Protein AF-0000000083108197 (afdb_homodimer)

pLDDT: mean 94.68, std 5.82, range [49.81, 98.94]

Structure (mmCIF, N/CA/C/O backbone):
data_AF-0000000083108197-model_v1
#
loop_
_entity.id
_entity.type
_entity.pdbx_description
1 polymer 'Putative FMNH2-utilizing oxygenase'
#
loop_
_atom_site.group_PDB
_atom_site.id
_atom_site.type_symbol
_atom_site.label_atom_id
_atom_site.label_alt_id
_atom_site.label_comp_id
_atom_site.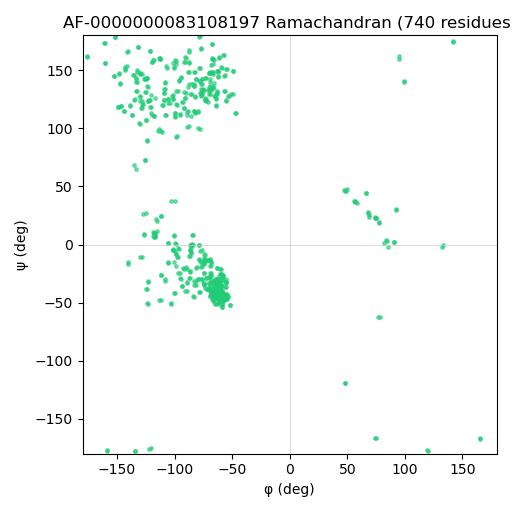label_asym_id
_atom_site.label_entity_id
_atom_site.label_seq_id
_atom_site.pdbx_PDB_ins_code
_atom_site.Cartn_x
_atom_site.Cartn_y
_atom_site.Cartn_z
_atom_site.occupancy
_atom_site.B_iso_or_equiv
_atom_site.auth_seq_id
_atom_site.auth_comp_id
_atom_site.auth_asym_id
_atom_site.auth_atom_id
_atom_site.pdbx_PDB_model_num
ATOM 1 N N . MET A 1 1 ? 19.047 -35.312 -1.052 1 54.38 1 MET A N 1
ATOM 2 C CA . MET A 1 1 ? 17.766 -35.062 -1.704 1 54.38 1 MET A CA 1
ATOM 3 C C . MET A 1 1 ? 17.328 -33.625 -1.48 1 54.38 1 MET A C 1
ATOM 5 O O . MET A 1 1 ? 17.484 -33.094 -0.387 1 54.38 1 MET A O 1
ATOM 9 N N . THR A 1 2 ? 17.016 -32.875 -2.637 1 72.38 2 THR A N 1
ATOM 10 C CA . THR A 1 2 ? 16.828 -31.438 -2.549 1 72.38 2 THR A CA 1
ATOM 11 C C . THR A 1 2 ? 15.492 -31.109 -1.885 1 72.38 2 THR A C 1
ATOM 13 O O . THR A 1 2 ? 14.492 -31.781 -2.115 1 72.38 2 THR A O 1
ATOM 16 N N . GLU A 1 3 ? 15.523 -30.359 -0.864 1 90.19 3 GLU A N 1
ATOM 17 C CA . GLU A 1 3 ? 14.336 -29.891 -0.15 1 90.19 3 GLU A CA 1
ATOM 18 C C . GLU A 1 3 ? 13.375 -29.172 -1.091 1 90.19 3 GLU A C 1
ATOM 20 O O . GLU A 1 3 ? 13.797 -28.391 -1.938 1 90.19 3 GLU A O 1
ATOM 25 N N . LEU A 1 4 ? 12.148 -29.672 -1.119 1 96.75 4 LEU A N 1
ATOM 26 C CA . LEU A 1 4 ? 11.086 -29.062 -1.926 1 96.75 4 LEU A CA 1
ATOM 27 C C . LEU A 1 4 ? 10.617 -27.75 -1.312 1 96.75 4 LEU A C 1
ATOM 29 O O . LEU A 1 4 ? 10.359 -27.688 -0.107 1 96.75 4 LEU A O 1
ATOM 33 N N . HIS A 1 5 ? 10.656 -26.719 -2.088 1 98.25 5 HIS A N 1
ATOM 34 C CA . HIS A 1 5 ? 10.016 -25.469 -1.698 1 98.25 5 HIS A CA 1
ATOM 35 C C . HIS A 1 5 ? 8.531 -25.469 -2.057 1 98.25 5 HIS A C 1
ATOM 37 O O . HIS A 1 5 ? 8.141 -25.984 -3.109 1 98.25 5 HIS A O 1
ATOM 43 N N . LEU A 1 6 ? 7.734 -24.984 -1.175 1 98.75 6 LEU A N 1
ATOM 44 C CA . LEU A 1 6 ? 6.289 -24.938 -1.385 1 98.75 6 LEU A CA 1
ATOM 45 C C . LEU A 1 6 ? 5.734 -23.547 -1.139 1 98.75 6 LEU A C 1
ATOM 47 O O . LEU A 1 6 ? 6.008 -22.938 -0.1 1 98.75 6 LEU A O 1
ATOM 51 N N .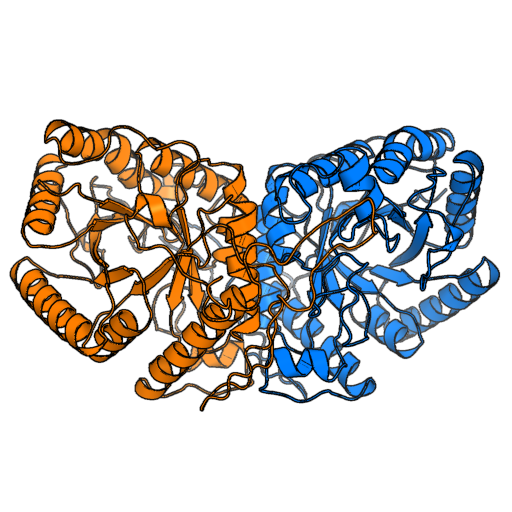 ALA A 1 7 ? 5.082 -23 -2.088 1 98.88 7 ALA A N 1
ATOM 52 C CA . ALA A 1 7 ? 4.363 -21.719 -1.993 1 98.88 7 ALA A CA 1
ATOM 53 C C . ALA A 1 7 ? 2.885 -21.906 -2.32 1 98.88 7 ALA A C 1
ATOM 55 O O . ALA A 1 7 ? 2.473 -22.969 -2.793 1 98.88 7 ALA A O 1
ATOM 56 N N . VAL A 1 8 ? 2.094 -20.906 -2.008 1 98.94 8 VAL A N 1
ATOM 57 C CA . VAL A 1 8 ? 0.677 -20.938 -2.354 1 98.94 8 VAL A CA 1
ATOM 58 C C . VAL A 1 8 ? 0.285 -19.641 -3.053 1 98.94 8 VAL A C 1
ATOM 60 O O . VAL A 1 8 ? 0.72 -18.547 -2.652 1 98.94 8 VAL A O 1
ATOM 63 N N . GLY A 1 9 ? -0.317 -19.781 -4.199 1 98.69 9 GLY A N 1
ATOM 64 C CA . GLY A 1 9 ? -0.897 -18.641 -4.887 1 98.69 9 GLY A CA 1
ATOM 65 C C . GLY A 1 9 ? -2.359 -18.406 -4.551 1 98.69 9 GLY A C 1
ATOM 66 O O . GLY A 1 9 ? -3.205 -19.266 -4.836 1 98.69 9 GLY A O 1
ATOM 67 N N . LEU A 1 10 ? -2.646 -17.266 -3.969 1 98.06 10 LEU A N 1
ATOM 68 C CA . LEU A 1 10 ? -3.998 -17 -3.492 1 98.06 10 LEU A CA 1
ATOM 69 C C . LEU A 1 10 ? -4.684 -15.945 -4.359 1 98.06 10 LEU A C 1
ATOM 71 O O . LEU A 1 10 ? -4.074 -14.938 -4.723 1 98.06 10 LEU A O 1
ATOM 75 N N . ASP A 1 11 ? -5.934 -16.203 -4.758 1 96.25 11 ASP A N 1
ATOM 76 C CA . ASP A 1 11 ? -6.77 -15.297 -5.539 1 96.25 11 ASP A CA 1
ATOM 77 C C . ASP A 1 11 ? -8.211 -15.297 -5.027 1 96.25 11 ASP A C 1
ATOM 79 O O . ASP A 1 11 ? -8.891 -16.328 -5.082 1 96.25 11 ASP A O 1
ATOM 83 N N . GLY A 1 12 ? -8.68 -14.125 -4.586 1 95.69 12 GLY A N 1
ATOM 84 C CA . GLY A 1 12 ? -10.047 -14.047 -4.078 1 95.69 12 GLY A CA 1
ATOM 85 C C . GLY A 1 12 ? -10.375 -15.141 -3.082 1 95.69 12 GLY A C 1
ATOM 86 O O . GLY A 1 12 ? -9.703 -15.273 -2.057 1 95.69 12 GLY A O 1
ATOM 87 N N . TYR A 1 13 ? -11.391 -15.977 -3.441 1 96.94 13 TYR A N 1
ATOM 88 C CA . TYR A 1 13 ? -11.781 -17.094 -2.584 1 96.94 13 TYR A CA 1
ATOM 89 C C . TYR A 1 13 ? -11.172 -18.391 -3.072 1 96.94 13 TYR A C 1
ATOM 91 O O . TYR A 1 13 ? -11.375 -19.453 -2.461 1 96.94 13 TYR A O 1
ATOM 99 N N . GLY A 1 14 ? -10.391 -18.344 -4.145 1 96.88 14 GLY A N 1
ATOM 100 C CA . GLY A 1 14 ? -9.75 -19.5 -4.738 1 96.88 14 GLY A CA 1
ATOM 101 C C . GLY A 1 14 ? -9.719 -19.469 -6.254 1 96.88 14 GLY A C 1
ATOM 102 O O . GLY A 1 14 ? -10.312 -18.578 -6.867 1 96.88 14 GLY A O 1
ATOM 103 N N . TRP A 1 15 ? -9.086 -20.406 -6.883 1 96.75 15 TRP A N 1
ATOM 104 C CA . TRP A 1 15 ? -8.852 -20.406 -8.32 1 96.75 15 TRP A CA 1
ATOM 105 C C . TRP A 1 15 ? -10.023 -21.047 -9.062 1 96.75 15 TRP A C 1
ATOM 107 O O . TRP A 1 15 ? -10.094 -20.984 -10.297 1 96.75 15 TRP A O 1
ATOM 117 N N . HIS A 1 16 ? -10.938 -21.656 -8.359 1 95.94 16 HIS A N 1
ATOM 118 C CA . HIS A 1 16 ? -12.195 -22.078 -8.977 1 95.94 16 HIS A CA 1
ATOM 119 C C . HIS A 1 16 ? -13.07 -20.875 -9.297 1 95.94 16 HIS A C 1
ATOM 121 O O . HIS A 1 16 ? -13.242 -19.984 -8.461 1 95.94 16 HIS A O 1
ATOM 127 N N . PRO A 1 17 ? -13.633 -20.812 -10.5 1 92.69 17 PRO A N 1
ATOM 128 C CA . PRO A 1 17 ? -14.422 -19.641 -10.898 1 92.69 17 PRO A CA 1
ATOM 129 C C . PRO A 1 17 ? -15.617 -19.406 -9.984 1 92.69 17 PRO A C 1
ATOM 131 O O . PRO A 1 17 ? -16.125 -18.281 -9.898 1 92.69 17 PRO A O 1
ATOM 134 N N . HIS A 1 18 ? -16.094 -20.453 -9.242 1 93.5 18 HIS A N 1
ATOM 135 C CA . HIS A 1 18 ? -17.266 -20.328 -8.375 1 93.5 18 HIS A CA 1
ATOM 136 C C . HIS A 1 18 ? -16.891 -20.547 -6.91 1 93.5 18 HIS A C 1
ATOM 138 O O . HIS A 1 18 ? -17.734 -20.891 -6.086 1 93.5 18 HIS A O 1
ATOM 144 N N . SER A 1 19 ? -15.609 -20.359 -6.617 1 96 19 SER A N 1
ATOM 145 C CA . SER A 1 19 ? -15.148 -20.578 -5.25 1 96 19 SER A CA 1
ATOM 146 C C . SER A 1 19 ? -15.891 -19.688 -4.266 1 96 19 SER A C 1
ATOM 148 O O . SER A 1 19 ? -16.094 -20.062 -3.107 1 96 19 SER A O 1
ATOM 150 N N . TRP A 1 20 ? -16.391 -18.5 -4.695 1 96.19 20 TRP A N 1
ATOM 151 C CA . TRP A 1 20 ? -17.141 -17.594 -3.834 1 96.19 20 TRP A CA 1
ATOM 152 C C . TRP A 1 20 ? -18.438 -18.25 -3.371 1 96.19 20 TRP A C 1
ATOM 154 O O . TRP A 1 20 ? -18.875 -18.031 -2.238 1 96.19 20 TRP A O 1
ATOM 164 N N . ARG A 1 21 ? -19.016 -19.094 -4.223 1 95.75 21 ARG A N 1
ATOM 165 C CA . ARG A 1 21 ? -20.281 -19.734 -3.863 1 95.75 21 ARG A CA 1
ATOM 166 C C . ARG A 1 21 ? -20.094 -20.672 -2.67 1 95.75 21 ARG A C 1
ATOM 168 O O . ARG A 1 21 ? -20.922 -20.672 -1.745 1 95.75 21 ARG A O 1
ATOM 175 N N . TYR A 1 22 ? -19.062 -21.391 -2.732 1 95.5 22 TYR A N 1
ATOM 176 C CA . TYR A 1 22 ? -18.75 -22.234 -1.586 1 95.5 22 TYR A CA 1
ATOM 177 C C . TYR A 1 22 ? -18.516 -21.391 -0.337 1 95.5 22 TYR A C 1
ATOM 179 O O . TYR A 1 22 ? -19.062 -21.703 0.731 1 95.5 22 TYR A O 1
ATOM 187 N N . ALA A 1 23 ? -17.656 -20.359 -0.488 1 95.94 23 ALA A N 1
ATOM 188 C CA . ALA A 1 23 ? -17.266 -19.531 0.662 1 95.94 23 ALA A CA 1
ATOM 189 C C . ALA A 1 23 ? -18.5 -18.953 1.357 1 95.94 23 ALA A C 1
ATOM 191 O O . ALA A 1 23 ? -18.594 -19 2.586 1 95.94 23 ALA A O 1
ATOM 192 N N . PHE A 1 24 ? -19.469 -18.469 0.649 1 95.38 24 PHE A N 1
ATOM 193 C CA . PHE A 1 24 ? -20.641 -17.812 1.229 1 95.38 24 PHE A CA 1
ATOM 194 C C . PHE A 1 24 ? -21.656 -18.844 1.688 1 95.38 24 PHE A C 1
ATOM 196 O O . PHE A 1 24 ? -22.359 -18.625 2.684 1 95.38 24 PHE A O 1
ATOM 203 N N . ALA A 1 25 ? -21.703 -19.984 0.982 1 95.5 25 ALA A N 1
ATOM 204 C CA . ALA A 1 25 ? -22.625 -21.047 1.374 1 95.5 25 ALA A CA 1
ATOM 205 C C . ALA A 1 25 ? -22.219 -21.688 2.699 1 95.5 25 ALA A C 1
ATOM 207 O O . ALA A 1 25 ? -23.062 -22.125 3.477 1 95.5 25 ALA A O 1
ATOM 208 N N . HIS A 1 26 ? -20.938 -21.656 3.023 1 94.62 26 HIS A N 1
ATOM 209 C CA . HIS A 1 26 ? -20.422 -22.375 4.191 1 94.62 26 HIS A CA 1
ATOM 210 C C . HIS A 1 26 ? -19.875 -21.406 5.23 1 94.62 26 HIS A C 1
ATOM 212 O O . HIS A 1 26 ? -19.125 -21.812 6.121 1 94.62 26 HIS A O 1
ATOM 218 N N . ASN A 1 27 ? -20.141 -20.109 5.078 1 91.38 27 ASN A N 1
ATOM 219 C CA . ASN A 1 27 ? -19.688 -19.047 5.984 1 91.38 27 ASN A CA 1
ATOM 220 C C . ASN A 1 27 ? -18.156 -19.047 6.125 1 91.38 27 ASN A C 1
ATOM 222 O O . ASN A 1 27 ? -17.641 -18.938 7.238 1 91.38 27 ASN A O 1
ATOM 226 N N . ALA A 1 28 ? -17.516 -19.328 5.035 1 92.06 28 ALA A N 1
ATOM 227 C CA . ALA A 1 28 ? -16.047 -19.406 4.996 1 92.06 28 ALA A CA 1
ATOM 228 C C . ALA A 1 28 ? -15.461 -18.156 4.348 1 92.06 28 ALA A C 1
ATOM 230 O O . ALA A 1 28 ? -14.492 -18.234 3.59 1 92.06 28 ALA A O 1
ATOM 231 N N . THR A 1 29 ? -16.062 -17.031 4.609 1 90.62 29 THR A N 1
ATOM 232 C CA . THR A 1 29 ? -15.625 -15.812 3.932 1 90.62 29 THR A CA 1
ATOM 233 C C . THR A 1 29 ? -14.625 -15.039 4.789 1 90.62 29 THR A C 1
ATOM 235 O O . THR A 1 29 ? -13.883 -14.203 4.281 1 90.62 29 THR A O 1
ATOM 238 N N . GLY A 1 30 ? -14.68 -15.266 6.199 1 86.75 30 GLY A N 1
ATOM 239 C CA . GLY A 1 30 ? -13.82 -14.531 7.102 1 86.75 30 GLY A CA 1
ATOM 240 C C . GLY A 1 30 ? -13.977 -13.023 6.988 1 86.75 30 GLY A C 1
ATOM 241 O O . GLY A 1 30 ? -12.992 -12.289 7.004 1 86.75 30 GLY A O 1
ATOM 242 N N . GLY A 1 31 ? -15.164 -12.477 6.762 1 88.25 31 GLY A N 1
ATOM 243 C CA . GLY A 1 31 ? -15.398 -11.047 6.609 1 88.25 31 GLY A CA 1
ATOM 244 C C . GLY A 1 31 ? -15.297 -10.578 5.168 1 88.25 31 GLY A C 1
ATOM 245 O O . GLY A 1 31 ? -15.477 -9.398 4.883 1 88.25 31 GLY A O 1
ATOM 246 N N . GLY A 1 32 ? -15.055 -11.547 4.238 1 93 32 GLY A N 1
ATOM 247 C CA . GLY A 1 32 ? -14.969 -11.219 2.824 1 93 32 GLY A CA 1
ATOM 248 C C . GLY A 1 32 ? -13.547 -10.977 2.35 1 93 32 GLY A C 1
ATOM 249 O O . GLY A 1 32 ? -12.68 -10.594 3.139 1 93 32 GLY A O 1
ATOM 250 N N . GLN A 1 33 ? -13.352 -11.094 1.041 1 93.81 33 GLN A N 1
ATOM 251 C CA . GLN A 1 33 ? -12.008 -11.062 0.464 1 93.81 33 GLN A CA 1
ATOM 252 C C . GLN A 1 33 ? -11.438 -9.641 0.47 1 93.81 33 GLN A C 1
ATOM 254 O O . GLN A 1 33 ? -10.266 -9.438 0.158 1 93.81 33 GLN A O 1
ATOM 259 N N . LEU A 1 34 ? -12.281 -8.664 0.805 1 94.94 34 LEU A N 1
ATOM 260 C CA . LEU A 1 34 ? -11.781 -7.297 0.892 1 94.94 34 LEU A CA 1
ATOM 261 C C . LEU A 1 34 ? -11.438 -6.934 2.332 1 94.94 34 LEU A C 1
ATOM 263 O O . LEU A 1 34 ? -10.891 -5.859 2.594 1 94.94 34 LEU A O 1
ATOM 267 N N . SER A 1 35 ? -11.742 -7.957 3.152 1 90.88 35 SER A N 1
ATOM 268 C CA . SER A 1 35 ? -11.438 -7.707 4.555 1 90.88 35 SER A CA 1
ATOM 269 C C . SER A 1 35 ? -10 -8.109 4.891 1 90.88 35 SER A C 1
ATOM 271 O O . SER A 1 35 ? -9.5 -9.109 4.383 1 90.88 35 SER A O 1
ATOM 273 N N . GLY A 1 36 ? -9.234 -7.363 5.602 1 91 36 GLY A N 1
ATOM 274 C CA . GLY A 1 36 ? -7.887 -7.695 6.043 1 91 36 GLY A CA 1
ATOM 275 C C . GLY A 1 36 ? -7.832 -8.961 6.875 1 91 36 GLY A C 1
ATOM 276 O O . GLY A 1 36 ? -6.867 -9.727 6.785 1 91 36 GLY A O 1
ATOM 277 N N . GLN A 1 37 ? -8.93 -9.273 7.523 1 94.75 37 GLN A N 1
ATOM 278 C CA . GLN A 1 37 ? -8.961 -10.445 8.398 1 94.75 37 GLN A CA 1
ATOM 279 C C . GLN A 1 37 ? -8.984 -11.734 7.586 1 94.75 37 GLN A C 1
ATOM 281 O O . GLN A 1 37 ? -8.352 -12.727 7.973 1 94.75 37 GLN A O 1
ATOM 286 N N . TYR A 1 38 ? -9.695 -11.734 6.469 1 96.88 38 TYR A N 1
ATOM 287 C CA . TYR A 1 38 ? -9.75 -12.883 5.578 1 96.88 38 TYR A CA 1
ATOM 288 C C . TYR A 1 38 ? -8.344 -13.289 5.137 1 96.88 38 TYR A C 1
ATOM 290 O O . TYR A 1 38 ? -7.961 -14.453 5.266 1 96.88 38 TYR A O 1
ATOM 298 N N . TRP A 1 39 ? -7.586 -12.383 4.758 1 97.62 39 TRP A N 1
ATOM 299 C CA . TRP A 1 39 ? -6.242 -12.641 4.25 1 97.62 39 TRP A CA 1
ATOM 300 C C . TRP A 1 39 ? -5.289 -13 5.387 1 97.62 39 TRP A C 1
ATOM 302 O O . TRP A 1 39 ? -4.379 -13.812 5.203 1 97.62 39 TRP A O 1
ATOM 312 N N . ALA A 1 40 ? -5.512 -12.391 6.531 1 97.69 40 ALA A N 1
ATOM 313 C CA . ALA A 1 40 ? -4.703 -12.734 7.699 1 97.69 40 ALA A CA 1
ATOM 314 C C . ALA A 1 40 ? -4.867 -14.203 8.062 1 97.69 40 ALA A C 1
ATOM 316 O O . ALA A 1 40 ? -3.887 -14.898 8.352 1 97.69 40 ALA A O 1
ATOM 317 N N . ASP A 1 41 ? -6.09 -14.656 8.023 1 97.88 41 ASP A N 1
ATOM 318 C CA . ASP A 1 41 ? -6.371 -16.047 8.352 1 97.88 41 ASP A CA 1
ATOM 319 C C . ASP A 1 41 ? -5.719 -17 7.344 1 97.88 41 ASP A C 1
ATOM 321 O O . ASP A 1 41 ? -5.156 -18.031 7.727 1 97.88 41 ASP A O 1
ATOM 325 N N . LEU A 1 42 ? -5.793 -16.641 6.09 1 98.5 42 LEU A N 1
ATOM 326 C CA . LEU A 1 42 ? -5.148 -17.453 5.059 1 98.5 42 LEU A CA 1
ATOM 327 C C . LEU A 1 42 ? -3.635 -17.484 5.258 1 98.5 42 LEU A C 1
ATOM 329 O O . LEU A 1 42 ? -3.016 -18.547 5.176 1 98.5 42 LEU A O 1
ATOM 333 N N . ALA A 1 43 ? -3.066 -16.328 5.535 1 98.69 43 ALA A N 1
ATOM 334 C CA . ALA A 1 43 ? -1.623 -16.219 5.727 1 98.69 43 ALA A CA 1
ATOM 335 C C . ALA A 1 43 ? -1.168 -17.031 6.93 1 98.69 43 ALA A C 1
ATOM 337 O O . ALA A 1 43 ? -0.149 -17.734 6.867 1 98.69 43 ALA A O 1
ATOM 338 N N . ARG A 1 44 ? -1.924 -16.969 8.016 1 98.62 44 ARG A N 1
ATOM 339 C CA . ARG A 1 44 ? -1.593 -17.734 9.219 1 98.62 44 ARG A CA 1
ATOM 340 C C . ARG A 1 44 ? -1.662 -19.234 8.953 1 98.62 44 ARG A C 1
ATOM 342 O O . ARG A 1 44 ? -0.823 -20 9.438 1 98.62 44 ARG A O 1
ATOM 349 N N . THR A 1 45 ? -2.691 -19.609 8.195 1 98.75 45 THR A N 1
ATOM 350 C CA . THR A 1 45 ? -2.812 -21.016 7.836 1 98.75 45 THR A CA 1
ATOM 351 C C . THR A 1 45 ? -1.607 -21.469 7.016 1 98.75 45 THR A C 1
ATOM 353 O O . THR A 1 45 ? -0.994 -22.5 7.32 1 98.75 45 THR A O 1
ATOM 356 N N . ALA A 1 46 ? -1.238 -20.688 6.023 1 98.88 46 ALA A N 1
ATOM 357 C CA . ALA A 1 46 ? -0.091 -21.016 5.18 1 98.88 46 ALA A CA 1
ATOM 358 C C . ALA A 1 46 ? 1.195 -21.078 6 1 98.88 46 ALA A C 1
ATOM 360 O O . ALA A 1 46 ? 2.043 -21.938 5.785 1 98.88 46 ALA A O 1
ATOM 361 N N . GLU A 1 47 ? 1.356 -20.141 6.938 1 98.81 47 GLU A N 1
ATOM 362 C CA . GLU A 1 47 ? 2.539 -20.094 7.793 1 98.81 47 GLU A CA 1
ATOM 363 C C . GLU A 1 47 ? 2.615 -21.328 8.695 1 98.81 47 GLU A C 1
ATOM 365 O O . GLU A 1 47 ? 3.695 -21.891 8.906 1 98.81 47 GLU A O 1
ATOM 370 N N . ARG A 1 48 ? 1.473 -21.719 9.219 1 98.5 48 ARG A N 1
ATOM 371 C CA . ARG A 1 48 ? 1.422 -22.906 10.055 1 98.5 48 ARG A CA 1
ATOM 372 C C . ARG A 1 48 ? 1.924 -24.141 9.297 1 98.5 48 ARG A C 1
ATOM 374 O O . ARG A 1 48 ? 2.549 -25.016 9.875 1 98.5 48 ARG A O 1
ATOM 381 N N . GLY A 1 49 ? 1.706 -24.125 7.969 1 98.75 49 GLY A N 1
ATOM 382 C CA . GLY A 1 49 ? 2.156 -25.234 7.125 1 98.75 49 GLY A CA 1
ATOM 383 C C . GLY A 1 49 ? 3.605 -25.094 6.691 1 98.75 49 GLY A C 1
ATOM 384 O O . GLY A 1 49 ? 4.102 -25.906 5.91 1 98.75 49 GLY A O 1
ATOM 385 N N . LEU A 1 50 ? 4.273 -24 7.141 1 98.62 50 LEU A N 1
ATOM 386 C CA . LEU A 1 50 ? 5.688 -23.75 6.887 1 98.62 50 LEU A CA 1
ATOM 387 C C . LEU A 1 50 ? 5.93 -23.453 5.41 1 98.62 50 LEU A C 1
ATOM 389 O O . LEU A 1 50 ? 7.008 -23.734 4.883 1 98.62 50 LEU A O 1
ATOM 393 N N . LEU A 1 51 ? 4.898 -22.953 4.719 1 98.88 51 LEU A N 1
ATOM 394 C CA . LEU A 1 51 ? 5.055 -22.578 3.32 1 98.88 51 LEU A CA 1
ATOM 395 C C . LEU A 1 51 ? 6.059 -21.438 3.178 1 98.88 51 LEU A C 1
ATOM 397 O O . LEU A 1 51 ? 6.215 -20.625 4.094 1 98.88 51 LEU A O 1
ATOM 401 N N . ASP A 1 52 ? 6.781 -21.391 2.051 1 98.69 52 ASP A N 1
ATOM 402 C CA . ASP A 1 52 ? 7.816 -20.391 1.818 1 98.69 52 ASP A CA 1
ATOM 403 C C . ASP A 1 52 ? 7.219 -18.984 1.745 1 98.69 52 ASP A C 1
ATOM 405 O O . ASP A 1 52 ? 7.73 -18.062 2.367 1 98.69 52 ASP A O 1
ATOM 409 N N . PHE A 1 53 ? 6.223 -18.844 0.932 1 98.88 53 PHE A N 1
ATOM 410 C CA . PHE A 1 53 ? 5.566 -17.547 0.716 1 98.88 53 PHE A CA 1
ATOM 411 C C . PH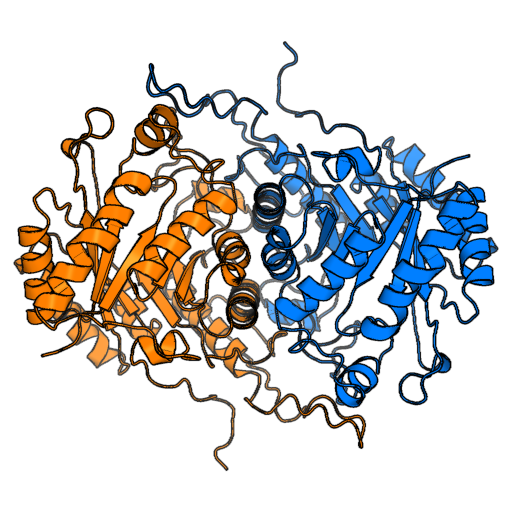E A 1 53 ? 4.18 -17.75 0.12 1 98.88 53 PHE A C 1
ATOM 413 O O . PHE A 1 53 ? 3.848 -18.828 -0.355 1 98.88 53 PHE A O 1
ATOM 420 N N . LEU A 1 54 ? 3.357 -16.812 0.311 1 98.94 54 LEU A N 1
ATOM 421 C CA . LEU A 1 54 ? 2.1 -16.719 -0.426 1 98.94 54 LEU A CA 1
ATOM 422 C C . LEU A 1 54 ? 2.141 -15.57 -1.427 1 98.94 54 LEU A C 1
ATOM 424 O O . LEU A 1 54 ? 2.766 -14.539 -1.169 1 98.94 54 LEU A O 1
ATOM 428 N N . THR A 1 55 ? 1.612 -15.781 -2.592 1 98.88 55 THR A N 1
ATOM 429 C CA . THR A 1 55 ? 1.373 -14.68 -3.521 1 98.88 55 THR A CA 1
ATOM 430 C C . THR A 1 55 ? -0.068 -14.195 -3.42 1 98.88 55 THR A C 1
ATOM 432 O O . THR A 1 55 ? -0.982 -14.984 -3.172 1 98.88 55 THR A O 1
ATOM 435 N N . ILE A 1 56 ? -0.237 -12.953 -3.498 1 98.31 56 ILE A N 1
ATOM 436 C CA . ILE A 1 56 ? -1.553 -12.328 -3.564 1 98.31 56 ILE A CA 1
ATOM 437 C C . ILE A 1 56 ? -1.804 -11.805 -4.977 1 98.31 56 ILE A C 1
ATOM 439 O O . ILE A 1 56 ? -1.166 -10.844 -5.41 1 98.31 56 ILE A O 1
ATOM 443 N N . ASP A 1 57 ? -2.697 -12.422 -5.633 1 95.69 57 ASP A N 1
ATOM 444 C CA . ASP A 1 57 ? -2.953 -12.07 -7.027 1 95.69 57 ASP A CA 1
ATOM 445 C C . ASP A 1 57 ? -3.619 -10.703 -7.141 1 95.69 57 ASP A C 1
ATOM 447 O O . ASP A 1 57 ? -4.32 -10.273 -6.223 1 95.69 57 ASP A O 1
ATOM 451 N N . ASP A 1 58 ? -3.316 -10.031 -8.203 1 93.38 58 ASP A N 1
ATOM 452 C CA . ASP A 1 58 ? -3.873 -8.727 -8.539 1 93.38 58 ASP A CA 1
ATOM 453 C C . ASP A 1 58 ? -3.881 -8.508 -10.055 1 93.38 58 ASP A C 1
ATOM 455 O O . ASP A 1 58 ? -3.057 -9.07 -10.773 1 93.38 58 ASP A O 1
ATOM 459 N N . THR A 1 59 ? -4.895 -7.824 -10.5 1 90.5 59 THR A N 1
ATOM 460 C CA . THR A 1 59 ? -4.996 -7.398 -11.891 1 90.5 59 THR A CA 1
ATOM 461 C C . THR A 1 59 ? -5.582 -5.992 -11.984 1 90.5 59 THR A C 1
ATOM 463 O O . THR A 1 59 ? -6.082 -5.457 -10.992 1 90.5 59 THR A O 1
ATOM 466 N N . LEU A 1 60 ? -5.457 -5.367 -13.141 1 91.75 60 LEU A N 1
ATOM 467 C CA . LEU A 1 60 ? -6.035 -4.047 -13.352 1 91.75 60 LEU A CA 1
ATOM 468 C C . LEU A 1 60 ? -7.504 -4.152 -13.75 1 91.75 60 LEU A C 1
ATOM 470 O O . LEU A 1 60 ? -8.172 -3.135 -13.953 1 91.75 60 LEU A O 1
ATOM 474 N N . ASP A 1 61 ? -8.023 -5.41 -13.656 1 90.31 61 ASP A N 1
ATOM 475 C CA . ASP A 1 61 ? -9.414 -5.625 -14.039 1 90.31 61 ASP A CA 1
ATOM 476 C C . ASP A 1 61 ? -10.273 -5.984 -12.828 1 90.31 61 ASP A C 1
ATOM 478 O O . ASP A 1 61 ? -9.758 -6.477 -11.828 1 90.31 61 ASP A O 1
ATOM 482 N N . VAL A 1 62 ? -11.578 -5.793 -13.039 1 91.94 62 VAL A N 1
ATOM 483 C CA . VAL A 1 62 ? -12.57 -6.059 -12 1 91.94 62 VAL A CA 1
ATOM 484 C C . VAL A 1 62 ? -12.625 -7.559 -11.711 1 91.94 62 VAL A C 1
ATOM 486 O O . VAL A 1 62 ? -12.938 -7.969 -10.594 1 91.94 62 VAL A O 1
ATOM 489 N N . GLN A 1 63 ? -12.367 -8.359 -12.789 1 89.94 63 GLN A N 1
ATOM 490 C CA . GLN A 1 63 ? -12.414 -9.82 -12.703 1 89.94 63 GLN A CA 1
ATOM 491 C C . GLN A 1 63 ? -11.148 -10.438 -13.289 1 89.94 63 GLN A C 1
ATOM 493 O O . GLN A 1 63 ? -10.492 -9.844 -14.148 1 89.94 63 GLN A O 1
ATOM 498 N N . PRO A 1 64 ? -10.844 -11.562 -12.641 1 80.44 64 PRO A N 1
ATOM 499 C CA . PRO A 1 64 ? -9.734 -12.266 -13.289 1 80.44 64 PRO A CA 1
ATOM 500 C C . PRO A 1 64 ? -10.016 -12.586 -14.75 1 80.44 64 PRO A C 1
ATOM 502 O O . PRO A 1 64 ? -11.164 -12.867 -15.117 1 80.44 64 PRO A O 1
ATOM 505 N N . GLY A 1 65 ? -8.945 -12.516 -15.562 1 77.44 65 GLY A N 1
ATOM 506 C CA . GLY A 1 65 ? -9.078 -12.82 -16.984 1 77.44 65 GLY A CA 1
ATOM 507 C C . GLY A 1 65 ? -8.688 -11.656 -17.875 1 77.44 65 GLY A C 1
ATOM 508 O O . GLY A 1 65 ? -8.25 -10.609 -17.391 1 77.44 65 GLY A O 1
ATOM 509 N N . ARG A 1 66 ? -8.805 -11.789 -19.156 1 78.19 66 ARG A N 1
ATOM 510 C CA . ARG A 1 66 ? -8.336 -10.773 -20.094 1 78.19 66 ARG A CA 1
ATOM 511 C C . ARG A 1 66 ? -9.492 -10.203 -20.906 1 78.19 66 ARG A C 1
ATOM 513 O O . ARG A 1 66 ? -9.281 -9.375 -21.797 1 78.19 66 ARG A O 1
ATOM 520 N N . GLN A 1 67 ? -10.695 -10.625 -20.516 1 84.62 67 GLN A N 1
ATOM 521 C CA . GLN A 1 67 ? -11.867 -10.148 -21.25 1 84.62 67 GLN A CA 1
ATOM 522 C C . GLN A 1 67 ? -12.477 -8.922 -20.562 1 84.62 67 GLN A C 1
ATOM 524 O O . GLN A 1 67 ? -12.516 -8.844 -19.328 1 84.62 67 GLN A O 1
ATOM 529 N N . PRO A 1 68 ? -12.945 -8.047 -21.328 1 86.69 68 PRO A N 1
ATOM 530 C CA . PRO A 1 68 ? -13.523 -6.828 -20.766 1 86.69 68 PRO A CA 1
ATOM 531 C C . PRO A 1 68 ? -14.898 -7.066 -20.141 1 86.69 68 PRO A C 1
ATOM 533 O O . PRO A 1 68 ? -15.32 -6.297 -19.281 1 86.69 68 PRO A O 1
ATOM 536 N N . GLU A 1 69 ? -15.547 -8.109 -20.625 1 89.94 69 GLU A N 1
ATOM 537 C CA . GLU A 1 69 ? -16.891 -8.375 -20.141 1 89.94 69 GLU A CA 1
ATOM 538 C C . GLU A 1 69 ? -16.875 -8.828 -18.688 1 89.94 69 GLU A C 1
ATOM 540 O O . GLU A 1 69 ? -16.047 -9.656 -18.297 1 89.94 69 GLU A O 1
ATOM 545 N N . ILE A 1 70 ? -17.734 -8.25 -17.922 1 92.38 70 ILE A N 1
ATOM 546 C CA . ILE A 1 70 ? -17.875 -8.617 -16.531 1 92.38 70 ILE A CA 1
ATOM 547 C C . ILE A 1 70 ? -19 -9.641 -16.375 1 92.38 70 ILE A C 1
ATOM 549 O O . ILE A 1 70 ? -20.172 -9.344 -16.641 1 92.38 70 ILE A O 1
ATOM 553 N N . SER A 1 71 ? -18.641 -10.812 -16.031 1 93.5 71 SER A N 1
ATOM 554 C CA . SER A 1 71 ? -19.625 -11.859 -15.773 1 93.5 71 SER A CA 1
ATOM 555 C C . SER A 1 71 ? -20.328 -11.656 -14.438 1 93.5 71 SER A C 1
ATOM 557 O O . SER A 1 71 ? -19.672 -11.469 -13.406 1 93.5 71 SER A O 1
ATOM 559 N N . PRO A 1 72 ? -21.641 -11.766 -14.422 1 95.31 72 PRO A N 1
ATOM 560 C CA . PRO A 1 72 ? -22.344 -11.625 -13.156 1 95.31 72 PRO A CA 1
ATOM 561 C C . PRO A 1 72 ? -22.094 -12.789 -12.203 1 95.31 72 PRO A C 1
ATOM 563 O O . PRO A 1 72 ? -22.453 -12.711 -11.023 1 95.31 72 PRO A O 1
ATOM 566 N N . ARG A 1 73 ? -21.5 -13.883 -12.734 1 94.19 73 ARG A N 1
ATOM 567 C CA . ARG A 1 73 ? -21.453 -15.117 -11.961 1 94.19 73 ARG A CA 1
ATOM 568 C C . ARG A 1 73 ? -20.078 -15.305 -11.328 1 94.19 73 ARG A C 1
ATOM 570 O O . ARG A 1 73 ? -19.875 -16.219 -10.523 1 94.19 73 ARG A O 1
ATOM 577 N N . ARG A 1 74 ? -19.172 -14.477 -11.602 1 93.31 74 ARG A N 1
ATOM 578 C CA . ARG A 1 74 ? -17.828 -14.586 -11.078 1 93.31 74 ARG A CA 1
ATOM 579 C C . ARG A 1 74 ? -17.562 -13.523 -10.016 1 93.31 74 ARG A C 1
ATOM 581 O O . ARG A 1 74 ? -18.188 -12.469 -10.016 1 93.31 74 ARG A O 1
ATOM 588 N N . LEU A 1 75 ? -16.641 -13.867 -9.125 1 94.5 75 LEU A N 1
ATOM 589 C CA . LEU A 1 75 ? -16.172 -12.859 -8.172 1 94.5 75 LEU A CA 1
ATOM 590 C C . LEU A 1 75 ? -15.758 -11.586 -8.891 1 94.5 75 LEU A C 1
ATOM 592 O O . LEU A 1 75 ? -15.094 -11.641 -9.93 1 94.5 75 LEU A O 1
ATOM 596 N N . ALA A 1 76 ? -16.266 -10.461 -8.422 1 94.56 76 ALA A N 1
ATOM 597 C CA . ALA A 1 76 ? -15.867 -9.148 -8.93 1 94.56 76 ALA A CA 1
ATOM 598 C C . ALA A 1 76 ? -15.352 -8.258 -7.797 1 94.56 76 ALA A C 1
ATOM 600 O O . ALA A 1 76 ? -15.891 -8.281 -6.688 1 94.56 76 ALA A O 1
ATOM 601 N N . GLY A 1 77 ? -14.336 -7.48 -8.156 1 94.75 77 GLY A N 1
ATOM 602 C CA . GLY A 1 77 ? -13.742 -6.582 -7.18 1 94.75 77 GLY A CA 1
ATOM 603 C C . GLY A 1 77 ? -12.469 -7.129 -6.562 1 94.75 77 GLY A C 1
ATOM 604 O O . GLY A 1 77 ? -12.375 -8.32 -6.27 1 94.75 77 GLY A O 1
ATOM 605 N N . ARG A 1 78 ? -11.5 -6.262 -6.363 1 94.5 78 ARG A N 1
ATOM 606 C CA . ARG A 1 78 ? -10.203 -6.645 -5.809 1 94.5 78 ARG A CA 1
ATOM 607 C C . ARG A 1 78 ? -9.602 -5.508 -4.988 1 94.5 78 ARG A C 1
ATOM 609 O O . ARG A 1 78 ? -9.875 -4.336 -5.246 1 94.5 78 ARG A O 1
ATOM 616 N N . ALA A 1 79 ? -8.906 -5.93 -4.008 1 96.62 79 ALA A N 1
ATOM 617 C CA . ALA A 1 79 ? -8.078 -4.984 -3.271 1 96.62 79 ALA A CA 1
ATOM 618 C C . ALA A 1 79 ? -6.676 -4.902 -3.871 1 96.62 79 ALA A C 1
ATOM 620 O O . ALA A 1 79 ? -6.285 -5.754 -4.676 1 96.62 79 ALA A O 1
ATOM 621 N N . ASP A 1 80 ? -5.992 -3.826 -3.543 1 97.62 80 ASP A N 1
ATOM 622 C CA . ASP A 1 80 ? -4.582 -3.701 -3.891 1 97.62 80 ASP A CA 1
ATOM 623 C C . ASP A 1 80 ? -3.742 -4.754 -3.17 1 97.62 80 ASP A C 1
ATOM 625 O O . ASP A 1 80 ? -3.666 -4.758 -1.938 1 97.62 80 ASP A O 1
ATOM 629 N N . ALA A 1 81 ? -3.104 -5.555 -3.9 1 98.19 81 ALA A N 1
ATOM 630 C CA . ALA A 1 81 ? -2.408 -6.707 -3.334 1 98.19 81 ALA A CA 1
ATOM 631 C C . ALA A 1 81 ? -1.265 -6.266 -2.426 1 98.19 81 ALA A C 1
ATOM 633 O O . ALA A 1 81 ? -0.986 -6.91 -1.412 1 98.19 81 ALA A O 1
ATOM 634 N N . VAL A 1 82 ? -0.584 -5.188 -2.775 1 98.69 82 VAL A N 1
ATOM 635 C CA . VAL A 1 82 ? 0.546 -4.723 -1.979 1 98.69 82 VAL A CA 1
ATOM 636 C C . VAL A 1 82 ? 0.05 -4.199 -0.632 1 98.69 82 VAL A C 1
ATOM 638 O O . VAL A 1 82 ? 0.673 -4.445 0.404 1 98.69 82 VAL A O 1
ATOM 641 N N . LEU A 1 83 ? -1.072 -3.539 -0.656 1 98.69 83 LEU A N 1
ATOM 642 C CA . LEU A 1 83 ? -1.644 -3.029 0.586 1 98.69 83 LEU A CA 1
ATOM 643 C C . LEU A 1 83 ? -2.154 -4.172 1.458 1 98.69 83 LEU A C 1
ATOM 645 O O . LEU A 1 83 ? -2.014 -4.137 2.682 1 98.69 83 LEU A O 1
ATOM 649 N N . VAL A 1 84 ? -2.742 -5.191 0.833 1 98.56 84 VAL A N 1
ATOM 650 C CA . VAL A 1 84 ? -3.182 -6.367 1.58 1 98.56 84 VAL A CA 1
ATOM 651 C C . VAL A 1 84 ? -1.979 -7.039 2.236 1 98.56 84 VAL A C 1
ATOM 653 O O . VAL A 1 84 ? -2.037 -7.426 3.406 1 98.56 84 VAL A O 1
ATOM 656 N N . ALA A 1 85 ? -0.903 -7.125 1.467 1 98.81 85 ALA A N 1
ATOM 657 C CA . ALA A 1 85 ? 0.316 -7.723 2.006 1 98.81 85 ALA A CA 1
ATOM 658 C C . ALA A 1 85 ? 0.829 -6.934 3.207 1 98.81 85 ALA A C 1
ATOM 660 O O . ALA A 1 85 ? 1.217 -7.52 4.223 1 98.81 85 ALA A O 1
ATOM 661 N N . ALA A 1 86 ? 0.816 -5.598 3.078 1 98.62 86 ALA A N 1
ATOM 662 C CA . ALA A 1 86 ? 1.247 -4.758 4.191 1 98.62 86 ALA A CA 1
ATOM 663 C C . ALA A 1 86 ? 0.35 -4.957 5.41 1 98.62 86 ALA A C 1
ATOM 665 O O . ALA A 1 86 ? 0.836 -5.043 6.539 1 98.62 86 ALA A O 1
ATOM 666 N N . ARG A 1 87 ? -0.941 -5.043 5.176 1 98.44 87 ARG A N 1
ATOM 667 C CA . ARG A 1 87 ? -1.931 -5.18 6.238 1 98.44 87 ARG A CA 1
ATOM 668 C C . ARG A 1 87 ? -1.726 -6.48 7.012 1 98.44 87 ARG A C 1
ATOM 670 O O . ARG A 1 87 ? -1.929 -6.523 8.227 1 98.44 87 ARG A O 1
ATOM 677 N N . ILE A 1 88 ? -1.271 -7.555 6.371 1 98.25 88 ILE A N 1
ATOM 678 C CA . ILE A 1 88 ? -1.229 -8.844 7.055 1 98.25 88 ILE A CA 1
ATOM 679 C C . ILE A 1 88 ? 0.186 -9.109 7.562 1 98.25 88 ILE A C 1
ATOM 681 O O . ILE A 1 88 ? 0.407 -10.039 8.336 1 98.25 88 ILE A O 1
ATOM 685 N N . ALA A 1 89 ? 1.137 -8.25 7.172 1 98.38 89 ALA A N 1
ATOM 686 C CA . ALA A 1 89 ? 2.545 -8.422 7.527 1 98.38 89 ALA A CA 1
ATOM 687 C C . ALA A 1 89 ? 2.715 -8.57 9.031 1 98.38 89 ALA A C 1
ATOM 689 O O . ALA A 1 89 ? 3.395 -9.484 9.5 1 98.38 89 ALA A O 1
ATOM 690 N N . PRO A 1 90 ? 1.996 -7.691 9.859 1 97.44 90 PRO A N 1
ATOM 691 C CA . PRO A 1 90 ? 2.23 -7.789 11.305 1 97.44 90 PRO A CA 1
ATOM 692 C C . PRO A 1 90 ? 1.484 -8.953 11.945 1 97.44 90 PRO A C 1
ATOM 694 O O . PRO A 1 90 ? 1.634 -9.203 13.148 1 97.44 90 PRO A O 1
ATOM 697 N N . LEU A 1 91 ? 0.746 -9.711 11.195 1 97.62 91 LEU A N 1
ATOM 698 C CA . LEU A 1 91 ? -0.094 -10.766 11.742 1 97.62 91 LEU A CA 1
ATOM 699 C C . LEU A 1 91 ? 0.507 -12.141 11.461 1 97.62 91 LEU A C 1
ATOM 701 O O . LEU A 1 91 ? -0.097 -13.164 11.789 1 97.62 91 LEU A O 1
ATOM 705 N N . THR A 1 92 ? 1.682 -12.172 10.797 1 97.5 92 THR A N 1
ATOM 706 C CA . THR A 1 92 ? 2.521 -13.352 10.602 1 97.5 92 THR A CA 1
ATOM 707 C C . THR A 1 92 ? 3.977 -13.039 10.953 1 97.5 92 THR A C 1
ATOM 709 O O . THR A 1 92 ? 4.336 -11.883 11.148 1 97.5 92 THR A O 1
ATOM 712 N N . GLU A 1 93 ? 4.781 -14.07 11.008 1 97.06 93 GLU A N 1
ATOM 713 C CA . GLU A 1 93 ? 6.141 -13.859 11.5 1 97.06 93 GLU A CA 1
ATOM 714 C C . GLU A 1 93 ? 7.172 -14.305 10.469 1 97.06 93 GLU A C 1
ATOM 716 O O . GLU A 1 93 ? 8.258 -13.734 10.383 1 97.06 93 GLU A O 1
ATOM 721 N N . HIS A 1 94 ? 6.828 -15.359 9.672 1 98.19 94 HIS A N 1
ATOM 722 C CA . HIS A 1 94 ? 7.879 -16 8.891 1 98.19 94 HIS A CA 1
ATOM 723 C C . HIS A 1 94 ? 7.535 -16.016 7.406 1 98.19 94 HIS A C 1
ATOM 725 O O . HIS A 1 94 ? 8.398 -15.773 6.562 1 98.19 94 HIS A O 1
ATOM 731 N N . ILE A 1 95 ? 6.305 -16.219 7.066 1 98.75 95 ILE A N 1
ATOM 732 C CA . ILE A 1 95 ? 5.906 -16.531 5.695 1 98.75 95 ILE A CA 1
ATOM 733 C C . ILE A 1 95 ? 6.176 -15.312 4.805 1 98.75 95 ILE A C 1
ATOM 735 O O . ILE A 1 95 ? 5.965 -14.172 5.219 1 98.75 95 ILE A O 1
ATOM 739 N N . GLY A 1 96 ? 6.75 -15.562 3.662 1 98.88 96 GLY A N 1
ATOM 740 C CA . GLY A 1 96 ? 6.957 -14.492 2.691 1 98.88 96 GLY A CA 1
ATOM 741 C C . GLY A 1 96 ? 5.66 -13.961 2.111 1 98.88 96 GLY A C 1
ATOM 742 O O . GLY A 1 96 ? 4.699 -14.703 1.937 1 98.88 96 GLY A O 1
ATOM 743 N N . LEU A 1 97 ? 5.633 -12.703 1.801 1 98.94 97 LEU A N 1
ATOM 744 C CA . LEU A 1 97 ? 4.492 -12.008 1.215 1 98.94 97 LEU A CA 1
ATOM 745 C C . LEU A 1 97 ? 4.844 -11.453 -0.163 1 98.94 97 LEU A C 1
ATOM 747 O O . LEU A 1 97 ? 5.645 -10.523 -0.28 1 98.94 97 LEU A O 1
ATOM 751 N N . VAL A 1 98 ? 4.238 -12.047 -1.202 1 98.94 98 VAL A N 1
ATOM 752 C CA . VAL A 1 98 ? 4.605 -11.695 -2.57 1 98.94 98 VAL A CA 1
ATOM 753 C C . VAL A 1 98 ? 3.367 -11.234 -3.338 1 98.94 98 VAL A C 1
ATOM 755 O O . VAL A 1 98 ? 2.705 -12.039 -3.998 1 98.94 98 VAL A O 1
ATOM 758 N N . PRO A 1 99 ? 3.094 -9.938 -3.293 1 98.81 99 PRO A N 1
ATOM 759 C CA . PRO A 1 99 ? 1.961 -9.406 -4.055 1 98.81 99 PRO A CA 1
ATOM 760 C C . PRO A 1 99 ? 2.275 -9.242 -5.543 1 98.81 99 PRO A C 1
ATOM 762 O O . PRO A 1 99 ? 3.436 -9.055 -5.914 1 98.81 99 PRO A O 1
ATOM 765 N N . VAL A 1 100 ? 1.238 -9.344 -6.312 1 98.06 100 VAL A N 1
ATOM 766 C CA . VAL A 1 100 ? 1.339 -8.922 -7.707 1 98.06 100 VAL A CA 1
ATOM 767 C C . VAL A 1 100 ? 1.28 -7.395 -7.785 1 98.06 100 VAL A C 1
ATOM 769 O O . VAL A 1 100 ? 0.408 -6.77 -7.176 1 98.06 100 VAL A O 1
ATOM 772 N N . ALA A 1 101 ? 2.189 -6.793 -8.43 1 97.5 101 ALA A N 1
ATOM 773 C CA . ALA A 1 101 ? 2.148 -5.391 -8.828 1 97.5 101 ALA A CA 1
ATOM 774 C C . ALA A 1 101 ? 2.451 -5.242 -10.32 1 97.5 101 ALA A C 1
ATOM 776 O O . ALA A 1 101 ? 3.545 -5.586 -10.773 1 97.5 101 ALA A O 1
ATOM 777 N N . THR A 1 102 ? 1.475 -4.73 -11.047 1 95.56 102 THR A N 1
ATOM 778 C CA . THR A 1 102 ? 1.587 -4.598 -12.492 1 95.56 102 THR A CA 1
ATOM 779 C C . THR A 1 102 ? 2.484 -3.42 -12.859 1 95.56 102 THR A C 1
ATOM 781 O O . THR A 1 102 ? 2.396 -2.352 -12.258 1 95.56 102 THR A O 1
ATOM 784 N N . ILE A 1 103 ? 3.301 -3.52 -13.914 1 92.81 103 ILE A N 1
ATOM 785 C CA . ILE A 1 103 ? 4.312 -2.508 -14.195 1 92.81 103 ILE A CA 1
ATOM 786 C C . ILE A 1 103 ? 3.906 -1.691 -15.414 1 92.81 103 ILE A C 1
ATOM 788 O O . ILE A 1 103 ? 4.395 -0.578 -15.617 1 92.81 103 ILE A O 1
ATOM 792 N N . THR A 1 104 ? 3.148 -2.115 -16.562 1 90.06 104 THR A N 1
ATOM 793 C CA . THR A 1 104 ? 2.834 -1.42 -17.812 1 90.06 104 THR A CA 1
ATOM 794 C C . THR A 1 104 ? 2.162 -0.079 -17.516 1 90.06 104 THR A C 1
ATOM 796 O O . THR A 1 104 ? 2.479 0.927 -18.156 1 90.06 104 THR A O 1
ATOM 799 N N . HIS A 1 105 ? 1.49 0.279 -16.656 1 88.69 105 HIS A N 1
ATOM 800 C CA . HIS A 1 105 ? 0.787 1.512 -16.328 1 88.69 105 HIS A CA 1
ATOM 801 C C . HIS A 1 105 ? 1.144 1.984 -14.914 1 88.69 105 HIS A C 1
ATOM 803 O O . HIS A 1 105 ? 0.375 2.717 -14.289 1 88.69 105 HIS A O 1
ATOM 809 N N . THR A 1 106 ? 2.277 1.634 -14.453 1 92.31 106 THR A N 1
ATOM 810 C CA . THR A 1 106 ? 2.764 1.99 -13.125 1 92.31 106 THR A CA 1
ATOM 811 C C . THR A 1 106 ? 4.215 2.461 -13.188 1 92.31 106 THR A C 1
ATOM 813 O O . THR A 1 106 ? 5.07 1.777 -13.75 1 92.31 106 THR A O 1
ATOM 816 N N . GLU A 1 107 ? 4.527 3.648 -12.711 1 93.69 107 GLU A N 1
ATOM 817 C CA . GLU A 1 107 ? 5.91 4.117 -12.68 1 93.69 107 GLU A CA 1
ATOM 818 C C . GLU A 1 107 ? 6.77 3.23 -11.773 1 93.69 107 GLU A C 1
ATOM 820 O O . GLU A 1 107 ? 6.395 2.947 -10.641 1 93.69 107 GLU A O 1
ATOM 825 N N . PRO A 1 108 ? 7.93 2.84 -12.297 1 96.31 108 PRO A N 1
ATOM 826 C CA . PRO A 1 108 ? 8.773 1.945 -11.5 1 96.31 108 PRO A CA 1
ATOM 827 C C . PRO A 1 108 ? 9.188 2.557 -10.164 1 96.31 108 PRO A C 1
ATOM 829 O O . PRO A 1 108 ? 9.398 1.833 -9.188 1 96.31 108 PRO A O 1
ATOM 832 N N . PHE A 1 109 ? 9.211 3.9 -10.102 1 96.31 109 PHE A N 1
ATOM 833 C CA . PHE A 1 109 ? 9.516 4.59 -8.852 1 96.31 109 PHE A CA 1
ATOM 834 C C . PHE A 1 109 ? 8.531 4.191 -7.762 1 96.31 109 PHE A C 1
ATOM 836 O O . PHE A 1 109 ? 8.938 3.891 -6.637 1 96.31 109 PHE A O 1
ATOM 843 N N . HIS A 1 110 ? 7.258 4.125 -8.07 1 96.5 110 HIS A N 1
ATOM 844 C CA . HIS A 1 110 ? 6.215 3.775 -7.109 1 96.5 110 HIS A CA 1
ATOM 845 C C . HIS A 1 110 ? 6.332 2.318 -6.672 1 96.5 110 HIS A C 1
ATOM 847 O O . HIS A 1 110 ? 6.195 2.008 -5.488 1 96.5 110 HIS A O 1
ATOM 853 N N . VAL A 1 111 ? 6.645 1.473 -7.621 1 97.75 111 VAL A N 1
ATOM 854 C CA . VAL A 1 111 ? 6.785 0.055 -7.309 1 97.75 111 VAL A CA 1
ATOM 855 C C . VAL A 1 111 ? 7.984 -0.154 -6.387 1 97.75 111 VAL A C 1
ATOM 857 O O . VAL A 1 111 ? 7.898 -0.885 -5.395 1 97.75 111 VAL A O 1
ATOM 860 N N . SER A 1 112 ? 9.086 0.523 -6.699 1 98.31 112 SER A N 1
ATOM 861 C CA . SER A 1 112 ? 10.305 0.408 -5.895 1 98.31 112 SER A CA 1
ATOM 862 C C . SER A 1 112 ? 10.039 0.799 -4.445 1 98.31 112 SER A C 1
ATOM 864 O O . SER A 1 112 ? 10.383 0.051 -3.525 1 98.31 112 SER A O 1
ATOM 866 N N . LYS A 1 113 ? 9.406 1.911 -4.281 1 97.75 113 LYS A N 1
ATOM 867 C CA . LYS A 1 113 ? 9.125 2.434 -2.947 1 97.75 113 LYS A CA 1
ATOM 868 C C . LYS A 1 113 ? 8.148 1.526 -2.199 1 97.75 113 LYS A C 1
ATOM 870 O O . LYS A 1 113 ? 8.352 1.236 -1.017 1 97.75 113 LYS A O 1
ATOM 875 N N . SER A 1 114 ? 7.133 1.069 -2.859 1 98.31 114 SER A N 1
ATOM 876 C CA . SER A 1 114 ? 6.094 0.269 -2.221 1 98.31 114 SER A CA 1
ATOM 877 C C . SER A 1 114 ? 6.637 -1.083 -1.77 1 98.31 114 SER A C 1
ATOM 879 O O . SER A 1 114 ? 6.41 -1.499 -0.631 1 98.31 114 SER A O 1
ATOM 881 N N . ILE A 1 115 ? 7.387 -1.713 -2.621 1 98.81 115 ILE A N 1
ATOM 882 C CA . ILE A 1 115 ? 7.914 -3.035 -2.299 1 98.81 115 ILE A CA 1
ATOM 883 C C . ILE A 1 115 ? 9.008 -2.91 -1.242 1 98.81 115 ILE A C 1
ATOM 885 O O . ILE A 1 115 ? 9.117 -3.756 -0.351 1 98.81 115 ILE A O 1
ATOM 889 N N . ALA A 1 116 ? 9.828 -1.877 -1.342 1 98.69 116 ALA A N 1
ATOM 890 C CA . ALA A 1 116 ? 10.812 -1.621 -0.298 1 98.69 116 ALA A CA 1
ATOM 891 C C . ALA A 1 116 ? 10.141 -1.415 1.056 1 98.69 116 ALA A C 1
ATOM 893 O O . ALA A 1 116 ? 10.586 -1.969 2.066 1 98.69 116 ALA A O 1
ATOM 894 N N . THR A 1 117 ? 9.062 -0.623 1.073 1 98.62 117 THR A N 1
ATOM 895 C CA . THR A 1 117 ? 8.312 -0.4 2.303 1 98.62 117 THR A CA 1
ATOM 896 C C . THR A 1 117 ? 7.766 -1.717 2.848 1 98.62 117 THR A C 1
ATOM 898 O O . THR A 1 117 ? 7.887 -1.997 4.043 1 98.62 117 THR A O 1
ATOM 901 N N . LEU A 1 118 ? 7.207 -2.527 1.959 1 98.81 118 LEU A N 1
ATOM 902 C CA . LEU A 1 118 ? 6.695 -3.828 2.373 1 98.81 118 LEU A CA 1
ATOM 903 C C . LEU A 1 118 ? 7.797 -4.676 2.996 1 98.81 118 LEU A C 1
ATOM 905 O O . LEU A 1 118 ? 7.562 -5.387 3.977 1 98.81 118 LEU A O 1
ATOM 909 N N . ASP A 1 119 ? 8.977 -4.621 2.422 1 98.75 119 ASP A N 1
ATOM 910 C CA . ASP A 1 119 ? 10.094 -5.391 2.957 1 98.75 119 ASP A CA 1
ATOM 911 C C . ASP A 1 119 ? 10.469 -4.914 4.359 1 98.75 119 ASP A C 1
ATOM 913 O O . ASP A 1 119 ? 10.719 -5.73 5.25 1 98.75 119 ASP A O 1
ATOM 917 N N . TYR A 1 120 ? 10.445 -3.633 4.578 1 98.19 120 TYR A N 1
ATOM 918 C CA . TYR A 1 120 ? 10.75 -3.084 5.895 1 98.19 120 TYR A CA 1
ATOM 919 C C . TYR A 1 120 ? 9.68 -3.486 6.906 1 98.19 120 TYR A C 1
ATOM 921 O O . TYR A 1 120 ? 10 -4.008 7.98 1 98.19 120 TYR A O 1
ATOM 929 N N . VAL A 1 121 ? 8.398 -3.32 6.527 1 97.56 121 VAL A N 1
ATOM 930 C CA . VAL A 1 121 ? 7.34 -3.484 7.516 1 97.56 121 VAL A CA 1
ATOM 931 C C . VAL A 1 121 ? 7.102 -4.969 7.773 1 97.56 121 VAL A C 1
ATOM 933 O O . VAL A 1 121 ? 6.434 -5.34 8.742 1 97.56 121 VAL A O 1
ATOM 936 N N . SER A 1 122 ? 7.609 -5.816 6.91 1 97.75 122 SER A N 1
ATOM 937 C CA . SER A 1 122 ? 7.516 -7.258 7.113 1 97.75 122 SER A CA 1
ATOM 938 C C . SER A 1 122 ? 8.828 -7.828 7.645 1 97.75 122 SER A C 1
ATOM 940 O O . SER A 1 122 ? 8.922 -9.023 7.922 1 97.75 122 SER A O 1
ATOM 942 N N . HIS A 1 123 ? 9.859 -7.055 7.773 1 96.38 123 HIS A N 1
ATOM 943 C CA . HIS A 1 123 ? 11.164 -7.418 8.312 1 96.38 123 HIS A CA 1
ATOM 944 C C . HIS A 1 123 ? 11.875 -8.422 7.406 1 96.38 123 HIS A C 1
ATOM 946 O O . HIS A 1 123 ? 12.359 -9.453 7.879 1 96.38 123 HIS A O 1
ATOM 952 N N . GLY A 1 124 ? 11.805 -8.125 6.102 1 97.81 124 GLY A N 1
ATOM 953 C CA . GLY A 1 124 ? 12.594 -8.883 5.137 1 97.81 124 GLY A CA 1
ATOM 954 C C . GLY A 1 124 ? 11.844 -10.062 4.555 1 97.81 124 GLY A C 1
ATOM 955 O O . GLY A 1 124 ? 12.445 -11.078 4.195 1 97.81 124 GLY A O 1
ATOM 956 N N . ARG A 1 125 ? 10.547 -10 4.43 1 98.5 125 ARG A N 1
ATOM 957 C CA . ARG A 1 125 ? 9.758 -11.133 3.959 1 98.5 125 ARG A CA 1
ATOM 958 C C . ARG A 1 125 ? 9.039 -10.797 2.654 1 98.5 125 ARG A C 1
ATOM 960 O O . ARG A 1 125 ? 8.227 -11.586 2.168 1 98.5 125 ARG A O 1
ATOM 967 N N . ALA A 1 126 ? 9.375 -9.664 2.049 1 98.75 126 ALA A N 1
ATOM 968 C CA . ALA A 1 126 ? 8.609 -9.18 0.896 1 98.75 126 ALA A CA 1
ATOM 969 C C . ALA A 1 126 ? 9.164 -9.766 -0.404 1 98.75 126 ALA A C 1
ATOM 971 O O . ALA A 1 126 ? 10.367 -9.977 -0.534 1 98.75 126 ALA A O 1
ATOM 972 N N . GLY A 1 127 ? 8.289 -9.969 -1.351 1 98.81 127 GLY A N 1
ATOM 973 C CA . GLY A 1 127 ? 8.609 -10.141 -2.76 1 98.81 127 GLY A CA 1
ATOM 974 C C . GLY A 1 127 ? 7.703 -9.336 -3.678 1 98.81 127 GLY A C 1
ATOM 975 O O . GLY A 1 127 ? 6.91 -8.516 -3.213 1 98.81 127 GLY A O 1
ATOM 976 N N . TRP A 1 128 ? 7.953 -9.531 -4.898 1 98.81 128 TRP A N 1
ATOM 977 C CA . TRP A 1 128 ? 7.203 -8.836 -5.938 1 98.81 128 TRP A CA 1
ATOM 978 C C . TRP A 1 128 ? 6.988 -9.734 -7.152 1 98.81 128 TRP A C 1
ATOM 980 O O . TRP A 1 128 ? 7.953 -10.234 -7.738 1 98.81 128 TRP A O 1
ATOM 990 N N . GLN A 1 129 ? 5.734 -10.055 -7.418 1 98.75 129 GLN A N 1
ATOM 991 C CA . GLN A 1 129 ? 5.445 -10.703 -8.695 1 98.75 129 GLN A CA 1
ATOM 992 C C . GLN A 1 129 ? 5.164 -9.672 -9.781 1 98.75 129 GLN A C 1
ATOM 994 O O . GLN A 1 129 ? 4.129 -9 -9.758 1 98.75 129 GLN A O 1
ATOM 999 N N . VAL A 1 130 ? 6.027 -9.617 -10.758 1 98.06 130 VAL A N 1
ATOM 1000 C CA . VAL A 1 130 ? 5.918 -8.68 -11.867 1 98.06 130 VAL A CA 1
ATOM 1001 C C . VAL A 1 130 ? 4.859 -9.156 -12.859 1 98.06 130 VAL A C 1
ATOM 1003 O O . VAL A 1 130 ? 4.84 -10.336 -13.227 1 98.06 130 VAL A O 1
ATOM 1006 N N . ARG A 1 131 ? 4.027 -8.273 -13.18 1 95.31 131 ARG A N 1
ATOM 1007 C CA . ARG A 1 131 ? 2.994 -8.594 -14.156 1 95.31 131 ARG A CA 1
ATOM 1008 C C . ARG A 1 131 ? 2.879 -7.492 -15.211 1 95.31 131 ARG A C 1
ATOM 1010 O O . ARG A 1 131 ? 2.967 -6.305 -14.883 1 95.31 131 ARG A O 1
ATOM 1017 N N . VAL A 1 132 ? 2.691 -7.859 -16.453 1 93.56 132 VAL A N 1
ATOM 1018 C CA . VAL A 1 132 ? 2.451 -6.914 -17.547 1 93.56 132 VAL A CA 1
ATOM 1019 C C . VAL A 1 132 ? 0.959 -6.867 -17.859 1 93.56 132 VAL A C 1
ATOM 1021 O O . VAL A 1 132 ? 0.214 -7.789 -17.531 1 93.56 132 VAL A O 1
ATOM 1024 N N . SER A 1 133 ? 0.494 -5.82 -18.344 1 90.94 133 SER A N 1
ATOM 1025 C CA . SER A 1 133 ? -0.887 -5.602 -18.766 1 90.94 133 SER A CA 1
ATOM 1026 C C . SER A 1 133 ? -0.954 -5.051 -20.188 1 90.94 133 SER A C 1
ATOM 1028 O O . SER A 1 133 ? -0.483 -3.941 -20.438 1 90.94 133 SER A O 1
ATOM 1030 N N . GLY A 1 134 ? -1.661 -5.82 -21.156 1 88.94 134 GLY A N 1
ATOM 1031 C CA . GLY A 1 134 ? -1.55 -5.418 -22.547 1 88.94 134 GLY A CA 1
ATOM 1032 C C . GLY A 1 134 ? -2.895 -5.207 -23.219 1 88.94 134 GLY A C 1
ATOM 1033 O O . GLY A 1 134 ? -2.963 -4.984 -24.438 1 88.94 134 GLY A O 1
ATOM 1034 N N . THR A 1 135 ? -3.994 -5.227 -22.406 1 90.06 135 THR A N 1
ATOM 1035 C CA . THR A 1 135 ? -5.301 -5.133 -23.047 1 90.06 135 THR A CA 1
ATOM 1036 C C . THR A 1 135 ? -5.75 -3.678 -23.156 1 90.06 135 THR A C 1
ATOM 1038 O O . THR A 1 135 ? -5.34 -2.84 -22.344 1 90.06 135 THR A O 1
ATOM 1041 N N . ALA A 1 136 ? -6.629 -3.441 -24.078 1 90.81 136 ALA A N 1
ATOM 1042 C CA . ALA A 1 136 ? -7.141 -2.094 -24.312 1 90.81 136 ALA A CA 1
ATOM 1043 C C . ALA A 1 136 ? -7.996 -1.622 -23.141 1 90.81 136 ALA A C 1
ATOM 1045 O O . ALA A 1 136 ? -7.953 -0.45 -22.766 1 90.81 136 ALA A O 1
ATOM 1046 N N . HIS A 1 137 ? -8.773 -2.512 -22.656 1 91.19 137 HIS A N 1
ATOM 1047 C CA . HIS A 1 137 ? -9.672 -2.119 -21.578 1 91.19 137 HIS A CA 1
ATOM 1048 C C . HIS A 1 137 ? -8.898 -1.796 -20.297 1 91.19 137 HIS A C 1
ATOM 1050 O O . HIS A 1 137 ? -9.297 -0.916 -19.531 1 91.19 137 HIS A O 1
ATOM 1056 N N . GLU A 1 138 ? -7.785 -2.42 -20.031 1 91.94 138 GLU A N 1
ATOM 1057 C CA . GLU A 1 138 ? -6.934 -2.061 -18.891 1 91.94 138 GLU A CA 1
ATOM 1058 C C . GLU A 1 138 ? -6.273 -0.704 -19.109 1 91.94 138 GLU A C 1
ATOM 1060 O O . GLU A 1 138 ? -6.184 0.104 -18.188 1 91.94 138 GLU A O 1
ATOM 1065 N N . ALA A 1 139 ? -5.859 -0.448 -20.359 1 92.06 139 ALA A N 1
ATOM 1066 C CA . ALA A 1 139 ? -5.234 0.833 -20.688 1 92.06 139 ALA A CA 1
ATOM 1067 C C . ALA A 1 139 ? -6.211 1.986 -20.484 1 92.06 139 ALA A C 1
ATOM 1069 O O . ALA A 1 139 ? -5.816 3.084 -20.078 1 92.06 139 ALA A O 1
ATOM 1070 N N . ALA A 1 140 ? -7.453 1.716 -20.656 1 92.75 140 ALA A N 1
ATOM 1071 C CA . ALA A 1 140 ? -8.492 2.738 -20.578 1 92.75 140 ALA A CA 1
ATOM 1072 C C . ALA A 1 140 ? -8.711 3.186 -19.125 1 92.75 140 ALA A C 1
ATOM 1074 O O . ALA A 1 140 ? -9.336 4.215 -18.875 1 92.75 140 ALA A O 1
ATOM 1075 N N . LEU A 1 141 ? -8.188 2.467 -18.172 1 92.44 141 LEU A N 1
ATOM 1076 C CA . LEU A 1 141 ? -8.297 2.826 -16.75 1 92.44 141 LEU A CA 1
ATOM 1077 C C . LEU A 1 141 ? -7.363 3.988 -16.422 1 92.44 141 LEU A C 1
ATOM 1079 O O . LEU A 1 141 ? -7.508 4.621 -15.375 1 92.44 141 LEU A O 1
ATOM 1083 N N . PHE A 1 142 ? -6.43 4.293 -17.234 1 90.75 142 PHE A N 1
ATOM 1084 C CA . PHE A 1 142 ? -5.434 5.324 -16.984 1 90.75 142 PHE A CA 1
ATOM 1085 C C . PHE A 1 142 ? -5.602 6.484 -17.953 1 90.75 142 PHE A C 1
ATOM 1087 O O . PHE A 1 142 ? -5.652 7.645 -17.547 1 90.75 142 PHE A O 1
ATOM 1094 N N . GLY A 1 143 ? -5.738 6.148 -19.25 1 80.44 143 GLY A N 1
ATOM 1095 C CA . GLY A 1 143 ? -6.141 7.09 -20.281 1 80.44 143 GLY A CA 1
ATOM 1096 C C . GLY A 1 143 ? -4.996 7.945 -20.797 1 80.44 143 GLY A C 1
ATOM 1097 O O . GLY A 1 143 ? -5.207 8.867 -21.578 1 80.44 143 GLY A O 1
ATOM 1098 N N . ARG A 1 144 ? -3.773 7.715 -20.266 1 79.56 144 ARG A N 1
ATOM 1099 C CA . ARG A 1 144 ? -2.664 8.531 -20.75 1 79.56 144 ARG A CA 1
ATOM 1100 C C . ARG A 1 144 ? -1.929 7.844 -21.891 1 79.56 144 ARG A C 1
ATOM 1102 O O . ARG A 1 144 ? -1.526 8.5 -22.859 1 79.56 144 ARG A O 1
ATOM 1109 N N . ARG A 1 145 ? -1.845 6.531 -21.797 1 80.12 145 ARG A N 1
ATOM 1110 C CA . ARG A 1 145 ? -1.148 5.73 -22.797 1 80.12 145 ARG A CA 1
ATOM 1111 C C . ARG A 1 145 ? -2.051 4.625 -23.344 1 80.12 145 ARG A C 1
ATOM 1113 O O . ARG A 1 145 ? -2.816 4.02 -22.594 1 80.12 145 ARG A O 1
ATOM 1120 N N . GLY A 1 146 ? -1.982 4.305 -24.625 1 76.38 146 GLY A N 1
ATOM 1121 C CA . GLY A 1 146 ? -2.711 3.195 -25.219 1 76.38 146 GLY A CA 1
ATOM 1122 C C . GLY A 1 146 ? -2.068 1.848 -24.953 1 76.38 146 GLY A C 1
ATOM 1123 O O . GLY A 1 146 ? -1.042 1.769 -24.281 1 76.38 146 GLY A O 1
ATOM 1124 N N . PRO A 1 147 ? -2.727 0.715 -25.469 1 76.75 147 PRO A N 1
ATOM 1125 C CA . PRO A 1 147 ? -2.15 -0.622 -25.312 1 76.75 147 PRO A CA 1
ATOM 1126 C C . PRO A 1 147 ? -0.88 -0.819 -26.141 1 76.75 147 PRO A C 1
ATOM 1128 O O . PRO A 1 147 ? -0.756 -0.26 -27.234 1 76.75 147 PRO A O 1
ATOM 1131 N N . ALA A 1 148 ? 0.075 -1.486 -25.547 1 72.69 148 ALA A N 1
ATOM 1132 C CA . ALA A 1 148 ? 1.333 -1.771 -26.234 1 72.69 148 ALA A CA 1
ATOM 1133 C C . ALA A 1 148 ? 1.337 -3.186 -26.812 1 72.69 148 ALA A C 1
ATOM 1135 O O . ALA A 1 148 ? 0.622 -4.062 -26.312 1 72.69 148 ALA A O 1
ATOM 1136 N N . ALA A 1 149 ? 2.182 -3.373 -27.875 1 71.06 149 ALA A N 1
ATOM 1137 C CA . ALA A 1 149 ? 2.461 -4.719 -28.375 1 71.06 149 ALA A CA 1
ATOM 1138 C C . ALA A 1 149 ? 3.248 -5.527 -27.344 1 71.06 149 ALA A C 1
ATOM 1140 O O . ALA A 1 149 ? 3.926 -4.961 -26.484 1 71.06 149 ALA A O 1
ATOM 1141 N N . ASP A 1 150 ? 3.084 -6.906 -27.469 1 72.12 150 ASP A N 1
ATOM 1142 C CA . ASP A 1 150 ? 3.686 -7.828 -26.516 1 72.12 150 ASP A CA 1
ATOM 1143 C C . ASP A 1 150 ? 5.176 -7.547 -26.344 1 72.12 150 ASP A C 1
ATOM 1145 O O . ASP A 1 150 ? 5.68 -7.5 -25.219 1 72.12 150 ASP A O 1
ATOM 1149 N N . ARG A 1 151 ? 5.871 -7.488 -27.406 1 73.5 151 ARG A N 1
ATOM 1150 C CA . ARG A 1 151 ? 7.305 -7.23 -27.328 1 73.5 151 ARG A CA 1
ATOM 1151 C C . ARG A 1 151 ? 7.598 -5.941 -26.578 1 73.5 151 ARG A C 1
ATOM 1153 O O . ARG A 1 151 ? 8.516 -5.891 -25.75 1 73.5 151 ARG A O 1
ATOM 1160 N N . ASP A 1 152 ? 6.848 -5.066 -26.734 1 86.31 152 ASP A N 1
ATOM 1161 C CA . ASP A 1 152 ? 7.02 -3.781 -26.062 1 86.31 152 ASP A CA 1
ATOM 1162 C C . ASP A 1 152 ? 6.703 -3.887 -24.578 1 86.31 152 ASP A C 1
ATOM 1164 O O . ASP A 1 152 ? 7.367 -3.26 -23.75 1 86.31 152 ASP A O 1
ATOM 1168 N N . LEU A 1 153 ? 5.793 -4.867 -24.359 1 90.75 153 LEU A N 1
ATOM 1169 C CA . LEU A 1 153 ? 5.387 -5.035 -22.969 1 90.75 153 LEU A CA 1
ATOM 1170 C C . LEU A 1 153 ? 6.535 -5.59 -22.125 1 90.75 153 LEU A C 1
ATOM 1172 O O . LEU A 1 153 ? 6.82 -5.07 -21.047 1 90.75 153 LEU A O 1
ATOM 1176 N N . PHE A 1 154 ? 7.246 -6.578 -22.609 1 93.12 154 PHE A N 1
ATOM 1177 C CA . PHE A 1 154 ? 8.289 -7.227 -21.828 1 93.12 154 PHE A CA 1
ATOM 1178 C C . PHE A 1 154 ? 9.562 -6.395 -21.828 1 93.12 154 PHE A C 1
ATOM 1180 O O . PHE A 1 154 ? 10.305 -6.398 -20.844 1 93.12 154 PHE A O 1
ATOM 1187 N N . ASP A 1 155 ? 9.82 -5.621 -22.906 1 93.5 155 ASP A N 1
ATOM 1188 C CA . ASP A 1 155 ? 10.945 -4.695 -22.906 1 93.5 155 ASP A CA 1
ATOM 1189 C C . ASP A 1 155 ? 10.758 -3.604 -21.859 1 93.5 155 ASP A C 1
ATOM 1191 O O . ASP A 1 155 ? 11.695 -3.264 -21.125 1 93.5 155 ASP A O 1
ATOM 1195 N N . GLU A 1 156 ? 9.594 -3.135 -21.844 1 93.81 156 GLU A N 1
ATOM 1196 C CA . GLU A 1 156 ? 9.281 -2.133 -20.828 1 93.81 156 GLU A CA 1
ATOM 1197 C C . GLU A 1 156 ? 9.398 -2.711 -19.422 1 93.81 156 GLU A C 1
ATOM 1199 O O . GLU A 1 156 ? 9.922 -2.057 -18.516 1 93.81 156 GLU A O 1
ATOM 1204 N N . ALA A 1 157 ? 8.891 -3.908 -19.328 1 95.81 157 ALA A N 1
ATOM 1205 C CA . ALA A 1 157 ? 8.969 -4.586 -18.031 1 95.81 157 ALA A CA 1
ATOM 1206 C C . ALA A 1 157 ? 10.422 -4.781 -17.609 1 95.81 157 ALA A C 1
ATOM 1208 O O . ALA A 1 157 ? 10.758 -4.625 -16.422 1 95.81 157 ALA A O 1
ATOM 1209 N N . ALA A 1 158 ? 11.242 -5.168 -18.516 1 95.38 158 ALA A N 1
ATOM 1210 C CA . ALA A 1 158 ? 12.664 -5.355 -18.234 1 95.38 158 ALA A CA 1
ATOM 1211 C C . ALA A 1 158 ? 13.297 -4.059 -17.75 1 95.38 158 ALA A C 1
ATOM 1213 O O . ALA A 1 158 ? 14.047 -4.055 -16.766 1 95.38 158 ALA A O 1
ATOM 1214 N N . ASP A 1 159 ? 13.008 -2.93 -18.422 1 95.62 159 ASP A N 1
ATOM 1215 C CA . ASP A 1 159 ? 13.477 -1.619 -17.984 1 95.62 159 ASP A CA 1
ATOM 1216 C C . ASP A 1 159 ? 12.984 -1.29 -16.578 1 95.62 159 ASP A C 1
ATOM 1218 O O . ASP A 1 159 ? 13.742 -0.802 -15.75 1 95.62 159 ASP A O 1
ATOM 1222 N N . ALA A 1 160 ? 11.727 -1.553 -16.375 1 96.38 160 ALA A N 1
ATOM 1223 C CA . ALA A 1 160 ? 11.125 -1.237 -15.078 1 96.38 160 ALA A CA 1
ATOM 1224 C C . ALA A 1 160 ? 11.789 -2.023 -13.953 1 96.38 160 ALA A C 1
ATOM 1226 O O . ALA A 1 160 ? 12.117 -1.462 -12.906 1 96.38 160 ALA A O 1
ATOM 1227 N N . VAL A 1 161 ? 12.008 -3.309 -14.164 1 97.5 161 VAL A N 1
ATOM 1228 C CA . VAL A 1 161 ? 12.641 -4.16 -13.164 1 97.5 161 VAL A CA 1
ATOM 1229 C C . VAL A 1 161 ? 14.055 -3.658 -12.875 1 97.5 161 VAL A C 1
ATOM 1231 O O . VAL A 1 161 ? 14.477 -3.582 -11.719 1 97.5 161 VAL A O 1
ATOM 1234 N N . GLU A 1 162 ? 14.742 -3.299 -13.914 1 96.75 162 GLU A N 1
ATOM 1235 C CA . GLU A 1 162 ? 16.094 -2.785 -13.75 1 96.75 162 GLU A CA 1
ATOM 1236 C C . GLU A 1 162 ? 16.094 -1.484 -12.953 1 96.75 162 GLU A C 1
ATOM 1238 O O . GLU A 1 162 ? 16.922 -1.299 -12.062 1 96.75 162 GLU A O 1
ATOM 1243 N N . VAL A 1 163 ? 15.219 -0.582 -13.266 1 97.62 163 VAL A N 1
ATOM 1244 C CA . VAL A 1 163 ? 15.094 0.673 -12.531 1 97.62 163 VAL A CA 1
ATOM 1245 C C . VAL A 1 163 ? 14.836 0.383 -11.055 1 97.62 163 VAL A C 1
ATOM 1247 O O . VAL A 1 163 ? 15.484 0.96 -10.18 1 97.62 163 VAL A O 1
ATOM 1250 N N . VAL A 1 164 ? 13.906 -0.516 -10.742 1 98.25 164 VAL A N 1
ATOM 1251 C CA . VAL A 1 164 ? 13.547 -0.852 -9.375 1 98.25 164 VAL A CA 1
ATOM 1252 C C . VAL A 1 164 ? 14.773 -1.39 -8.633 1 98.25 164 VAL A C 1
ATOM 1254 O O . VAL A 1 164 ? 15.078 -0.943 -7.527 1 98.25 164 VAL A O 1
ATOM 1257 N N . ARG A 1 165 ? 15.516 -2.312 -9.266 1 97.81 165 ARG A N 1
ATOM 1258 C CA . ARG A 1 165 ? 16.703 -2.896 -8.648 1 97.81 165 ARG A CA 1
ATOM 1259 C C . ARG A 1 165 ? 17.766 -1.831 -8.383 1 97.81 165 ARG A C 1
ATOM 1261 O O . ARG A 1 165 ? 18.391 -1.823 -7.328 1 97.81 165 ARG A O 1
ATOM 1268 N N . ARG A 1 166 ? 17.922 -0.95 -9.344 1 97.88 166 ARG A N 1
ATOM 1269 C CA . ARG A 1 166 ? 18.891 0.121 -9.188 1 97.88 166 ARG A CA 1
ATOM 1270 C C . ARG A 1 166 ? 18.484 1.073 -8.07 1 97.88 166 ARG A C 1
ATOM 1272 O O . ARG A 1 166 ? 19.328 1.539 -7.301 1 97.88 166 ARG A O 1
ATOM 1279 N N . LEU A 1 167 ? 17.25 1.385 -7.996 1 98.31 167 LEU A N 1
ATOM 1280 C CA . LEU A 1 167 ? 16.766 2.248 -6.922 1 98.31 167 LEU A CA 1
ATOM 1281 C C . LEU A 1 167 ? 17 1.606 -5.559 1 98.31 167 LEU A C 1
ATOM 1283 O O . LEU A 1 167 ? 17.484 2.266 -4.637 1 98.31 167 LEU A O 1
ATOM 1287 N N . TRP A 1 168 ? 16.719 0.305 -5.422 1 98.38 168 TRP A N 1
ATOM 1288 C CA . TRP A 1 168 ? 16.984 -0.39 -4.168 1 98.38 168 TRP A CA 1
ATOM 1289 C C . TRP A 1 168 ? 18.453 -0.32 -3.797 1 98.38 168 TRP A C 1
ATOM 1291 O O . TRP A 1 168 ? 18.797 -0.199 -2.619 1 98.38 168 TRP A O 1
ATOM 1301 N N . ASP A 1 169 ? 19.297 -0.342 -4.766 1 98 169 ASP A N 1
ATOM 1302 C CA . ASP A 1 169 ? 20.75 -0.357 -4.543 1 98 169 ASP A CA 1
ATOM 1303 C C . ASP A 1 169 ? 21.281 1.061 -4.375 1 98 169 ASP A C 1
ATOM 1305 O O . ASP A 1 169 ? 22.469 1.245 -4.059 1 98 169 ASP A O 1
ATOM 1309 N N . SER A 1 170 ? 20.469 2.064 -4.582 1 98.06 170 SER A N 1
ATOM 1310 C CA . SER A 1 170 ? 20.953 3.441 -4.594 1 98.06 170 SER A CA 1
ATOM 1311 C C . SER A 1 170 ? 21.406 3.879 -3.203 1 98.06 170 SER A C 1
ATOM 1313 O O . SER A 1 170 ? 22.047 4.926 -3.055 1 98.06 170 SER A O 1
ATOM 1315 N N . TRP A 1 171 ? 21.047 3.164 -2.186 1 97.88 171 TRP A N 1
ATOM 1316 C CA . TRP A 1 171 ? 21.562 3.322 -0.833 1 97.88 171 TRP A CA 1
ATOM 1317 C C . TRP A 1 171 ? 22.531 2.193 -0.488 1 97.88 171 TRP A C 1
ATOM 1319 O O . TRP A 1 171 ? 22.203 1.016 -0.64 1 97.88 171 TRP A O 1
ATOM 1329 N N . GLU A 1 172 ? 23.719 2.561 -0.078 1 97.56 172 GLU A N 1
ATOM 1330 C CA . GLU A 1 172 ? 24.562 1.512 0.501 1 97.56 172 GLU A CA 1
ATOM 1331 C C . GLU A 1 172 ? 23.984 1.021 1.828 1 97.56 172 GLU A C 1
ATOM 1333 O O . GLU A 1 172 ? 23.188 1.717 2.461 1 97.56 172 GLU A O 1
ATOM 1338 N N . ASP A 1 173 ? 24.359 -0.16 2.287 1 94.75 173 ASP A N 1
ATOM 1339 C CA . ASP A 1 173 ? 23.812 -0.8 3.479 1 94.75 173 ASP A CA 1
ATOM 1340 C C . ASP A 1 173 ? 24.047 0.056 4.719 1 94.75 173 ASP A C 1
ATOM 1342 O O . ASP A 1 173 ? 23.219 0.069 5.637 1 94.75 173 ASP A O 1
ATOM 1346 N N . ASP A 1 174 ? 25.109 0.765 4.77 1 94.25 174 ASP A N 1
ATOM 1347 C CA . ASP A 1 174 ? 25.469 1.526 5.961 1 94.25 174 ASP A CA 1
ATOM 1348 C C . ASP A 1 174 ? 25.375 3.027 5.707 1 94.25 174 ASP A C 1
ATOM 1350 O O . ASP A 1 174 ? 26.062 3.82 6.352 1 94.25 174 ASP A O 1
ATOM 1354 N N . ALA A 1 175 ? 24.516 3.391 4.684 1 96.31 175 ALA A N 1
ATOM 1355 C CA . ALA A 1 175 ? 24.344 4.801 4.348 1 96.31 175 ALA A CA 1
ATOM 1356 C C . ALA A 1 175 ? 23.75 5.578 5.527 1 96.31 175 ALA A C 1
ATOM 1358 O O . ALA A 1 175 ? 24.109 6.738 5.75 1 96.31 175 ALA A O 1
ATOM 1359 N N . VAL A 1 176 ? 22.859 5.012 6.266 1 94.94 176 VAL A N 1
ATOM 1360 C CA . VAL A 1 176 ? 22.25 5.633 7.438 1 94.94 176 VAL A CA 1
ATOM 1361 C C . VAL A 1 176 ? 23.156 5.445 8.648 1 94.94 176 VAL A C 1
ATOM 1363 O O . VAL A 1 176 ? 23.344 4.32 9.125 1 94.94 176 VAL A O 1
ATOM 1366 N N . ILE A 1 177 ? 23.688 6.516 9.18 1 94.31 177 ILE A N 1
ATOM 1367 C CA . ILE A 1 177 ? 24.719 6.457 10.211 1 94.31 177 ILE A CA 1
ATOM 1368 C C . ILE A 1 177 ? 24.094 6.703 11.578 1 94.31 177 ILE A C 1
ATOM 1370 O O . ILE A 1 177 ? 24.453 6.047 12.562 1 94.31 177 ILE A O 1
ATOM 1374 N N . ARG A 1 178 ? 23.219 7.605 11.68 1 94.25 178 ARG A N 1
ATOM 1375 C CA . ARG A 1 178 ? 22.531 8.008 12.914 1 94.25 178 ARG A CA 1
ATOM 1376 C C . ARG A 1 178 ? 23.547 8.258 14.031 1 94.25 178 ARG A C 1
ATOM 1378 O O . ARG A 1 178 ? 23.422 7.703 15.125 1 94.25 178 ARG A O 1
ATOM 1385 N N . ASP A 1 179 ? 24.578 9.008 13.68 1 95.31 179 ASP A N 1
ATOM 1386 C CA . ASP A 1 179 ? 25.594 9.383 14.664 1 95.31 179 ASP A CA 1
ATOM 1387 C C . ASP A 1 179 ? 25.109 10.539 15.531 1 95.31 179 ASP A C 1
ATOM 1389 O O . ASP A 1 179 ? 25.281 11.703 15.172 1 95.31 179 ASP A O 1
ATOM 1393 N N . VAL A 1 180 ? 24.656 10.242 16.703 1 94.94 180 VAL A N 1
ATOM 1394 C CA . VAL A 1 180 ? 24.031 11.219 17.594 1 94.94 180 VAL A CA 1
ATOM 1395 C C . VAL A 1 180 ? 25.062 12.258 18.031 1 94.94 180 VAL A C 1
ATOM 1397 O O . VAL A 1 180 ? 24.766 13.453 18.094 1 94.94 180 VAL A O 1
ATOM 1400 N N . ALA A 1 181 ? 26.266 11.836 18.25 1 93.88 181 ALA A N 1
ATOM 1401 C CA . ALA A 1 181 ? 27.328 12.703 18.766 1 93.88 181 ALA A CA 1
ATOM 1402 C C . ALA A 1 181 ? 27.672 13.812 17.781 1 93.88 181 ALA A C 1
ATOM 1404 O O . ALA A 1 181 ? 27.797 14.977 18.172 1 93.88 181 ALA A O 1
ATOM 1405 N N . THR A 1 182 ? 27.734 13.516 16.5 1 93.25 182 THR A N 1
ATOM 1406 C CA . THR A 1 182 ? 28.125 14.5 15.492 1 93.25 182 THR A CA 1
ATOM 1407 C C . THR A 1 182 ? 26.891 15.109 14.82 1 93.25 182 THR A C 1
ATOM 1409 O O . THR A 1 182 ? 27.016 16.094 14.086 1 93.25 182 THR A O 1
ATOM 1412 N N . GLY A 1 183 ? 25.734 14.523 15.062 1 93.44 183 GLY A N 1
ATOM 1413 C CA . GLY A 1 183 ? 24.5 15.016 14.477 1 93.44 183 GLY A CA 1
ATOM 1414 C C . GLY A 1 183 ? 24.328 14.617 13.023 1 93.44 183 GLY A C 1
ATOM 1415 O O . GLY A 1 183 ? 23.562 15.234 12.289 1 93.44 183 GLY A O 1
ATOM 1416 N N . ARG A 1 184 ? 25.078 13.586 12.609 1 95.44 184 ARG A N 1
ATOM 1417 C CA . ARG A 1 184 ? 24.984 13.125 11.227 1 95.44 184 ARG A CA 1
ATOM 1418 C C . ARG A 1 184 ? 24.062 11.906 11.125 1 95.44 184 ARG A C 1
ATOM 1420 O O . ARG A 1 184 ? 24.312 10.883 11.766 1 95.44 184 ARG A O 1
ATOM 1427 N N . TYR A 1 185 ? 23.047 12.047 10.359 1 96.06 185 TYR A N 1
ATOM 1428 C CA . TYR A 1 185 ? 22.078 10.961 10.195 1 96.06 185 TYR A CA 1
ATOM 1429 C C . TYR A 1 185 ? 22.469 10.039 9.047 1 96.06 185 TYR A C 1
ATOM 1431 O O . TYR A 1 185 ? 22.344 8.82 9.156 1 96.06 185 TYR A O 1
ATOM 1439 N N . ILE A 1 186 ? 22.938 10.578 7.988 1 96.5 186 ILE A N 1
ATOM 1440 C CA . ILE A 1 186 ? 23.25 9.797 6.797 1 96.5 186 ILE A CA 1
ATOM 1441 C C . ILE A 1 186 ? 24.641 10.18 6.281 1 96.5 186 ILE A C 1
ATOM 1443 O O . ILE A 1 186 ? 25.109 11.297 6.52 1 96.5 186 ILE A O 1
ATOM 1447 N N . ASP A 1 187 ? 25.344 9.281 5.648 1 96.5 187 ASP A N 1
ATOM 1448 C CA . ASP A 1 187 ? 26.516 9.547 4.82 1 96.5 187 ASP A CA 1
ATOM 1449 C C . ASP A 1 187 ? 26.125 9.82 3.373 1 96.5 187 ASP A C 1
ATOM 1451 O O . ASP A 1 187 ? 25.844 8.883 2.615 1 96.5 187 ASP A O 1
ATOM 1455 N N . ARG A 1 188 ? 26.109 11.039 3.035 1 94.12 188 ARG A N 1
ATOM 1456 C CA . ARG A 1 188 ? 25.625 11.453 1.726 1 94.12 188 ARG A CA 1
ATOM 1457 C C . ARG A 1 188 ? 26.406 10.781 0.607 1 94.12 188 ARG A C 1
ATOM 1459 O O . ARG A 1 188 ? 25.875 10.523 -0.472 1 94.12 188 ARG A O 1
ATOM 1466 N N . GLU A 1 189 ? 27.578 10.43 0.809 1 95.12 189 GLU A N 1
ATOM 1467 C CA . GLU A 1 189 ? 28.438 9.828 -0.212 1 95.12 189 GLU A CA 1
ATOM 1468 C C . GLU A 1 189 ? 28.016 8.391 -0.502 1 95.12 189 GLU A C 1
ATOM 1470 O O . GLU A 1 189 ? 28.453 7.801 -1.496 1 95.12 189 GLU A O 1
ATOM 1475 N N . LYS A 1 190 ? 27.203 7.895 0.384 1 96.75 190 LYS A N 1
ATOM 1476 C CA . LYS A 1 190 ? 26.766 6.512 0.228 1 96.75 190 LYS A CA 1
ATOM 1477 C C . LYS A 1 190 ? 25.359 6.453 -0.37 1 96.75 190 LYS A C 1
ATOM 1479 O O . LYS A 1 190 ? 24.719 5.395 -0.375 1 96.75 190 LYS A O 1
ATOM 1484 N N . LEU A 1 191 ? 24.844 7.535 -0.774 1 96.12 191 LEU A N 1
ATOM 1485 C CA . LEU A 1 191 ? 23.656 7.668 -1.593 1 96.12 191 LEU A CA 1
ATOM 1486 C C . LEU A 1 191 ? 24.016 7.953 -3.045 1 96.12 191 LEU A C 1
ATOM 1488 O O . LEU A 1 191 ? 24.797 8.867 -3.326 1 96.12 191 LEU A O 1
ATOM 1492 N N . HIS A 1 192 ? 23.438 7.152 -3.943 1 96.94 192 HIS A N 1
ATOM 1493 C CA . HIS A 1 192 ? 23.875 7.234 -5.336 1 96.94 192 HIS A CA 1
ATOM 1494 C C . HIS A 1 192 ? 22.688 7.531 -6.258 1 96.94 192 HIS A C 1
ATOM 1496 O O . HIS A 1 192 ? 21.609 6.965 -6.094 1 96.94 192 HIS A O 1
ATOM 1502 N N . TYR A 1 193 ? 22.906 8.391 -7.141 1 96.12 193 TYR A N 1
ATOM 1503 C CA . TYR A 1 193 ? 22 8.523 -8.273 1 96.12 193 TYR A CA 1
ATOM 1504 C C . TYR A 1 193 ? 22.094 7.316 -9.195 1 96.12 193 TYR A C 1
ATOM 1506 O O . TYR A 1 193 ? 23.188 6.82 -9.461 1 96.12 193 TYR A O 1
ATOM 1514 N N . ILE A 1 194 ? 20.969 6.84 -9.625 1 97.19 194 ILE A N 1
ATOM 1515 C CA . ILE A 1 194 ? 21.016 5.664 -10.484 1 97.19 194 ILE A CA 1
ATOM 1516 C C . ILE A 1 194 ? 21.172 6.094 -11.938 1 97.19 194 ILE A C 1
ATOM 1518 O O . ILE A 1 194 ? 21.625 5.312 -12.781 1 97.19 194 ILE A O 1
ATOM 1522 N N . ASP A 1 195 ? 20.703 7.258 -12.352 1 96.69 195 ASP A N 1
ATOM 1523 C CA . ASP A 1 195 ? 20.844 7.859 -13.672 1 96.69 195 ASP A CA 1
ATOM 1524 C C . ASP A 1 195 ? 20.5 6.852 -14.773 1 96.69 195 ASP A C 1
ATOM 1526 O O . ASP A 1 195 ? 21.281 6.668 -15.711 1 96.69 195 ASP A O 1
ATOM 1530 N N . PHE A 1 196 ? 19.422 6.164 -14.609 1 97.38 196 PHE A N 1
ATOM 1531 C CA . PHE A 1 196 ? 18.969 5.203 -15.609 1 97.38 196 PHE A CA 1
ATOM 1532 C C . PHE A 1 196 ? 18.344 5.918 -16.797 1 97.38 196 PHE A C 1
ATOM 1534 O O . PHE A 1 196 ? 17.5 6.797 -16.641 1 97.38 196 PHE A O 1
ATOM 1541 N N . ALA A 1 197 ? 18.734 5.594 -17.984 1 95.75 197 ALA A N 1
ATOM 1542 C CA . ALA A 1 197 ? 18.141 6.059 -19.234 1 95.75 197 ALA A CA 1
ATOM 1543 C C . ALA A 1 197 ? 17.859 4.887 -20.172 1 95.75 197 ALA A C 1
ATOM 1545 O O . ALA A 1 197 ? 18.781 4.285 -20.719 1 95.75 197 ALA A O 1
ATOM 1546 N N . GLY A 1 198 ? 16.625 4.555 -20.25 1 93.19 198 GLY A N 1
ATOM 1547 C CA . GLY A 1 198 ? 16.203 3.506 -21.172 1 93.19 198 GLY A CA 1
ATOM 1548 C C . GLY A 1 198 ? 15.172 3.977 -22.172 1 93.19 198 GLY A C 1
ATOM 1549 O O . GLY A 1 198 ? 14.883 5.172 -22.266 1 93.19 198 GLY A O 1
ATOM 1550 N N . ARG A 1 199 ? 14.641 3.098 -23.016 1 91.31 199 ARG A N 1
ATOM 1551 C CA . ARG A 1 199 ? 13.672 3.406 -24.062 1 91.31 199 ARG A CA 1
ATOM 1552 C C . ARG A 1 199 ? 12.375 3.951 -23.469 1 91.31 199 ARG A C 1
ATOM 1554 O O . ARG A 1 199 ? 11.734 4.824 -24.047 1 91.31 199 ARG A O 1
ATOM 1561 N N . TYR A 1 200 ? 12.062 3.455 -22.234 1 89.62 200 TYR A N 1
ATOM 1562 C CA . TYR A 1 200 ? 10.727 3.732 -21.719 1 89.62 200 TYR A CA 1
ATOM 1563 C C . TYR A 1 200 ? 10.781 4.676 -20.531 1 89.62 200 TYR A C 1
ATOM 1565 O O . TYR A 1 200 ? 9.789 5.348 -20.219 1 89.62 200 TYR A O 1
ATOM 1573 N N . PHE A 1 201 ? 11.945 4.668 -19.812 1 89.12 201 PHE A N 1
ATOM 1574 C CA . PHE A 1 201 ? 12.062 5.449 -18.594 1 89.12 201 PHE A CA 1
ATOM 1575 C C . PHE A 1 201 ? 13.398 6.188 -18.531 1 89.12 201 PHE A C 1
ATOM 1577 O O . PHE A 1 201 ? 14.398 5.699 -19.062 1 89.12 201 PHE A O 1
ATOM 1584 N N . SER A 1 202 ? 13.383 7.355 -17.953 1 93.69 202 SER A N 1
ATOM 1585 C CA . SER A 1 202 ? 14.562 8.047 -17.453 1 93.69 202 SER A CA 1
ATOM 1586 C C . SER A 1 202 ? 14.414 8.406 -15.984 1 93.69 202 SER A C 1
ATOM 1588 O O . SER A 1 202 ? 13.602 9.258 -15.625 1 93.69 202 SER A O 1
ATOM 1590 N N . VAL A 1 203 ? 15.109 7.73 -15.141 1 96.06 203 VAL A N 1
ATOM 1591 C CA . VAL A 1 203 ? 14.953 7.859 -13.695 1 96.06 203 VAL A CA 1
ATOM 1592 C C . VAL A 1 203 ? 16.281 8.281 -13.07 1 96.06 203 VAL A C 1
ATOM 1594 O O . VAL A 1 203 ? 17.281 7.574 -13.195 1 96.06 203 VAL A O 1
ATOM 1597 N N . LYS A 1 204 ? 16.266 9.344 -12.352 1 95.19 204 LYS A N 1
ATOM 1598 C CA . LYS A 1 204 ? 17.484 9.906 -11.789 1 95.19 204 LYS A CA 1
ATOM 1599 C C . LYS A 1 204 ? 17.859 9.219 -10.477 1 95.19 204 LYS A C 1
ATOM 1601 O O . LYS A 1 204 ? 19.016 8.828 -10.281 1 95.19 204 LYS A O 1
ATOM 1606 N N . GLY A 1 205 ? 16.828 8.984 -9.555 1 93.31 205 GLY A N 1
ATOM 1607 C CA . GLY A 1 205 ? 17.094 8.547 -8.203 1 93.31 205 GLY A CA 1
ATOM 1608 C C . GLY A 1 205 ? 17.656 9.648 -7.316 1 93.31 205 GLY A C 1
ATOM 1609 O O . GLY A 1 205 ? 17.594 10.82 -7.676 1 93.31 205 GLY A O 1
ATOM 1610 N N . PRO A 1 206 ? 18.234 9.328 -6.078 1 95.69 206 PRO A N 1
ATOM 1611 C CA . PRO A 1 206 ? 18.172 8.008 -5.445 1 95.69 206 PRO A CA 1
ATOM 1612 C C . PRO A 1 206 ? 16.766 7.621 -5.004 1 95.69 206 PRO A C 1
ATOM 1614 O O . PRO A 1 206 ? 15.828 8.391 -5.188 1 95.69 206 PRO A O 1
ATOM 1617 N N . SER A 1 207 ? 16.625 6.383 -4.559 1 96.56 207 SER A N 1
ATOM 1618 C CA . SER A 1 207 ? 15.414 5.949 -3.875 1 96.56 207 SER A CA 1
ATOM 1619 C C . SER A 1 207 ? 15.102 6.844 -2.682 1 96.56 207 SER A C 1
ATOM 1621 O O . SER A 1 207 ? 16 7.457 -2.104 1 96.56 207 SER A O 1
ATOM 1623 N N . ILE A 1 208 ? 13.859 6.953 -2.371 1 94.88 208 ILE A N 1
ATOM 1624 C CA . ILE A 1 208 ? 13.516 7.711 -1.174 1 94.88 208 ILE A CA 1
ATOM 1625 C C . ILE A 1 208 ? 13.5 6.781 0.038 1 94.88 208 ILE A C 1
ATOM 1627 O O . ILE A 1 208 ? 13.539 7.242 1.182 1 94.88 208 ILE A O 1
ATOM 1631 N N . THR A 1 209 ? 13.359 5.523 -0.195 1 97.31 209 THR A N 1
ATOM 1632 C CA . THR A 1 209 ? 13.445 4.508 0.848 1 97.31 209 THR A CA 1
ATOM 1633 C C . THR A 1 209 ? 14.836 3.881 0.889 1 97.31 209 THR A C 1
ATOM 1635 O O . THR A 1 209 ? 15.383 3.506 -0.15 1 97.31 209 THR A O 1
ATOM 1638 N N . PRO A 1 210 ? 15.422 3.771 2.068 1 97.06 210 PRO A N 1
ATOM 1639 C CA . PRO A 1 210 ? 16.719 3.109 2.172 1 97.06 210 PRO A CA 1
ATOM 1640 C C . PRO A 1 210 ? 16.703 1.678 1.642 1 97.06 210 PRO A C 1
ATOM 1642 O O . PRO A 1 210 ? 15.625 1.113 1.42 1 97.06 210 PRO A O 1
ATOM 1645 N N . ARG A 1 211 ? 17.891 1.152 1.392 1 97.62 211 ARG A N 1
ATOM 1646 C CA . ARG A 1 211 ? 18 -0.211 0.884 1 97.62 211 ARG A CA 1
ATOM 1647 C C . ARG A 1 211 ? 17.25 -1.195 1.77 1 97.62 211 ARG A C 1
ATOM 1649 O O . ARG A 1 211 ? 17.422 -1.198 2.99 1 97.62 211 ARG A O 1
ATOM 1656 N N . PRO A 1 212 ? 16.375 -2.01 1.159 1 97.38 212 PRO A N 1
ATOM 1657 C CA . PRO A 1 212 ? 15.555 -2.932 1.95 1 97.38 212 PRO A CA 1
ATOM 1658 C C . PRO A 1 212 ? 16.391 -3.939 2.734 1 97.38 212 PRO A C 1
ATOM 1660 O O . PRO A 1 212 ? 17.547 -4.207 2.371 1 97.38 212 PRO A O 1
ATOM 1663 N N . PRO A 1 213 ? 15.812 -4.559 3.768 1 96.5 213 PRO A N 1
ATOM 1664 C CA . PRO A 1 213 ? 16.5 -5.559 4.59 1 96.5 213 PRO A CA 1
ATOM 1665 C C . PRO A 1 213 ? 17.062 -6.711 3.77 1 96.5 213 PRO A C 1
ATOM 1667 O O . PRO A 1 213 ? 18.141 -7.227 4.09 1 96.5 213 PRO A O 1
ATOM 1670 N N . GLN A 1 214 ? 16.453 -7.09 2.695 1 97.94 214 GLN A N 1
ATOM 1671 C CA . GLN A 1 214 ? 16.938 -8.188 1.862 1 97.94 214 GLN A CA 1
ATOM 1672 C C . GLN A 1 214 ? 17.969 -7.711 0.85 1 97.94 214 GLN A C 1
ATOM 1674 O O . GLN A 1 214 ? 18.531 -8.508 0.095 1 97.94 214 GLN A O 1
ATOM 1679 N N . GLY A 1 215 ? 18.266 -6.414 0.85 1 97.44 215 GLY A N 1
ATOM 1680 C CA . GLY A 1 215 ? 18.969 -5.812 -0.266 1 97.44 215 GLY A CA 1
ATOM 1681 C C . GLY A 1 215 ? 18.094 -5.57 -1.477 1 97.44 215 GLY A C 1
ATOM 1682 O O . GLY A 1 215 ? 17.797 -4.422 -1.816 1 97.44 215 GLY A O 1
ATOM 1683 N N . GLN A 1 216 ? 17.609 -6.668 -1.966 1 97.69 216 GLN A N 1
ATOM 1684 C CA . GLN A 1 216 ? 16.609 -6.664 -3.025 1 97.69 216 GLN A CA 1
ATOM 1685 C C . GLN A 1 216 ? 15.516 -7.688 -2.752 1 97.69 216 GLN A C 1
ATOM 1687 O O . GLN A 1 216 ? 15.758 -8.898 -2.816 1 97.69 216 GLN A O 1
ATOM 1692 N N . PRO A 1 217 ? 14.281 -7.176 -2.463 1 98.56 217 PRO A N 1
ATOM 1693 C CA . PRO A 1 217 ? 13.18 -8.125 -2.332 1 98.56 217 PRO A CA 1
ATOM 1694 C C . PRO A 1 217 ? 13.102 -9.102 -3.502 1 98.56 217 PRO A C 1
ATOM 1696 O O . PRO A 1 217 ? 13.516 -8.773 -4.617 1 98.56 217 PRO A O 1
ATOM 1699 N N . VAL A 1 218 ? 12.625 -10.312 -3.248 1 98.69 218 VAL A N 1
ATOM 1700 C CA . VAL A 1 218 ? 12.586 -11.391 -4.23 1 98.69 218 VAL A CA 1
ATOM 1701 C C . VAL A 1 218 ? 11.656 -11.016 -5.379 1 98.69 218 VAL A C 1
ATOM 1703 O O . VAL A 1 218 ? 10.5 -10.648 -5.152 1 98.69 218 VAL A O 1
ATOM 1706 N N . ILE A 1 219 ? 12.133 -11.07 -6.582 1 98.69 219 ILE A N 1
ATOM 1707 C CA . ILE A 1 219 ? 11.336 -10.766 -7.762 1 98.69 219 ILE A CA 1
ATOM 1708 C C . ILE A 1 219 ? 10.898 -12.07 -8.438 1 98.69 219 ILE A C 1
ATOM 1710 O O . ILE A 1 219 ? 11.734 -12.93 -8.734 1 98.69 219 ILE A O 1
ATOM 1714 N N . THR A 1 220 ? 9.609 -12.188 -8.625 1 98.75 220 THR A N 1
ATOM 1715 C CA . THR A 1 220 ? 9.055 -13.359 -9.297 1 98.75 220 THR A CA 1
ATOM 1716 C C . THR A 1 220 ? 8.305 -12.953 -10.562 1 98.75 220 THR A C 1
ATOM 1718 O O . THR A 1 220 ? 7.91 -11.797 -10.711 1 98.75 220 THR A O 1
ATOM 1721 N N . ALA A 1 221 ? 8.156 -13.859 -11.469 1 98.12 221 ALA A N 1
ATOM 1722 C CA . ALA A 1 221 ? 7.391 -13.648 -12.695 1 98.12 221 ALA A CA 1
ATOM 1723 C C . ALA A 1 221 ? 6.715 -14.945 -13.148 1 98.12 221 ALA A C 1
ATOM 1725 O O . ALA A 1 221 ? 7.281 -16.031 -13 1 98.12 221 ALA A O 1
ATOM 1726 N N . LEU A 1 222 ? 5.535 -14.797 -13.57 1 97.19 222 LEU A N 1
ATOM 1727 C CA . LEU A 1 222 ? 4.859 -15.898 -14.25 1 97.19 222 LEU A CA 1
ATOM 1728 C C . LEU A 1 222 ? 5.191 -15.906 -15.742 1 97.19 222 LEU A C 1
ATOM 1730 O O . LEU A 1 222 ? 5.141 -14.859 -16.391 1 97.19 222 LEU A O 1
ATOM 1734 N N . ALA A 1 223 ? 5.602 -17.031 -16.281 1 95.38 223 ALA A N 1
ATOM 1735 C CA . ALA A 1 223 ? 6.02 -17.109 -17.672 1 95.38 223 ALA A CA 1
ATOM 1736 C C . ALA A 1 223 ? 5.391 -18.312 -18.375 1 95.38 223 ALA A C 1
ATOM 1738 O O . ALA A 1 223 ? 5.277 -19.391 -17.766 1 95.38 223 ALA A O 1
ATOM 1739 N N . HIS A 1 224 ? 5.035 -18.109 -19.672 1 91.12 224 HIS A N 1
ATOM 1740 C CA . HIS A 1 224 ? 4.289 -19.141 -20.375 1 91.12 224 HIS A CA 1
ATOM 1741 C C . HIS A 1 224 ? 4.938 -19.469 -21.719 1 91.12 224 HIS A C 1
ATOM 1743 O O . HIS A 1 224 ? 4.547 -20.438 -22.375 1 91.12 224 HIS A O 1
ATOM 1749 N N . ALA A 1 225 ? 5.871 -18.656 -22.109 1 90.06 225 ALA A N 1
ATOM 1750 C CA . ALA A 1 225 ? 6.457 -18.812 -23.438 1 90.06 225 ALA A CA 1
ATOM 1751 C C . ALA A 1 225 ? 7.898 -18.312 -23.469 1 90.06 225 ALA A C 1
ATOM 1753 O O . ALA A 1 225 ? 8.414 -17.844 -22.438 1 90.06 225 ALA A O 1
ATOM 1754 N N . SER A 1 226 ? 8.492 -18.438 -24.609 1 89.25 226 SER A N 1
ATOM 1755 C CA . SER A 1 226 ? 9.914 -18.156 -24.766 1 89.25 226 SER A CA 1
ATOM 1756 C C . SER A 1 226 ? 10.234 -16.719 -24.344 1 89.25 226 SER A C 1
ATOM 1758 O O . SER A 1 226 ? 11.18 -16.484 -23.578 1 89.25 226 SER A O 1
ATOM 1760 N N . ARG A 1 227 ? 9.453 -15.797 -24.797 1 89.5 227 ARG A N 1
ATOM 1761 C CA . ARG A 1 227 ? 9.734 -14.398 -24.5 1 89.5 227 ARG A CA 1
ATOM 1762 C C . ARG A 1 227 ? 9.648 -14.133 -23 1 89.5 227 ARG A C 1
ATOM 1764 O O . ARG A 1 227 ? 10.492 -13.43 -22.438 1 89.5 227 ARG A O 1
ATOM 1771 N N . SER A 1 228 ? 8.625 -14.672 -22.391 1 92.88 228 SER A N 1
ATOM 1772 C CA . SER A 1 228 ? 8.469 -14.484 -20.953 1 92.88 228 SER A CA 1
ATOM 1773 C C . SER A 1 228 ? 9.531 -15.258 -20.172 1 92.88 228 SER A C 1
ATOM 1775 O O . SER A 1 228 ? 9.961 -14.828 -19.109 1 92.88 228 SER A O 1
ATOM 1777 N N . TYR A 1 229 ? 10.023 -16.375 -20.75 1 95.06 229 TYR A N 1
ATOM 1778 C CA . TYR A 1 229 ? 11.141 -17.094 -20.125 1 95.06 229 TYR A CA 1
ATOM 1779 C C . TYR A 1 229 ? 12.406 -16.25 -20.156 1 95.06 229 TYR A C 1
ATOM 1781 O O . TYR A 1 229 ? 13.148 -16.188 -19.172 1 95.06 229 TYR A O 1
ATOM 1789 N N . GLU A 1 230 ? 12.633 -15.641 -21.266 1 93.62 230 GLU A N 1
ATOM 1790 C CA . GLU A 1 230 ? 13.797 -14.773 -21.422 1 93.62 230 GLU A CA 1
ATOM 1791 C C . GLU A 1 230 ? 13.727 -13.594 -20.453 1 93.62 230 GLU A C 1
ATOM 1793 O O . GLU A 1 230 ? 14.719 -13.258 -19.797 1 93.62 230 GLU A O 1
ATOM 1798 N N . PHE A 1 231 ? 12.555 -13.039 -20.375 1 94.69 231 PHE A N 1
ATOM 1799 C CA . PHE A 1 231 ? 12.344 -11.938 -19.453 1 94.69 231 PHE A CA 1
ATOM 1800 C C . PHE A 1 231 ? 12.648 -12.375 -18.016 1 94.69 231 PHE A C 1
ATOM 1802 O O . PHE A 1 231 ? 13.398 -11.703 -17.312 1 94.69 231 PHE A O 1
ATOM 1809 N N . ALA A 1 232 ? 12 -13.453 -17.609 1 96.44 232 ALA A N 1
ATOM 1810 C CA . ALA A 1 232 ? 12.188 -13.961 -16.25 1 96.44 232 ALA A CA 1
ATOM 1811 C C . ALA A 1 232 ? 13.664 -14.25 -15.977 1 96.44 232 ALA A C 1
ATOM 1813 O O . ALA A 1 232 ? 14.188 -13.891 -14.914 1 96.44 232 ALA A O 1
ATOM 1814 N N . SER A 1 233 ? 14.352 -14.844 -16.922 1 95.5 233 SER A N 1
ATOM 1815 C CA . SER A 1 233 ? 15.742 -15.242 -16.734 1 95.5 233 SER A CA 1
ATOM 1816 C C . SER A 1 233 ? 16.656 -14.023 -16.641 1 95.5 233 SER A C 1
ATOM 1818 O O . SER A 1 233 ? 17.703 -14.078 -15.977 1 95.5 233 SER A O 1
ATOM 1820 N N . ALA A 1 234 ? 16.172 -12.961 -17.219 1 93.5 234 ALA A N 1
ATOM 1821 C CA . ALA A 1 234 ? 17 -11.75 -17.234 1 93.5 234 ALA A CA 1
ATOM 1822 C C . ALA A 1 234 ? 16.781 -10.945 -15.953 1 93.5 234 ALA A C 1
ATOM 1824 O O . ALA A 1 234 ? 17.672 -10.211 -15.516 1 93.5 234 ALA A O 1
ATOM 1825 N N . GLY A 1 235 ? 15.641 -11.156 -15.336 1 94.56 235 GLY A N 1
ATOM 1826 C CA . GLY A 1 235 ? 15.375 -10.141 -14.328 1 94.56 235 GLY A CA 1
ATOM 1827 C C . GLY A 1 235 ? 14.758 -10.711 -13.062 1 94.56 235 GLY A C 1
ATOM 1828 O O . GLY A 1 235 ? 14.742 -10.047 -12.023 1 94.56 235 GLY A O 1
ATOM 1829 N N . ALA A 1 236 ? 14.219 -11.914 -13.055 1 97.31 236 ALA A N 1
ATOM 1830 C CA . ALA A 1 236 ? 13.516 -12.461 -11.891 1 97.31 236 ALA A CA 1
ATOM 1831 C C . ALA A 1 236 ? 14.414 -13.391 -11.086 1 97.31 236 ALA A C 1
ATOM 1833 O O . ALA A 1 236 ? 15.477 -13.805 -11.562 1 97.31 236 ALA A O 1
ATOM 1834 N N . ASP A 1 237 ? 14.094 -13.594 -9.836 1 97.94 237 ASP A N 1
ATOM 1835 C CA . ASP A 1 237 ? 14.742 -14.586 -8.984 1 97.94 237 ASP A CA 1
ATOM 1836 C C . ASP A 1 237 ? 14.039 -15.938 -9.086 1 97.94 237 ASP A C 1
ATOM 1838 O O . ASP A 1 237 ? 14.68 -16.984 -8.953 1 97.94 237 ASP A O 1
ATOM 1842 N N . ILE A 1 238 ? 12.719 -15.867 -9.289 1 98.44 238 ILE A N 1
ATOM 1843 C CA . ILE A 1 238 ? 11.883 -17.062 -9.406 1 98.44 238 ILE A CA 1
ATOM 1844 C C . ILE A 1 238 ? 10.961 -16.922 -10.617 1 98.44 238 ILE A C 1
ATOM 1846 O O . ILE A 1 238 ? 10.367 -15.867 -10.836 1 98.44 238 ILE A O 1
ATOM 1850 N N . VAL A 1 239 ? 10.914 -17.938 -11.406 1 98.69 239 VAL A N 1
ATOM 1851 C CA . VAL A 1 239 ? 9.93 -18 -12.477 1 98.69 239 VAL A CA 1
ATOM 1852 C C . VAL A 1 239 ? 8.875 -19.062 -12.156 1 98.69 239 VAL A C 1
ATOM 1854 O O . VAL A 1 239 ? 9.211 -20.172 -11.75 1 98.69 239 VAL A O 1
ATOM 1857 N N . PHE A 1 240 ? 7.629 -18.656 -12.156 1 98.75 240 PHE A N 1
ATOM 1858 C CA . PHE A 1 240 ? 6.52 -19.594 -12.117 1 98.75 240 PHE A CA 1
ATOM 1859 C C . PHE A 1 240 ? 6.211 -20.141 -13.508 1 98.75 240 PHE A C 1
ATOM 1861 O O . PHE A 1 240 ? 6 -19.359 -14.445 1 98.75 240 PHE A O 1
ATOM 1868 N N . ILE A 1 241 ? 6.164 -21.422 -13.656 1 98.38 241 ILE A N 1
ATOM 1869 C CA . ILE A 1 241 ? 5.848 -22.078 -14.93 1 98.38 241 ILE A CA 1
ATOM 1870 C C . ILE A 1 241 ? 4.566 -22.891 -14.781 1 98.38 241 ILE A C 1
ATOM 1872 O O . ILE A 1 241 ? 4.16 -23.234 -13.664 1 98.38 241 ILE A O 1
ATOM 1876 N N . THR A 1 242 ? 3.932 -23.172 -15.898 1 97.81 242 THR A N 1
ATOM 1877 C CA . THR A 1 242 ? 2.631 -23.828 -15.844 1 97.81 242 THR A CA 1
ATOM 1878 C C . THR A 1 242 ? 2.633 -25.094 -16.688 1 97.81 242 THR A C 1
ATOM 1880 O O . THR A 1 242 ? 1.923 -25.188 -17.703 1 97.81 242 THR A O 1
ATOM 1883 N N . PRO A 1 243 ? 3.297 -26.141 -16.234 1 96.69 243 PRO A N 1
ATOM 1884 C CA . PRO A 1 243 ? 3.264 -27.406 -17 1 96.69 243 PRO A CA 1
ATOM 1885 C C . PRO A 1 243 ? 1.881 -28.047 -17 1 96.69 243 PRO A C 1
ATOM 1887 O O . PRO A 1 243 ? 1.148 -27.969 -16.016 1 96.69 243 PRO A O 1
ATOM 1890 N N . ARG A 1 244 ? 1.587 -28.719 -18.062 1 93.75 244 ARG A N 1
ATOM 1891 C CA . ARG A 1 244 ? 0.307 -29.406 -18.203 1 93.75 244 ARG A CA 1
ATOM 1892 C C . ARG A 1 244 ? 0.425 -30.875 -17.797 1 93.75 244 ARG A C 1
ATOM 1894 O O . ARG A 1 244 ? -0.564 -31.5 -17.406 1 93.75 244 ARG A O 1
ATOM 1901 N N . ASN A 1 245 ? 1.603 -31.344 -18 1 92.12 245 ASN A N 1
ATOM 1902 C CA . ASN A 1 245 ? 1.975 -32.719 -17.656 1 92.12 245 ASN A CA 1
ATOM 1903 C C . ASN A 1 245 ? 3.484 -32.875 -17.5 1 92.12 245 ASN A C 1
ATOM 1905 O O . ASN A 1 245 ? 4.223 -31.891 -17.609 1 92.12 245 ASN A O 1
ATOM 1909 N N . ASP A 1 246 ? 3.908 -34.094 -17.25 1 93.44 246 ASP A N 1
ATOM 1910 C CA . ASP A 1 246 ? 5.32 -34.344 -16.984 1 93.44 246 ASP A CA 1
ATOM 1911 C C . ASP A 1 246 ? 6.172 -34 -18.203 1 93.44 246 ASP A C 1
ATOM 1913 O O . ASP A 1 246 ? 7.273 -33.469 -18.078 1 93.44 246 ASP A O 1
ATOM 1917 N N . ASP A 1 247 ? 5.688 -34.344 -19.391 1 94.31 247 ASP A N 1
ATOM 1918 C CA . ASP A 1 247 ? 6.434 -34.062 -20.609 1 94.31 247 ASP A CA 1
ATOM 1919 C C . ASP A 1 247 ? 6.598 -32.562 -20.828 1 94.31 247 ASP A C 1
ATOM 1921 O O . ASP A 1 247 ? 7.688 -32.094 -21.172 1 94.31 247 ASP A O 1
ATOM 1925 N N . SER A 1 248 ? 5.527 -31.906 -20.641 1 95.69 248 SER A N 1
ATOM 1926 C CA . SER A 1 248 ? 5.594 -30.453 -20.797 1 95.69 248 SER A CA 1
ATOM 1927 C C . SER A 1 248 ? 6.496 -29.828 -19.75 1 95.69 248 SER A C 1
ATOM 1929 O O . SER A 1 248 ? 7.172 -28.828 -20.016 1 95.69 248 SER A O 1
ATOM 1931 N N . LEU A 1 249 ? 6.504 -30.391 -18.547 1 97.31 249 LEU A N 1
ATOM 1932 C CA . LEU A 1 249 ? 7.391 -29.891 -17.5 1 97.31 249 LEU A CA 1
ATOM 1933 C C . LEU A 1 249 ? 8.852 -30 -17.938 1 97.31 249 LEU A C 1
ATOM 1935 O O . LEU A 1 249 ? 9.609 -29.031 -17.812 1 97.31 249 LEU A O 1
ATOM 1939 N N . ARG A 1 250 ? 9.211 -31.156 -18.469 1 96.69 250 ARG A N 1
ATOM 1940 C CA . ARG A 1 250 ? 10.594 -31.375 -18.891 1 96.69 250 ARG A CA 1
ATOM 1941 C C . ARG A 1 250 ? 10.984 -30.422 -20 1 96.69 250 ARG A C 1
ATOM 1943 O O . ARG A 1 250 ? 12.094 -29.875 -20 1 96.69 250 ARG A O 1
ATOM 1950 N N . SER A 1 251 ? 10.062 -30.25 -20.906 1 96.94 251 SER A N 1
ATOM 1951 C CA . SER A 1 251 ? 10.312 -29.328 -22.016 1 96.94 251 SER A CA 1
ATOM 1952 C C . SER A 1 251 ? 10.516 -27.906 -21.516 1 96.94 251 SER A C 1
ATOM 1954 O O . SER A 1 251 ? 11.43 -27.203 -21.953 1 96.94 251 SER A O 1
ATOM 1956 N N . ILE A 1 252 ? 9.648 -27.453 -20.625 1 97.69 252 ILE A N 1
ATOM 1957 C CA . ILE A 1 252 ? 9.719 -26.109 -20.094 1 97.69 252 ILE A CA 1
ATOM 1958 C C . ILE A 1 252 ? 11.023 -25.922 -19.312 1 97.69 252 ILE A C 1
ATOM 1960 O O . ILE A 1 252 ? 11.695 -24.906 -19.438 1 97.69 252 ILE A O 1
ATOM 1964 N N . LEU A 1 253 ? 11.406 -26.938 -18.531 1 97.69 253 LEU A N 1
ATOM 1965 C CA . LEU A 1 253 ? 12.633 -26.859 -17.75 1 97.69 253 LEU A CA 1
ATOM 1966 C C . LEU A 1 253 ? 13.852 -26.734 -18.672 1 97.69 253 LEU A C 1
ATOM 1968 O O . LEU A 1 253 ? 14.82 -26.047 -18.344 1 97.69 253 LEU A O 1
ATOM 1972 N N . ALA A 1 254 ? 13.758 -27.422 -19.812 1 97.06 254 ALA A N 1
ATOM 1973 C CA . ALA A 1 254 ? 14.828 -27.297 -20.797 1 97.06 254 ALA A CA 1
ATOM 1974 C C . ALA A 1 254 ? 14.906 -25.875 -21.344 1 97.06 254 ALA A C 1
ATOM 1976 O O . ALA A 1 254 ? 15.992 -25.312 -21.516 1 97.06 254 ALA A O 1
ATOM 1977 N N . ASP A 1 255 ? 13.781 -25.297 -21.625 1 96.69 255 ASP A N 1
ATOM 1978 C CA . ASP A 1 255 ? 13.719 -23.922 -22.094 1 96.69 255 ASP A CA 1
ATOM 1979 C C . ASP A 1 255 ? 14.281 -22.953 -21.062 1 96.69 255 ASP A C 1
ATOM 1981 O O . ASP A 1 255 ? 15.016 -22.031 -21.406 1 96.69 255 ASP A O 1
ATOM 1985 N N . ILE A 1 256 ? 13.914 -23.141 -19.844 1 96.88 256 ILE A N 1
ATOM 1986 C CA . ILE A 1 256 ? 14.383 -22.297 -18.75 1 96.88 256 ILE A CA 1
ATOM 1987 C C . ILE A 1 256 ? 15.891 -22.438 -18.609 1 96.88 256 ILE A C 1
ATOM 1989 O O . ILE A 1 256 ? 16.594 -21.438 -18.406 1 96.88 256 ILE A O 1
ATOM 1993 N N . ALA A 1 257 ? 16.359 -23.703 -18.703 1 96.19 257 ALA A N 1
ATOM 1994 C CA . ALA A 1 257 ? 17.797 -23.938 -18.609 1 96.19 257 ALA A CA 1
ATOM 1995 C C . ALA A 1 257 ? 18.547 -23.172 -19.703 1 96.19 257 ALA A C 1
ATOM 1997 O O . ALA A 1 257 ? 19.609 -22.594 -19.438 1 96.19 257 ALA A O 1
ATOM 1998 N N . ASN A 1 258 ? 18.031 -23.156 -20.844 1 95.81 258 ASN A N 1
ATOM 1999 C CA . ASN A 1 258 ? 18.625 -22.422 -21.953 1 95.81 258 ASN A CA 1
ATOM 2000 C C . ASN A 1 258 ? 18.625 -20.922 -21.703 1 95.81 258 ASN A C 1
ATOM 2002 O O . ASN A 1 258 ? 19.625 -20.234 -21.953 1 95.81 258 ASN A O 1
ATOM 2006 N N . ALA A 1 259 ? 17.5 -20.438 -21.25 1 94.69 259 ALA A N 1
ATOM 2007 C CA . ALA A 1 259 ? 17.359 -19.016 -20.969 1 94.69 259 ALA A CA 1
ATOM 2008 C C . ALA A 1 259 ? 18.328 -18.578 -19.875 1 94.69 259 ALA A C 1
ATOM 2010 O O . ALA A 1 259 ? 18.922 -17.5 -19.953 1 94.69 259 ALA A O 1
ATOM 2011 N N . ARG A 1 260 ? 18.531 -19.422 -18.891 1 94.06 260 ARG A N 1
ATOM 2012 C CA . ARG A 1 260 ? 19.469 -19.172 -17.797 1 94.06 260 ARG A CA 1
ATOM 2013 C C . ARG A 1 260 ? 20.891 -19.031 -18.312 1 94.06 260 ARG A C 1
ATOM 2015 O O . ARG A 1 260 ? 21.625 -18.125 -17.906 1 94.06 260 ARG A O 1
ATOM 2022 N N . ARG A 1 261 ? 21.203 -19.891 -19.109 1 94.69 261 ARG A N 1
ATOM 2023 C CA . ARG A 1 261 ? 22.547 -19.875 -19.672 1 94.69 261 ARG A CA 1
ATOM 2024 C C . ARG A 1 261 ? 22.797 -18.594 -20.453 1 94.69 261 ARG A C 1
ATOM 2026 O O . ARG A 1 261 ? 23.875 -18 -20.359 1 94.69 261 ARG A O 1
ATOM 2033 N N . THR A 1 262 ? 21.859 -18.234 -21.141 1 94 262 THR A N 1
ATOM 2034 C CA . THR A 1 262 ? 21.984 -17.047 -21.969 1 94 262 THR A CA 1
ATOM 2035 C C . THR A 1 262 ? 22.078 -15.789 -21.094 1 94 262 THR A C 1
ATOM 2037 O O . THR A 1 262 ? 22.906 -14.906 -21.359 1 94 262 THR A O 1
ATOM 2040 N N . ALA A 1 263 ? 21.281 -15.711 -20.078 1 93.62 263 ALA A N 1
ATOM 2041 C CA . ALA A 1 263 ? 21.234 -14.547 -19.203 1 93.62 263 ALA A CA 1
ATOM 2042 C C . ALA A 1 263 ? 22.422 -14.531 -18.25 1 93.62 263 ALA A C 1
ATOM 2044 O O . ALA A 1 263 ? 22.828 -13.461 -17.766 1 93.62 263 ALA A O 1
ATOM 2045 N N . GLY A 1 264 ? 22.938 -15.719 -17.891 1 93.5 264 GLY A N 1
ATOM 2046 C CA . GLY A 1 264 ? 24.078 -15.836 -16.984 1 93.5 264 GLY A CA 1
ATOM 2047 C C . GLY A 1 264 ? 23.703 -15.562 -15.539 1 93.5 264 GLY A C 1
ATOM 2048 O O . GLY A 1 264 ? 24.531 -15.062 -14.766 1 93.5 264 GLY A O 1
ATOM 2049 N N . ARG A 1 265 ? 22.516 -15.703 -15.172 1 91.19 265 ARG A N 1
ATOM 2050 C CA . ARG A 1 265 ? 22.031 -15.469 -13.812 1 91.19 265 ARG A CA 1
ATOM 2051 C C . ARG A 1 265 ? 21.203 -16.656 -13.305 1 91.19 265 ARG A C 1
ATOM 2053 O O . ARG A 1 265 ? 20.5 -17.297 -14.086 1 91.19 265 ARG A O 1
ATOM 2060 N N . PRO A 1 266 ? 21.297 -16.875 -12.055 1 92.56 266 PRO A N 1
ATOM 2061 C CA . PRO A 1 266 ? 20.469 -17.953 -11.508 1 92.56 266 PRO A CA 1
ATOM 2062 C C . PRO A 1 266 ? 18.984 -17.625 -11.516 1 92.56 266 PRO A C 1
ATOM 2064 O O . PRO A 1 266 ? 18.609 -16.453 -11.406 1 92.56 266 PRO A O 1
ATOM 2067 N N . LEU A 1 267 ? 18.172 -18.562 -11.672 1 96.75 267 LEU A N 1
ATOM 2068 C CA . LEU A 1 267 ? 16.719 -18.469 -11.688 1 96.75 267 LEU A CA 1
ATOM 2069 C C . LEU A 1 267 ? 16.094 -19.75 -11.148 1 96.75 267 LEU A C 1
ATOM 2071 O O . LEU A 1 267 ? 16.359 -20.844 -11.656 1 96.75 267 LEU A O 1
ATOM 2075 N N . LYS A 1 268 ? 15.391 -19.641 -10.117 1 97.5 268 LYS A N 1
ATOM 2076 C CA . LYS A 1 268 ? 14.664 -20.797 -9.617 1 97.5 268 LYS A CA 1
ATOM 2077 C C . LYS A 1 268 ? 13.359 -21 -10.383 1 97.5 268 LYS A C 1
ATOM 2079 O O . LYS A 1 268 ? 12.688 -20.047 -10.742 1 97.5 268 LYS A O 1
ATOM 2084 N N . ALA A 1 269 ? 13.016 -22.219 -10.609 1 98.19 269 ALA A N 1
ATOM 2085 C CA . ALA A 1 269 ? 11.789 -22.562 -11.328 1 98.19 269 ALA A CA 1
ATOM 2086 C C . ALA A 1 269 ? 10.766 -23.203 -10.398 1 98.19 269 ALA A C 1
ATOM 2088 O O . ALA A 1 269 ? 11.055 -24.219 -9.75 1 98.19 269 ALA A O 1
ATOM 2089 N N . TYR A 1 270 ? 9.656 -22.609 -10.273 1 98.62 270 TYR A N 1
ATOM 2090 C CA . TYR A 1 270 ? 8.523 -23.125 -9.516 1 98.62 270 TYR A CA 1
ATOM 2091 C C . TYR A 1 270 ? 7.395 -23.547 -10.445 1 98.62 270 TYR A C 1
ATOM 2093 O O . TYR A 1 270 ? 6.988 -22.781 -11.328 1 98.62 270 TYR A O 1
ATOM 2101 N N . ALA A 1 271 ? 6.863 -24.734 -10.273 1 98.62 271 ALA A N 1
ATOM 2102 C CA . ALA A 1 271 ? 5.734 -25.188 -11.07 1 98.62 271 ALA A CA 1
ATOM 2103 C C . ALA A 1 271 ? 4.406 -24.828 -10.398 1 98.62 271 ALA A C 1
ATOM 2105 O O . ALA A 1 271 ? 4.203 -25.125 -9.227 1 98.62 271 ALA A O 1
ATOM 2106 N N . ASP A 1 272 ? 3.574 -24.172 -11.133 1 98.56 272 ASP A N 1
ATOM 2107 C CA . ASP A 1 272 ? 2.223 -23.891 -10.648 1 98.56 272 ASP A CA 1
ATOM 2108 C C . ASP A 1 272 ? 1.33 -25.125 -10.805 1 98.56 272 ASP A C 1
ATOM 2110 O O . ASP A 1 272 ? 1.422 -25.844 -11.797 1 98.56 272 ASP A O 1
ATOM 2114 N N . LEU A 1 273 ? 0.504 -25.344 -9.844 1 98.5 273 LEU A N 1
ATOM 2115 C CA . LEU A 1 273 ? -0.434 -26.453 -9.836 1 98.5 273 LEU A CA 1
ATOM 2116 C C . LEU A 1 273 ? -1.731 -26.062 -9.133 1 98.5 273 LEU A C 1
ATOM 2118 O O . LEU A 1 273 ? -1.72 -25.688 -7.961 1 98.5 273 LEU A O 1
ATOM 2122 N N . VAL A 1 274 ? -2.875 -26.109 -9.867 1 98.19 274 VAL A N 1
ATOM 2123 C CA . VAL A 1 274 ? -4.172 -25.938 -9.227 1 98.19 274 VAL A CA 1
ATOM 2124 C C . VAL A 1 274 ? -4.566 -27.203 -8.492 1 98.19 274 VAL A C 1
ATOM 2126 O O . VAL A 1 274 ? -4.434 -28.312 -9.031 1 98.19 274 VAL A O 1
ATOM 2129 N N . VAL A 1 275 ? -5.004 -27.078 -7.281 1 98.31 275 VAL A N 1
ATOM 2130 C CA . VAL A 1 275 ? -5.371 -28.281 -6.523 1 98.31 275 VAL A CA 1
ATOM 2131 C C . VAL A 1 275 ? -6.82 -28.156 -6.055 1 98.31 275 VAL A C 1
ATOM 2133 O O . VAL A 1 275 ? -7.207 -27.172 -5.445 1 98.31 275 VAL A O 1
ATOM 2136 N N . ALA A 1 276 ? -7.625 -29.078 -6.406 1 97.75 276 ALA A N 1
ATOM 2137 C CA . ALA A 1 276 ? -8.992 -29.281 -5.934 1 97.75 276 ALA A CA 1
ATOM 2138 C C . ALA A 1 276 ? -9.109 -30.578 -5.133 1 97.75 276 ALA A C 1
ATOM 2140 O O . ALA A 1 276 ? -9.297 -31.656 -5.707 1 97.75 276 ALA A O 1
ATOM 2141 N N . LEU A 1 277 ? -9.094 -30.469 -3.814 1 95.94 277 LEU A N 1
ATOM 2142 C CA . LEU A 1 277 ? -8.867 -31.625 -2.965 1 95.94 277 LEU A CA 1
ATOM 2143 C C . LEU A 1 277 ? -10.18 -32.156 -2.396 1 95.94 277 LEU A C 1
ATOM 2145 O O . LEU A 1 277 ? -10.227 -33.25 -1.82 1 95.94 277 LEU A O 1
ATOM 2149 N N . ALA A 1 278 ? -11.211 -31.391 -2.465 1 89.19 278 ALA A N 1
ATOM 2150 C CA . ALA A 1 278 ? -12.523 -31.844 -2.018 1 89.19 278 ALA A CA 1
ATOM 2151 C C . ALA A 1 278 ? -13.57 -31.656 -3.113 1 89.19 278 ALA A C 1
ATOM 2153 O O . ALA A 1 278 ? -13.492 -30.719 -3.904 1 89.19 278 ALA A O 1
ATOM 2154 N N . ASP A 1 279 ? -14.406 -32.625 -3.135 1 86.62 279 ASP A N 1
ATOM 2155 C CA . ASP A 1 279 ? -15.516 -32.5 -4.074 1 86.62 279 ASP A CA 1
ATOM 2156 C C . ASP A 1 279 ? -16.703 -31.781 -3.438 1 86.62 279 ASP A C 1
ATOM 2158 O O . ASP A 1 279 ? -17.234 -32.219 -2.418 1 86.62 279 ASP A O 1
ATOM 2162 N N . ASP A 1 280 ? -16.922 -30.688 -3.9 1 89.62 280 ASP A N 1
ATOM 2163 C CA . ASP A 1 280 ? -18.062 -29.891 -3.486 1 89.62 280 ASP A CA 1
ATOM 2164 C C . ASP A 1 280 ? -18.969 -29.578 -4.672 1 89.62 280 ASP A C 1
ATOM 2166 O O . ASP A 1 280 ? -18.516 -29.125 -5.715 1 89.62 280 ASP A O 1
ATOM 2170 N N . PRO A 1 281 ? -20.281 -29.859 -4.5 1 91.69 281 PRO A N 1
ATOM 2171 C CA . PRO A 1 281 ? -21.203 -29.672 -5.621 1 91.69 281 PRO A CA 1
ATOM 2172 C C . PRO A 1 281 ? -21.203 -28.234 -6.141 1 91.69 281 PRO A C 1
ATOM 2174 O O . PRO A 1 281 ? -21.5 -28 -7.316 1 91.69 281 PRO A O 1
ATOM 2177 N N . LEU A 1 282 ? -20.875 -27.281 -5.348 1 92.94 282 LEU A N 1
ATOM 2178 C CA . LEU A 1 282 ? -20.906 -25.875 -5.746 1 92.94 282 LEU A CA 1
ATOM 2179 C C . LEU A 1 282 ? -19.641 -25.516 -6.52 1 92.94 282 LEU A C 1
ATOM 2181 O O . LEU A 1 282 ? -19.594 -24.484 -7.211 1 92.94 282 LEU A O 1
ATOM 2185 N N . THR A 1 283 ? -18.641 -26.312 -6.336 1 93.5 283 THR A N 1
ATOM 2186 C CA . THR A 1 283 ? -17.344 -26.047 -6.961 1 93.5 283 THR A CA 1
ATOM 2187 C C . THR A 1 283 ? -16.766 -27.297 -7.598 1 93.5 283 THR A C 1
ATOM 2189 O O . THR A 1 283 ? -15.711 -27.781 -7.199 1 93.5 283 THR A O 1
ATOM 2192 N N . PRO A 1 284 ? -17.5 -27.75 -8.617 1 93.75 284 PRO A N 1
ATOM 2193 C CA . PRO A 1 284 ? -17 -28.953 -9.297 1 93.75 284 PRO A CA 1
ATOM 2194 C C . PRO A 1 284 ? -15.68 -28.719 -10.016 1 93.75 284 PRO A C 1
ATOM 2196 O O . PRO A 1 284 ? -15.523 -27.703 -10.719 1 93.75 284 PRO A O 1
ATOM 2199 N N . ALA A 1 285 ? -14.812 -29.625 -9.93 1 93.06 285 ALA A N 1
ATOM 2200 C CA . ALA A 1 285 ? -13.469 -29.484 -10.492 1 93.06 285 ALA A CA 1
ATOM 2201 C C . ALA A 1 285 ? -13.523 -29.312 -12 1 93.06 285 ALA A C 1
ATOM 2203 O O . ALA A 1 285 ? -12.672 -28.641 -12.586 1 93.06 285 ALA A O 1
ATOM 2204 N N . ALA A 1 286 ? -14.477 -29.844 -12.617 1 91.38 286 ALA A N 1
ATOM 2205 C CA . ALA A 1 286 ? -14.609 -29.828 -14.078 1 91.38 286 ALA A CA 1
ATOM 2206 C C . ALA A 1 286 ? -14.766 -28.391 -14.586 1 91.38 286 ALA A C 1
ATOM 2208 O O . ALA A 1 286 ? -14.539 -28.125 -15.766 1 91.38 286 ALA A O 1
ATOM 2209 N N . ALA A 1 287 ? -15.164 -27.516 -13.695 1 91.69 287 ALA A N 1
ATOM 2210 C CA . ALA A 1 287 ? -15.422 -26.125 -14.086 1 91.69 287 ALA A CA 1
ATOM 2211 C C . ALA A 1 287 ? -14.141 -25.297 -14.039 1 91.69 287 ALA A C 1
ATOM 2213 O O . ALA A 1 287 ? -14.133 -24.141 -14.43 1 91.69 287 ALA A O 1
ATOM 2214 N N . ILE A 1 288 ? -13.078 -25.891 -13.586 1 94.38 288 ILE A N 1
ATOM 2215 C CA . ILE A 1 288 ? -11.82 -25.141 -13.461 1 94.38 288 ILE A CA 1
ATOM 2216 C C . ILE A 1 288 ? -11.117 -25.094 -14.812 1 94.38 288 ILE A C 1
ATOM 2218 O O . ILE A 1 288 ? -10.773 -26.141 -15.383 1 94.38 288 ILE A O 1
ATOM 2222 N N . SER A 1 289 ? -11.016 -23.922 -15.359 1 90.06 289 SER A N 1
ATOM 2223 C CA . SER A 1 289 ? -10.141 -23.641 -16.5 1 90.06 289 SER A CA 1
ATOM 2224 C C . SER A 1 289 ? -8.891 -22.891 -16.062 1 90.06 289 SER A C 1
ATOM 2226 O O . SER A 1 289 ? -8.984 -21.828 -15.438 1 90.06 289 SER A O 1
ATOM 2228 N N . SER A 1 290 ? -7.758 -23.5 -16.359 1 92.56 290 SER A N 1
ATOM 2229 C CA . SER A 1 290 ? -6.527 -22.906 -15.852 1 92.56 290 SER A CA 1
ATOM 2230 C C . SER A 1 290 ? -5.391 -23.047 -16.859 1 92.56 290 SER A C 1
ATOM 2232 O O . SER A 1 290 ? -5.434 -23.906 -17.734 1 92.56 290 SER A O 1
ATOM 2234 N N . ASP A 1 291 ? -4.465 -22.141 -16.797 1 91.12 291 ASP A N 1
ATOM 2235 C CA . ASP A 1 291 ? -3.225 -22.219 -17.562 1 91.12 291 ASP A CA 1
ATOM 2236 C C . ASP A 1 291 ? -2.281 -23.266 -16.969 1 91.12 291 ASP A C 1
ATOM 2238 O O . ASP A 1 291 ? -1.3 -23.656 -17.609 1 91.12 291 ASP A O 1
ATOM 2242 N N . ALA A 1 292 ? -2.584 -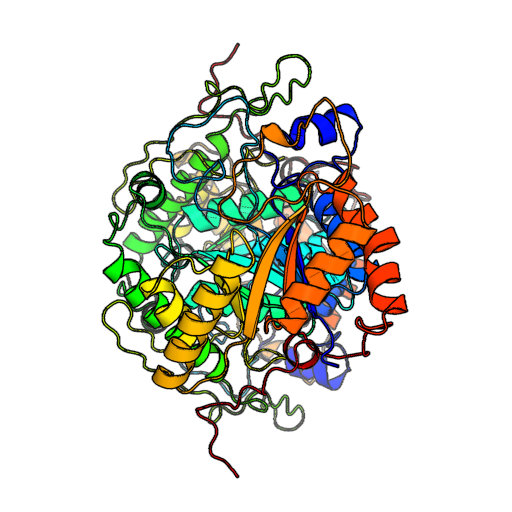23.75 -15.75 1 93.5 292 ALA A N 1
ATOM 2243 C CA . ALA A 1 292 ? -1.761 -24.734 -15.055 1 93.5 292 ALA A CA 1
ATOM 2244 C C . ALA A 1 292 ? -2.494 -26.078 -14.922 1 93.5 292 ALA A C 1
ATOM 2246 O O . ALA A 1 292 ? -3.711 -26.141 -15.109 1 93.5 292 ALA A O 1
ATOM 2247 N N . HIS A 1 293 ? -1.724 -27.141 -14.695 1 96 293 HIS A N 1
ATOM 2248 C CA . HIS A 1 293 ? -2.311 -28.438 -14.43 1 96 293 HIS A CA 1
ATOM 2249 C C . HIS A 1 293 ? -3.266 -28.391 -13.242 1 96 293 HIS A C 1
ATOM 2251 O O . HIS A 1 293 ? -2.963 -27.766 -12.227 1 96 293 HIS A O 1
ATOM 2257 N N . VAL A 1 294 ? -4.473 -28.969 -13.445 1 96.75 294 VAL A N 1
ATOM 2258 C CA . VAL A 1 294 ? -5.461 -29.078 -12.375 1 96.75 294 VAL A CA 1
ATOM 2259 C C . VAL A 1 294 ? -5.43 -30.484 -11.781 1 96.75 294 VAL A C 1
ATOM 2261 O O . VAL A 1 294 ? -5.785 -31.453 -12.445 1 96.75 294 VAL A O 1
ATOM 2264 N N . PHE A 1 295 ? -5.027 -30.578 -10.594 1 97.5 295 PHE A N 1
ATOM 2265 C CA . PHE A 1 295 ? -4.957 -31.859 -9.898 1 97.5 295 PHE A CA 1
ATOM 2266 C C . PHE A 1 295 ? -6.238 -32.125 -9.117 1 97.5 295 PHE A C 1
ATOM 2268 O O . PHE A 1 295 ? -6.648 -31.297 -8.297 1 97.5 295 PHE A O 1
ATOM 2275 N N . VAL A 1 296 ? -6.832 -33.188 -9.414 1 96.31 296 VAL A N 1
ATOM 2276 C CA . VAL A 1 296 ? -7.957 -33.719 -8.656 1 96.31 296 VAL A CA 1
ATOM 2277 C C . VAL A 1 296 ? -7.617 -35.125 -8.156 1 96.31 296 VAL A C 1
ATOM 2279 O O . VAL A 1 296 ? -7.297 -36 -8.953 1 96.31 296 VAL A O 1
ATOM 2282 N N . GLY A 1 297 ? -7.59 -35.344 -6.848 1 93.12 297 GLY A N 1
ATOM 2283 C CA . GLY A 1 297 ? -7.234 -36.625 -6.316 1 93.12 297 GLY A CA 1
ATOM 2284 C C . GLY A 1 297 ? -6.918 -36.625 -4.836 1 93.12 297 GLY A C 1
ATOM 2285 O O . GLY A 1 297 ? -7.27 -35.656 -4.137 1 93.12 297 GLY A O 1
ATOM 2286 N N . CYS A 1 298 ? -6.344 -37.656 -4.367 1 94.75 298 CYS A N 1
ATOM 2287 C CA . CYS A 1 298 ? -6.047 -37.75 -2.943 1 94.75 298 CYS A CA 1
ATOM 2288 C C . CYS A 1 298 ? -4.688 -37.125 -2.627 1 94.75 298 CYS A C 1
ATOM 2290 O O . CYS A 1 298 ? -3.865 -36.938 -3.523 1 94.75 298 CYS A O 1
ATOM 2292 N N . LEU A 1 299 ? -4.461 -36.938 -1.425 1 97.06 299 LEU A N 1
ATOM 2293 C CA . LEU A 1 299 ? -3.299 -36.188 -0.949 1 97.06 299 LEU A CA 1
ATOM 2294 C C . LEU A 1 299 ? -2.02 -36.969 -1.163 1 97.06 299 LEU A C 1
ATOM 2296 O O . LEU A 1 299 ? -0.959 -36.406 -1.425 1 97.06 299 LEU A O 1
ATOM 2300 N N . SER A 1 300 ? -2.113 -38.281 -1.061 1 97.5 300 SER A N 1
ATOM 2301 C CA . SER A 1 300 ? -0.938 -39.125 -1.29 1 97.5 300 SER A CA 1
ATOM 2302 C C . SER A 1 300 ? -0.457 -39 -2.732 1 97.5 300 SER A C 1
ATOM 2304 O O . SER A 1 300 ? 0.747 -38.938 -2.988 1 97.5 300 SER A O 1
ATOM 2306 N N . ASP A 1 301 ? -1.429 -39.031 -3.654 1 97.75 301 ASP A N 1
ATOM 2307 C CA . ASP A 1 301 ? -1.089 -38.875 -5.066 1 97.75 301 ASP A CA 1
ATOM 2308 C C . ASP A 1 301 ? -0.503 -37.469 -5.336 1 97.75 301 ASP A C 1
ATOM 2310 O O . ASP A 1 301 ? 0.399 -37.344 -6.164 1 97.75 301 ASP A O 1
ATOM 2314 N N . LEU A 1 302 ? -1.071 -36.5 -4.68 1 98.19 302 LEU A N 1
ATOM 2315 C CA . LEU A 1 302 ? -0.541 -35.156 -4.828 1 98.19 302 LEU A CA 1
ATOM 2316 C C . LEU A 1 302 ? 0.902 -35.062 -4.34 1 98.19 302 LEU A C 1
ATOM 2318 O O . LEU A 1 302 ? 1.761 -34.5 -5.012 1 98.19 302 LEU A O 1
ATOM 2322 N N . ALA A 1 303 ? 1.175 -35.656 -3.188 1 98.38 303 ALA A N 1
ATOM 2323 C CA . ALA A 1 303 ? 2.533 -35.656 -2.65 1 98.38 303 ALA A CA 1
ATOM 2324 C C . ALA A 1 303 ? 3.502 -36.312 -3.627 1 98.38 303 ALA A C 1
ATOM 2326 O O . ALA A 1 303 ? 4.598 -35.812 -3.865 1 98.38 303 ALA A O 1
ATOM 2327 N N . GLN A 1 304 ? 3.043 -37.438 -4.199 1 97.44 304 GLN A N 1
ATOM 2328 C CA . GLN A 1 304 ? 3.877 -38.156 -5.16 1 97.44 304 GLN A CA 1
ATOM 2329 C C . GLN A 1 304 ? 4.16 -37.312 -6.391 1 97.44 304 GLN A C 1
ATOM 2331 O O . GLN A 1 304 ? 5.281 -37.281 -6.902 1 97.44 304 GLN A O 1
ATOM 2336 N N . LEU A 1 305 ? 3.156 -36.625 -6.82 1 97.62 305 LEU A N 1
ATOM 2337 C CA . LEU A 1 305 ? 3.314 -35.75 -7.98 1 97.62 305 LEU A CA 1
ATOM 2338 C C . LEU A 1 305 ? 4.324 -34.656 -7.699 1 97.62 305 LEU A C 1
ATOM 2340 O O . LEU A 1 305 ? 5.203 -34.375 -8.516 1 97.62 305 LEU A O 1
ATOM 2344 N N . LEU A 1 306 ? 4.184 -33.969 -6.57 1 98.06 306 LEU A N 1
ATOM 2345 C CA . LEU A 1 306 ? 5.082 -32.875 -6.207 1 98.06 306 LEU A CA 1
ATOM 2346 C C . LEU A 1 306 ? 6.523 -33.375 -6.109 1 98.06 306 LEU A C 1
ATOM 2348 O O . LEU A 1 306 ? 7.445 -32.719 -6.578 1 98.06 306 LEU A O 1
ATOM 2352 N N . LEU A 1 307 ? 6.734 -34.562 -5.516 1 97.19 307 LEU A N 1
ATOM 2353 C CA . LEU A 1 307 ? 8.07 -35.125 -5.367 1 97.19 307 LEU A CA 1
ATOM 2354 C C . LEU A 1 307 ? 8.648 -35.5 -6.719 1 97.19 307 LEU A C 1
ATOM 2356 O O . LEU A 1 307 ? 9.844 -35.312 -6.969 1 97.19 307 LEU A O 1
ATOM 2360 N N . ALA A 1 308 ? 7.77 -36.031 -7.582 1 96.75 308 ALA A N 1
ATOM 2361 C CA . ALA A 1 308 ? 8.211 -36.375 -8.938 1 96.75 308 ALA A CA 1
ATOM 2362 C C . ALA A 1 308 ? 8.664 -35.125 -9.68 1 96.75 308 ALA A C 1
ATOM 2364 O O . ALA A 1 308 ? 9.656 -35.156 -10.406 1 96.75 308 ALA A O 1
ATOM 2365 N N . TRP A 1 309 ? 7.883 -34.031 -9.539 1 97.25 309 TRP A N 1
ATOM 2366 C CA . TRP A 1 309 ? 8.25 -32.781 -10.172 1 97.25 309 TRP A CA 1
ATOM 2367 C C . TRP A 1 309 ? 9.555 -32.219 -9.602 1 97.25 309 TRP A C 1
ATOM 2369 O O . TRP A 1 309 ? 10.391 -31.703 -10.344 1 97.25 309 TRP A O 1
ATOM 2379 N N . ASN A 1 310 ? 9.688 -32.344 -8.336 1 97.25 310 ASN A N 1
ATOM 2380 C CA . ASN A 1 310 ? 10.938 -31.922 -7.699 1 97.25 310 ASN A CA 1
ATOM 2381 C C . ASN A 1 310 ? 12.117 -32.75 -8.219 1 97.25 310 ASN A C 1
ATOM 2383 O O . ASN A 1 310 ? 13.18 -32.188 -8.531 1 97.25 310 ASN A O 1
ATOM 2387 N N . ASP A 1 311 ? 11.922 -34.062 -8.375 1 96.12 311 ASP A N 1
ATOM 2388 C CA . ASP A 1 311 ? 12.961 -34.938 -8.906 1 96.12 311 ASP A CA 1
ATOM 2389 C C . ASP A 1 311 ? 13.281 -34.594 -10.359 1 96.12 311 ASP A C 1
ATOM 2391 O O . ASP A 1 311 ? 14.406 -34.781 -10.812 1 96.12 311 ASP A O 1
ATOM 2395 N N . ALA A 1 312 ? 12.258 -34.094 -11.016 1 96.19 312 ALA A N 1
ATOM 2396 C CA . ALA A 1 312 ? 12.43 -33.719 -12.422 1 96.19 312 ALA A CA 1
ATOM 2397 C C . ALA A 1 312 ? 13.195 -32.406 -12.562 1 96.19 312 ALA A C 1
ATOM 2399 O O . ALA A 1 312 ? 13.68 -32.062 -13.648 1 96.19 312 ALA A O 1
ATOM 2400 N N . GLY A 1 313 ? 13.227 -31.656 -11.461 1 95.94 313 GLY A N 1
ATOM 2401 C CA . GLY A 1 313 ? 14.148 -30.531 -11.547 1 95.94 313 GLY A CA 1
ATOM 2402 C C . GLY A 1 313 ? 13.539 -29.219 -11.094 1 95.94 313 GLY A C 1
ATOM 2403 O O . GLY A 1 313 ? 14.219 -28.188 -11.07 1 95.94 313 GLY A O 1
ATOM 2404 N N . VAL A 1 314 ? 12.266 -29.203 -10.711 1 97.5 314 VAL A N 1
ATOM 2405 C CA . VAL A 1 314 ? 11.734 -27.953 -10.203 1 97.5 314 VAL A CA 1
ATOM 2406 C C . VAL A 1 314 ? 12.297 -27.672 -8.812 1 97.5 314 VAL A C 1
ATOM 2408 O O . VAL A 1 314 ? 12.508 -28.594 -8.023 1 97.5 314 VAL A O 1
ATOM 2411 N N . ASP A 1 315 ? 12.57 -26.391 -8.523 1 96.94 315 ASP A N 1
ATOM 2412 C CA . ASP A 1 315 ? 13.023 -25.984 -7.195 1 96.94 315 ASP A CA 1
ATOM 2413 C C . ASP A 1 315 ? 11.875 -26 -6.195 1 96.94 315 ASP A C 1
ATOM 2415 O O . ASP A 1 315 ? 12.086 -26.219 -5.004 1 96.94 315 ASP A O 1
ATOM 2419 N N . GLY A 1 316 ? 10.703 -25.672 -6.668 1 98.19 316 GLY A N 1
ATOM 2420 C CA . GLY A 1 316 ? 9.516 -25.641 -5.824 1 98.19 316 GLY A CA 1
ATOM 2421 C C . GLY A 1 316 ? 8.219 -25.703 -6.609 1 98.19 316 GLY A C 1
ATOM 2422 O O . GLY A 1 316 ? 8.242 -25.797 -7.84 1 98.19 316 GLY A O 1
ATOM 2423 N N . VAL A 1 317 ? 7.145 -25.812 -5.875 1 98.75 317 VAL A N 1
ATOM 2424 C CA . VAL A 1 317 ? 5.805 -25.797 -6.453 1 98.75 317 VAL A CA 1
ATOM 2425 C C . VAL A 1 317 ? 4.965 -24.703 -5.793 1 98.75 317 VAL A C 1
ATOM 2427 O O . VAL A 1 317 ? 5.012 -24.531 -4.574 1 98.75 317 VAL A O 1
ATOM 2430 N N . ARG A 1 318 ? 4.289 -23.875 -6.574 1 98.88 318 ARG A N 1
ATOM 2431 C CA . ARG A 1 318 ? 3.275 -22.969 -6.066 1 98.88 318 ARG A CA 1
ATOM 2432 C C . ARG A 1 318 ? 1.872 -23.516 -6.285 1 98.88 318 ARG A C 1
ATOM 2434 O O . ARG A 1 318 ? 1.414 -23.641 -7.426 1 98.88 318 ARG A O 1
ATOM 2441 N N . LEU A 1 319 ? 1.278 -23.875 -5.184 1 98.88 319 LEU A N 1
ATOM 2442 C CA . LEU A 1 319 ? -0.06 -24.453 -5.238 1 98.88 319 LEU A CA 1
ATOM 2443 C C . LEU A 1 319 ? -1.122 -23.359 -5.316 1 98.88 319 LEU A C 1
ATOM 2445 O O . LEU A 1 319 ? -1.009 -22.328 -4.648 1 98.88 319 LEU A O 1
ATOM 2449 N N . ARG A 1 320 ? -2.078 -23.562 -6.172 1 98.62 320 ARG A N 1
ATOM 2450 C CA . ARG A 1 320 ? -3.236 -22.688 -6.348 1 98.62 320 ARG A CA 1
ATOM 2451 C C . ARG A 1 320 ? -4.512 -23.375 -5.879 1 98.62 320 ARG A C 1
ATOM 2453 O O . ARG A 1 320 ? -5.133 -24.141 -6.633 1 98.62 320 ARG A O 1
ATOM 2460 N N . PRO A 1 321 ? -4.945 -23.094 -4.656 1 98.5 321 PRO A N 1
ATOM 2461 C CA . PRO A 1 321 ? -6.145 -23.766 -4.145 1 98.5 321 PRO A CA 1
ATOM 2462 C C . PRO A 1 321 ? -7.402 -23.406 -4.934 1 98.5 321 PRO A C 1
ATOM 2464 O O . PRO A 1 321 ? -7.676 -22.219 -5.156 1 98.5 321 PRO A O 1
ATOM 2467 N N . ALA A 1 322 ? -8.141 -24.438 -5.363 1 97.94 322 ALA A N 1
ATOM 2468 C CA . ALA A 1 322 ? -9.414 -24.156 -6.031 1 97.94 322 ALA A CA 1
ATOM 2469 C C . ALA A 1 322 ? -10.344 -23.359 -5.129 1 97.94 322 ALA A C 1
ATOM 2471 O O . ALA A 1 322 ? -10.914 -22.359 -5.555 1 97.94 322 ALA A O 1
ATOM 2472 N N . VAL A 1 323 ? -10.531 -23.812 -3.988 1 97.62 323 VAL A N 1
ATOM 2473 C CA . VAL A 1 323 ? -11.25 -23.125 -2.928 1 97.62 323 VAL A CA 1
ATOM 2474 C C . VAL A 1 323 ? -10.328 -22.906 -1.729 1 97.62 323 VAL A C 1
ATOM 2476 O O . VAL A 1 323 ? -10 -23.859 -1.016 1 97.62 323 VAL A O 1
ATOM 2479 N N . ASN A 1 324 ? -9.961 -21.672 -1.427 1 98.12 324 ASN A N 1
ATOM 2480 C CA . ASN A 1 324 ? -8.977 -21.375 -0.39 1 98.12 324 ASN A CA 1
ATOM 2481 C C . ASN A 1 324 ? -9.359 -22.016 0.942 1 98.12 324 ASN A C 1
ATOM 2483 O O . ASN A 1 324 ? -8.555 -22.703 1.566 1 98.12 324 ASN A O 1
ATOM 2487 N N . ALA A 1 325 ? -10.617 -21.859 1.324 1 96.75 325 ALA A N 1
ATOM 2488 C CA . ALA A 1 325 ? -11.094 -22.234 2.65 1 96.75 325 ALA A CA 1
ATOM 2489 C C . ALA A 1 325 ? -11.086 -23.75 2.812 1 96.75 325 ALA A C 1
ATOM 2491 O O . ALA A 1 325 ? -11.086 -24.266 3.936 1 96.75 325 ALA A O 1
ATOM 2492 N N . ILE A 1 326 ? -11.031 -24.469 1.698 1 96.62 326 ILE A N 1
ATOM 2493 C CA . ILE A 1 326 ? -11.062 -25.938 1.739 1 96.62 326 ILE A CA 1
ATOM 2494 C C . ILE A 1 326 ? -9.656 -26.484 1.514 1 96.62 326 ILE A C 1
ATOM 2496 O O . ILE A 1 326 ? -9.133 -27.234 2.342 1 96.62 326 ILE A O 1
ATOM 2500 N N . ASP A 1 327 ? -9.062 -26.047 0.514 1 98.19 327 ASP A N 1
ATOM 2501 C CA . ASP A 1 327 ? -7.863 -26.703 0.004 1 98.19 327 ASP A CA 1
ATOM 2502 C C . ASP A 1 327 ? -6.625 -26.281 0.791 1 98.19 327 ASP A C 1
ATOM 2504 O O . ASP A 1 327 ? -5.711 -27.078 0.998 1 98.19 327 ASP A O 1
ATOM 2508 N N . LEU A 1 328 ? -6.57 -25 1.242 1 98.56 328 LEU A N 1
ATOM 2509 C CA . LEU A 1 328 ? -5.387 -24.531 1.953 1 98.56 328 LEU A CA 1
ATOM 2510 C C . LEU A 1 328 ? -5.215 -25.281 3.271 1 98.56 328 LEU A C 1
ATOM 2512 O O . LEU A 1 328 ? -4.121 -25.781 3.572 1 98.56 328 LEU A O 1
ATOM 2516 N N . PRO A 1 329 ? -6.273 -25.453 4.086 1 98.25 329 PRO A N 1
ATOM 2517 C CA . PRO A 1 329 ? -6.117 -26.25 5.297 1 98.25 329 PRO A CA 1
ATOM 2518 C C . PRO A 1 329 ? -5.676 -27.688 5 1 98.25 329 PRO A C 1
ATOM 2520 O O . PRO A 1 329 ? -4.867 -28.25 5.738 1 98.25 329 PRO A O 1
ATOM 2523 N N . LEU A 1 330 ? -6.168 -28.281 3.906 1 98.19 330 LEU A N 1
ATOM 2524 C CA . LEU A 1 330 ? -5.789 -29.641 3.545 1 98.19 330 LEU A CA 1
ATOM 2525 C C . LEU A 1 330 ? -4.32 -29.703 3.131 1 98.19 330 LEU A C 1
ATOM 2527 O O . LEU A 1 330 ? -3.625 -30.672 3.451 1 98.19 330 LEU A O 1
ATOM 2531 N N . ILE A 1 331 ? -3.879 -28.703 2.43 1 98.62 331 ILE A N 1
ATOM 2532 C CA . ILE A 1 331 ? -2.471 -28.609 2.059 1 98.62 331 ILE A CA 1
ATOM 2533 C C . ILE A 1 331 ? -1.606 -28.578 3.316 1 98.62 331 ILE A C 1
ATOM 2535 O O . ILE A 1 331 ? -0.644 -29.344 3.432 1 98.62 331 ILE A O 1
ATOM 2539 N N . VAL A 1 332 ? -2.006 -27.781 4.293 1 98.62 332 VAL A N 1
ATOM 2540 C CA . VAL A 1 332 ? -1.204 -27.5 5.48 1 98.62 332 VAL A CA 1
ATOM 2541 C C . VAL A 1 332 ? -1.283 -28.672 6.453 1 98.62 332 VAL A C 1
ATOM 2543 O O . VAL A 1 332 ? -0.263 -29.109 6.988 1 98.62 332 VAL A O 1
ATOM 2546 N N . ASP A 1 333 ? -2.445 -29.25 6.625 1 98.31 333 ASP A N 1
ATOM 2547 C CA . ASP A 1 333 ? -2.68 -30.203 7.699 1 98.31 333 ASP A CA 1
ATOM 2548 C C . ASP A 1 333 ? -2.42 -31.641 7.223 1 98.31 333 ASP A C 1
ATOM 2550 O O . ASP A 1 333 ? -2.195 -32.531 8.031 1 98.31 333 ASP A O 1
ATOM 2554 N N . GLU A 1 334 ? -2.455 -31.844 5.902 1 98.19 334 GLU A N 1
ATOM 2555 C CA . GLU A 1 334 ? -2.365 -33.219 5.414 1 98.19 334 GLU A CA 1
ATOM 2556 C C . GLU A 1 334 ? -1.209 -33.375 4.434 1 98.19 334 GLU A C 1
ATOM 2558 O O . GLU A 1 334 ? -0.358 -34.25 4.605 1 98.19 334 GLU A O 1
ATOM 2563 N N . LEU A 1 335 ? -1.104 -32.531 3.439 1 98.56 335 LEU A N 1
ATOM 2564 C CA . LEU A 1 335 ? -0.064 -32.688 2.426 1 98.56 335 LEU A CA 1
ATOM 2565 C C . LEU A 1 335 ? 1.317 -32.438 3.031 1 98.56 335 LEU A C 1
ATOM 2567 O O . LEU A 1 335 ? 2.24 -33.219 2.797 1 98.56 335 LEU A O 1
ATOM 2571 N N . VAL A 1 336 ? 1.492 -31.344 3.803 1 98.56 336 VAL A N 1
ATOM 2572 C CA . VAL A 1 336 ? 2.785 -30.953 4.355 1 98.56 336 VAL A CA 1
ATOM 2573 C C . VAL A 1 336 ? 3.346 -32.094 5.211 1 98.56 336 VAL A C 1
ATOM 2575 O O . VAL A 1 336 ? 4.492 -32.5 5.027 1 98.56 336 VAL A O 1
ATOM 2578 N N . PRO A 1 337 ? 2.531 -32.688 6.082 1 98.38 337 PRO A N 1
ATOM 2579 C CA . PRO A 1 337 ? 3.053 -33.812 6.867 1 98.38 337 PRO A CA 1
ATOM 2580 C C . PRO A 1 337 ? 3.506 -34.969 5.996 1 98.38 337 PRO A C 1
ATOM 2582 O O . PRO A 1 337 ? 4.477 -35.656 6.328 1 98.38 337 PRO A O 1
ATOM 2585 N N . LEU A 1 338 ? 2.807 -35.25 4.863 1 98.31 338 LEU A N 1
ATOM 2586 C CA . LEU A 1 338 ? 3.205 -36.312 3.951 1 98.31 338 LEU A CA 1
ATOM 2587 C C . LEU A 1 338 ? 4.578 -36.031 3.352 1 98.31 338 LEU A C 1
ATOM 2589 O O . LEU A 1 338 ? 5.418 -36.938 3.262 1 98.31 338 LEU A O 1
ATOM 2593 N N . LEU A 1 339 ? 4.797 -34.812 3.008 1 98.38 339 LEU A N 1
ATOM 2594 C CA . LEU A 1 339 ? 6.082 -34.406 2.438 1 98.38 339 LEU A CA 1
ATOM 2595 C C . LEU A 1 339 ? 7.188 -34.469 3.486 1 98.38 339 LEU A C 1
ATOM 2597 O O . LEU A 1 339 ? 8.32 -34.844 3.176 1 98.38 339 LEU A O 1
ATOM 2601 N N . GLN A 1 340 ? 6.875 -34.156 4.746 1 98 340 GLN A N 1
ATOM 2602 C CA . GLN A 1 340 ? 7.832 -34.188 5.848 1 98 340 GLN A CA 1
ATOM 2603 C C . GLN A 1 340 ? 8.203 -35.625 6.184 1 98 340 GLN A C 1
ATOM 2605 O O . GLN A 1 340 ? 9.375 -35.938 6.434 1 98 340 GLN A O 1
ATOM 2610 N N . ARG A 1 341 ? 7.242 -36.5 6.137 1 97.12 341 ARG A N 1
ATOM 2611 C CA . ARG A 1 341 ? 7.508 -37.906 6.387 1 97.12 341 ARG A CA 1
ATOM 2612 C C . ARG A 1 341 ? 8.422 -38.469 5.316 1 97.12 341 ARG A C 1
ATOM 2614 O O . ARG A 1 341 ? 9.227 -39.375 5.602 1 97.12 341 ARG A O 1
ATOM 2621 N N . ALA A 1 342 ? 8.273 -37.969 4.164 1 96.69 342 ALA A N 1
ATOM 2622 C CA . ALA A 1 342 ? 9.133 -38.406 3.064 1 96.69 342 ALA A CA 1
ATOM 2623 C 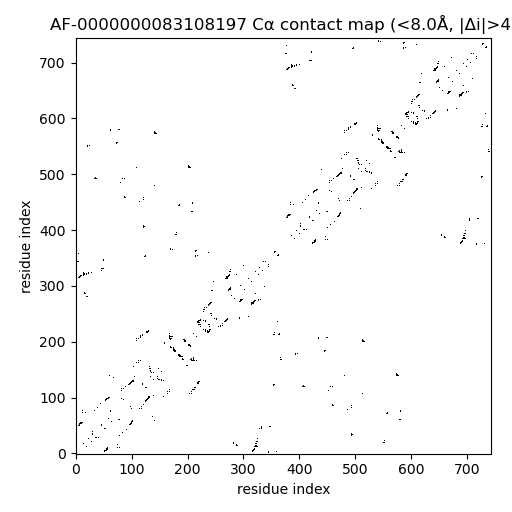C . ALA A 1 342 ? 10.523 -37.781 3.174 1 96.69 342 ALA A C 1
ATOM 2625 O O . ALA A 1 342 ? 11.406 -38.094 2.375 1 96.69 342 ALA A O 1
ATOM 2626 N N . GLY A 1 343 ? 10.711 -36.875 4.164 1 96.81 343 GLY A N 1
ATOM 2627 C CA . GLY A 1 343 ? 11.992 -36.219 4.387 1 96.81 343 GLY A CA 1
ATOM 2628 C C . GLY A 1 343 ? 12.312 -35.156 3.342 1 96.81 343 GLY A C 1
ATOM 2629 O O . GLY A 1 343 ? 13.484 -34.875 3.078 1 96.81 343 GLY A O 1
ATOM 2630 N N . ARG A 1 344 ? 11.32 -34.625 2.688 1 97.44 344 ARG A N 1
ATOM 2631 C CA . ARG A 1 344 ? 11.547 -33.75 1.539 1 97.44 344 ARG A CA 1
ATOM 2632 C C . ARG A 1 344 ? 11.023 -32.344 1.809 1 97.44 344 ARG A C 1
ATOM 2634 O O . ARG A 1 344 ? 10.938 -31.516 0.892 1 97.44 344 ARG A O 1
ATOM 2641 N N . PHE A 1 345 ? 10.602 -31.984 3.027 1 97.94 345 PHE A N 1
ATOM 2642 C CA . PHE A 1 345 ? 10.078 -30.656 3.377 1 97.94 345 PHE A CA 1
ATOM 2643 C C . PHE A 1 345 ? 10.531 -30.266 4.777 1 97.94 345 PHE A C 1
ATOM 2645 O O . PHE A 1 345 ? 10.703 -31.109 5.648 1 97.94 345 PHE A O 1
ATOM 2652 N N . ARG A 1 346 ? 10.688 -29.016 5.043 1 97.25 346 ARG A N 1
ATOM 2653 C CA . ARG A 1 346 ? 11.219 -28.484 6.297 1 97.25 346 ARG A CA 1
ATOM 2654 C C . ARG A 1 346 ? 10.273 -28.781 7.457 1 97.25 346 ARG A C 1
ATOM 2656 O O . ARG A 1 346 ? 9.07 -28.938 7.262 1 97.25 346 ARG A O 1
ATOM 2663 N N . THR A 1 347 ? 10.805 -28.75 8.656 1 97.44 347 THR A N 1
ATOM 2664 C CA . THR A 1 347 ? 10.023 -29.016 9.859 1 97.44 347 THR A CA 1
ATOM 2665 C C . THR A 1 347 ? 9.977 -27.781 10.758 1 97.44 347 THR A C 1
ATOM 2667 O O . THR A 1 347 ? 9.414 -27.828 11.859 1 97.44 347 THR A O 1
ATOM 2670 N N . GLY A 1 348 ? 10.484 -26.641 10.328 1 97.44 348 GLY A N 1
ATOM 2671 C CA . GLY A 1 348 ? 10.461 -25.359 11.031 1 97.44 348 GLY A CA 1
ATOM 2672 C C . GLY A 1 348 ? 11.039 -24.219 10.227 1 97.44 348 GLY A C 1
ATOM 2673 O O . GLY A 1 348 ? 11.711 -24.438 9.219 1 97.44 348 GLY A O 1
ATOM 2674 N N . TYR A 1 349 ? 10.688 -23.062 10.664 1 97.5 349 TYR A N 1
ATOM 2675 C CA . TYR A 1 349 ? 11.328 -21.875 10.117 1 97.5 349 TYR A CA 1
ATOM 2676 C C . TYR A 1 349 ? 12.609 -21.547 10.875 1 97.5 349 TYR A C 1
ATOM 2678 O O . TYR A 1 349 ? 12.781 -21.953 12.023 1 97.5 349 TYR A O 1
ATOM 2686 N N . SER A 1 350 ? 13.508 -20.828 10.211 1 95.75 350 SER A N 1
ATOM 2687 C CA . SER A 1 350 ? 14.648 -20.234 10.906 1 95.75 350 SER A CA 1
ATOM 2688 C C . SER A 1 350 ? 14.328 -18.828 11.406 1 95.75 350 SER A C 1
ATOM 2690 O O . SER A 1 350 ? 13.836 -18 10.656 1 95.75 350 SER A O 1
ATOM 2692 N N . VAL A 1 351 ? 14.617 -18.609 12.664 1 93.81 351 VAL A N 1
ATOM 2693 C CA . VAL A 1 351 ? 14.297 -17.328 13.289 1 93.81 351 VAL A CA 1
ATOM 2694 C C . VAL A 1 351 ? 15.109 -16.219 12.641 1 93.81 351 VAL A C 1
ATOM 2696 O O . VAL A 1 351 ? 16.328 -16.359 12.453 1 93.81 351 VAL A O 1
ATOM 2699 N N . GLY A 1 352 ? 14.453 -15.203 12.211 1 92.31 352 GLY A N 1
ATOM 2700 C CA . GLY A 1 352 ? 15.125 -14 11.727 1 92.31 352 GLY A CA 1
ATOM 2701 C C . GLY A 1 352 ? 15.547 -14.102 10.273 1 92.31 352 GLY A C 1
ATOM 2702 O O . GLY A 1 352 ? 16.094 -13.148 9.711 1 92.31 352 GLY A O 1
ATOM 2703 N N . GLU A 1 353 ? 15.195 -15.234 9.602 1 96.38 353 GLU A N 1
ATOM 2704 C CA . GLU A 1 353 ? 15.609 -15.406 8.203 1 96.38 353 GLU A CA 1
ATOM 2705 C C . GLU A 1 353 ? 14.742 -14.562 7.273 1 96.38 353 GLU A C 1
ATOM 2707 O O . GLU A 1 353 ? 13.531 -14.445 7.473 1 96.38 353 GLU A O 1
ATOM 2712 N N . THR A 1 354 ? 15.352 -13.938 6.297 1 97.81 354 THR A N 1
ATOM 2713 C CA . THR A 1 354 ? 14.609 -13.242 5.246 1 97.81 354 THR A CA 1
ATOM 2714 C C . THR A 1 354 ? 14.039 -14.234 4.238 1 97.81 354 THR A C 1
ATOM 2716 O O . THR A 1 354 ? 14.391 -15.414 4.258 1 97.81 354 THR A O 1
ATOM 2719 N N . LEU A 1 355 ? 13.172 -13.773 3.369 1 98.56 355 LEU A N 1
ATOM 2720 C CA . LEU A 1 355 ? 12.641 -14.633 2.312 1 98.56 355 LEU A CA 1
ATOM 2721 C C . LEU A 1 355 ? 13.742 -15.078 1.364 1 98.56 355 LEU A C 1
ATOM 2723 O O . LEU A 1 355 ? 13.781 -16.234 0.949 1 98.56 355 LEU A O 1
ATOM 2727 N N . ARG A 1 356 ? 14.688 -14.219 1.045 1 97.75 356 ARG A N 1
ATOM 2728 C CA . ARG A 1 356 ? 15.812 -14.547 0.172 1 97.75 356 ARG A CA 1
ATOM 2729 C C . ARG A 1 356 ? 16.641 -15.68 0.764 1 97.75 356 ARG A C 1
ATOM 2731 O O . ARG A 1 356 ? 17.016 -16.625 0.059 1 97.75 356 ARG A O 1
ATOM 2738 N N . GLU A 1 357 ? 16.906 -15.531 2.043 1 96.94 357 GLU A N 1
ATOM 2739 C CA . GLU A 1 357 ? 17.688 -16.547 2.732 1 96.94 357 GLU A CA 1
ATOM 2740 C C . GLU A 1 357 ? 16.953 -17.891 2.764 1 96.94 357 GLU A C 1
ATOM 2742 O O . GLU A 1 357 ? 17.531 -18.938 2.516 1 96.94 357 GLU A O 1
ATOM 2747 N N . ARG A 1 358 ? 15.664 -17.875 3.016 1 96.75 358 ARG A N 1
ATOM 2748 C CA . ARG A 1 358 ? 14.852 -19.094 3.072 1 96.75 358 ARG A CA 1
ATOM 2749 C C . ARG A 1 358 ? 14.875 -19.828 1.739 1 96.75 358 ARG A C 1
ATOM 2751 O O . ARG A 1 358 ? 14.891 -21.062 1.707 1 96.75 358 ARG A O 1
ATOM 2758 N N . LEU A 1 359 ? 14.883 -19.047 0.647 1 97.38 359 LEU A N 1
ATOM 2759 C CA . LEU A 1 359 ? 14.789 -19.625 -0.691 1 97.38 359 LEU A CA 1
ATOM 2760 C C . LEU A 1 359 ? 16.156 -20.016 -1.216 1 97.38 359 LEU A C 1
ATOM 2762 O O . LEU A 1 359 ? 16.281 -20.531 -2.332 1 97.38 359 LEU A O 1
ATOM 2766 N N . GLY A 1 360 ? 17.172 -19.781 -0.427 1 95.75 360 GLY A N 1
ATOM 2767 C CA . GLY A 1 360 ? 18.531 -20.109 -0.84 1 95.75 360 GLY A CA 1
ATOM 2768 C C . GLY A 1 360 ? 19.031 -19.25 -1.985 1 95.75 360 GLY A C 1
ATOM 2769 O O . GLY A 1 360 ? 19.828 -19.719 -2.816 1 95.75 360 GLY A O 1
ATOM 2770 N N . LEU A 1 361 ? 18.484 -18.031 -2.072 1 95.81 361 LEU A N 1
ATOM 2771 C CA . LEU A 1 361 ? 18.938 -17.094 -3.102 1 95.81 361 LEU A CA 1
ATOM 2772 C C . LEU A 1 361 ? 20.203 -16.375 -2.664 1 95.81 361 LEU A C 1
ATOM 2774 O O . LEU A 1 361 ? 20.406 -16.141 -1.471 1 95.81 361 LEU A O 1
ATOM 2778 N N . ALA A 1 362 ? 20.984 -16.062 -3.592 1 90 362 ALA A N 1
ATOM 2779 C CA . ALA A 1 362 ? 22.203 -15.32 -3.305 1 90 362 ALA A CA 1
ATOM 2780 C C . ALA A 1 362 ? 21.906 -13.953 -2.715 1 90 362 ALA A C 1
ATOM 2782 O O . ALA A 1 362 ? 20.859 -13.359 -3.008 1 90 362 ALA A O 1
ATOM 2783 N N . SER A 1 363 ? 22.812 -13.523 -1.904 1 88.31 363 SER A N 1
ATOM 2784 C CA . SER A 1 363 ? 22.719 -12.148 -1.437 1 88.31 363 SER A CA 1
ATOM 2785 C C . SER A 1 363 ? 22.75 -11.164 -2.604 1 88.31 363 SER A C 1
ATOM 2787 O O . SER A 1 363 ? 23.234 -11.492 -3.688 1 88.31 363 SER A O 1
ATOM 2789 N N . ALA A 1 364 ? 22.141 -10.047 -2.438 1 89.75 364 ALA A N 1
ATOM 2790 C CA . ALA A 1 364 ? 22.125 -9.008 -3.463 1 89.75 364 ALA A CA 1
ATOM 2791 C C . ALA A 1 364 ? 23.188 -7.945 -3.186 1 89.75 364 ALA A C 1
ATOM 2793 O O . ALA A 1 364 ? 22.938 -6.98 -2.461 1 89.75 364 ALA A O 1
ATOM 2794 N N . PRO A 1 365 ? 24.328 -8.102 -3.742 1 91 365 PRO A N 1
ATOM 2795 C CA . PRO A 1 365 ? 25.344 -7.078 -3.496 1 91 365 PRO A CA 1
ATOM 2796 C C . PRO A 1 365 ? 24.938 -5.699 -4.008 1 91 365 PRO A C 1
ATOM 2798 O O . PRO A 1 365 ? 24.219 -5.598 -5.016 1 91 365 PRO A O 1
ATOM 2801 N N . ASN A 1 366 ? 25.312 -4.703 -3.32 1 95.44 366 ASN A N 1
ATOM 2802 C CA . ASN A 1 366 ? 25.031 -3.342 -3.768 1 95.44 366 ASN A CA 1
ATOM 2803 C C . ASN A 1 366 ? 25.906 -2.957 -4.957 1 95.44 366 ASN A C 1
ATOM 2805 O O . ASN A 1 366 ? 27.141 -2.953 -4.855 1 95.44 366 ASN A O 1
ATOM 2809 N N . ARG A 1 367 ? 25.391 -2.57 -6.027 1 94.44 367 ARG A N 1
ATOM 2810 C CA . ARG A 1 367 ? 26.125 -2.396 -7.281 1 94.44 367 ARG A CA 1
ATOM 2811 C C . ARG A 1 367 ? 26.906 -1.091 -7.277 1 94.44 367 ARG A C 1
ATOM 2813 O O . ARG A 1 367 ? 27.812 -0.898 -8.102 1 94.44 367 ARG A O 1
ATOM 2820 N N . TYR A 1 368 ? 26.625 -0.22 -6.328 1 95.12 368 TYR A N 1
ATOM 2821 C CA . TYR A 1 368 ? 27.281 1.084 -6.332 1 95.12 368 TYR A CA 1
ATOM 2822 C C . TYR A 1 368 ? 28.344 1.165 -5.238 1 95.12 368 TYR A C 1
ATOM 2824 O O . TYR A 1 368 ? 29.141 2.1 -5.215 1 95.12 368 TYR A O 1
ATOM 2832 N N . ALA A 1 369 ? 28.219 0.231 -4.348 1 91.81 369 ALA A N 1
ATOM 2833 C CA . ALA A 1 369 ? 29.188 0.234 -3.254 1 91.81 369 ALA A CA 1
ATOM 2834 C C . ALA A 1 369 ? 30.578 -0.136 -3.754 1 91.81 369 ALA A C 1
ATOM 2836 O O . ALA A 1 369 ? 30.734 -1.041 -4.578 1 91.81 369 ALA A O 1
ATOM 2837 N N . VAL A 1 370 ? 31.625 0.699 -3.396 1 79.94 370 VAL A N 1
ATOM 2838 C CA . VAL A 1 370 ? 33 0.361 -3.719 1 79.94 370 VAL A CA 1
ATOM 2839 C C . VAL A 1 370 ? 33.531 -0.656 -2.711 1 79.94 370 VAL A C 1
ATOM 2841 O O . VAL A 1 370 ? 33.469 -0.438 -1.5 1 79.94 370 VAL A O 1
ATOM 2844 N N . PRO A 1 371 ? 33.812 -1.82 -3.262 1 67.31 371 PRO A N 1
ATOM 2845 C CA . PRO A 1 371 ? 34.375 -2.818 -2.344 1 67.31 371 PRO A CA 1
ATOM 2846 C C . PRO A 1 371 ? 35.5 -2.268 -1.486 1 67.31 371 PRO A C 1
ATOM 2848 O O . PRO A 1 371 ? 36.344 -1.49 -1.973 1 67.31 371 PRO A O 1
ATOM 2851 N N . THR A 1 372 ? 35.375 -2.127 -0.106 1 50.16 372 THR A N 1
ATOM 2852 C CA . THR A 1 372 ? 36.531 -1.787 0.721 1 50.16 372 THR A CA 1
ATOM 2853 C C . THR A 1 372 ? 37.594 -2.857 0.607 1 50.16 372 THR A C 1
ATOM 2855 O O . THR A 1 372 ? 37.312 -4.047 0.489 1 50.16 372 THR A O 1
ATOM 2858 N N . MET B 1 1 ? -21.656 24.219 23.062 1 54.81 1 MET B N 1
ATOM 2859 C CA . MET B 1 1 ? -20.234 24.438 22.766 1 54.81 1 MET B CA 1
ATOM 2860 C C . MET B 1 1 ? -19.703 23.328 21.875 1 54.81 1 MET B C 1
ATOM 2862 O O . MET B 1 1 ? -20.047 22.156 22.047 1 54.81 1 MET B O 1
ATOM 2866 N N . THR B 1 2 ? -19.078 23.734 20.672 1 72.5 2 THR B N 1
ATOM 2867 C CA . THR B 1 2 ? -18.781 22.75 19.641 1 72.5 2 THR B CA 1
ATOM 2868 C C . THR B 1 2 ? -17.594 21.875 20.047 1 72.5 2 THR B C 1
ATOM 2870 O O . THR B 1 2 ? -16.641 22.359 20.672 1 72.5 2 THR B O 1
ATOM 2873 N N . GLU B 1 3 ? -17.766 20.625 20.031 1 90.06 3 GLU B N 1
ATOM 2874 C CA . GLU B 1 3 ? -16.719 19.656 20.328 1 90.06 3 GLU B CA 1
ATOM 2875 C C . GLU B 1 3 ? -15.508 19.859 19.438 1 90.06 3 GLU B C 1
ATOM 2877 O O . GLU B 1 3 ? -15.656 20.094 18.234 1 90.06 3 GLU B O 1
ATOM 2882 N N . LEU B 1 4 ? -14.375 20.031 20.078 1 96.69 4 LEU B N 1
ATOM 2883 C CA . LEU B 1 4 ? -13.109 20.172 19.359 1 96.69 4 LEU B CA 1
ATOM 2884 C C . LEU B 1 4 ? -12.641 18.844 18.781 1 96.69 4 LEU B C 1
ATOM 2886 O O . LEU B 1 4 ? -12.648 17.828 19.484 1 96.69 4 LEU B O 1
ATOM 2890 N N . HIS B 1 5 ? -12.406 18.812 17.516 1 98.25 5 HIS B N 1
ATOM 2891 C CA . HIS B 1 5 ? -11.734 17.688 16.891 1 98.25 5 HIS B CA 1
ATOM 2892 C C . HIS B 1 5 ? -10.219 17.797 17 1 98.25 5 HIS B C 1
ATOM 2894 O O . HIS B 1 5 ? -9.672 18.906 16.875 1 98.25 5 HIS B O 1
ATOM 2900 N N . LEU B 1 6 ? -9.578 16.719 17.281 1 98.75 6 LEU B N 1
ATOM 2901 C CA . LEU B 1 6 ? -8.125 16.719 17.453 1 98.75 6 LEU B CA 1
ATOM 2902 C C . LEU B 1 6 ? -7.492 15.609 16.609 1 98.75 6 LEU B C 1
ATOM 2904 O O . LEU B 1 6 ? -7.918 14.453 16.672 1 98.75 6 LEU B O 1
ATOM 2908 N N . ALA B 1 7 ? -6.602 15.953 15.766 1 98.88 7 ALA B N 1
ATOM 2909 C CA . ALA B 1 7 ? -5.793 15.031 14.977 1 98.88 7 ALA B CA 1
ATOM 2910 C C . ALA B 1 7 ? -4.305 15.242 15.242 1 98.88 7 ALA B C 1
ATOM 2912 O O . ALA B 1 7 ? -3.914 16.219 15.883 1 98.88 7 ALA B O 1
ATOM 2913 N N . VAL B 1 8 ? -3.502 14.305 14.805 1 98.94 8 VAL B N 1
ATOM 2914 C CA . VAL B 1 8 ? -2.055 14.453 14.93 1 98.94 8 VAL B CA 1
ATOM 2915 C C . VAL B 1 8 ? -1.391 14.172 13.586 1 98.94 8 VAL B C 1
ATOM 2917 O O . VAL B 1 8 ? -1.789 13.25 12.867 1 98.94 8 VAL B O 1
ATOM 2920 N N . GLY B 1 9 ? -0.58 15.086 13.156 1 98.69 9 GLY B N 1
ATOM 2921 C CA . GLY B 1 9 ? 0.248 14.875 11.977 1 98.69 9 GLY B CA 1
ATOM 2922 C C . GLY B 1 9 ? 1.62 14.32 12.305 1 98.69 9 GLY B C 1
ATOM 2923 O O . GLY B 1 9 ? 2.418 14.977 12.977 1 98.69 9 GLY B O 1
ATOM 2924 N N . LEU B 1 10 ? 1.892 13.125 11.805 1 98.06 10 LEU B N 1
ATOM 2925 C CA . LEU B 1 10 ? 3.133 12.445 12.156 1 98.06 10 LEU B CA 1
ATOM 2926 C C . LEU B 1 10 ? 4.094 12.422 10.969 1 98.06 10 LEU B C 1
ATOM 2928 O O . LEU B 1 10 ? 3.684 12.164 9.836 1 98.06 10 LEU B O 1
ATOM 2932 N N . ASP B 1 11 ? 5.359 12.75 11.211 1 96.25 11 ASP B N 1
ATOM 2933 C CA . ASP B 1 11 ? 6.434 12.727 10.227 1 96.25 11 ASP B CA 1
ATOM 2934 C C . ASP B 1 11 ? 7.723 12.172 10.828 1 96.25 11 ASP B C 1
ATOM 2936 O O . ASP B 1 11 ? 8.281 12.758 11.758 1 96.25 11 ASP B O 1
ATOM 2940 N N . GLY B 1 12 ? 8.219 11.07 10.242 1 95.62 12 GLY B N 1
ATOM 2941 C CA . GLY B 1 12 ? 9.445 10.484 10.766 1 95.62 12 GLY B CA 1
ATOM 2942 C C . GLY B 1 12 ? 9.43 10.312 12.273 1 95.62 12 GLY B C 1
ATOM 2943 O O . GLY B 1 12 ? 8.547 9.656 12.82 1 95.62 12 GLY B O 1
ATOM 2944 N N . TYR B 1 13 ? 10.398 10.992 12.953 1 96.81 13 TYR B N 1
ATOM 2945 C CA . TYR B 1 13 ? 10.477 10.938 14.406 1 96.81 13 TYR B CA 1
ATOM 2946 C C . TYR B 1 13 ? 9.859 12.18 15.031 1 96.81 13 TYR B C 1
ATOM 2948 O O . TYR B 1 13 ? 9.82 12.312 16.25 1 96.81 13 TYR B O 1
ATOM 2956 N N . GLY B 1 14 ? 9.336 13.078 14.211 1 96.81 14 GLY B N 1
ATOM 2957 C CA . GLY B 1 14 ? 8.734 14.32 14.648 1 96.81 14 GLY B CA 1
ATOM 2958 C C . GLY B 1 14 ? 9.031 15.492 13.727 1 96.81 14 GLY B C 1
ATOM 2959 O O . GLY B 1 14 ? 9.828 15.367 12.797 1 96.81 14 GLY B O 1
ATOM 2960 N N . TRP B 1 15 ? 8.445 16.625 13.961 1 96.69 15 TRP B N 1
ATOM 2961 C CA . TRP B 1 15 ? 8.523 17.781 13.078 1 96.69 15 TRP B CA 1
ATOM 2962 C C . TRP B 1 15 ? 9.758 18.625 13.391 1 96.69 15 TRP B C 1
ATOM 2964 O O . TRP B 1 15 ? 10.102 19.531 12.641 1 96.69 15 TRP B O 1
ATOM 2974 N N . HIS B 1 16 ? 10.43 18.344 14.484 1 95.81 16 HIS B N 1
ATOM 2975 C CA . HIS B 1 16 ? 11.742 18.938 14.719 1 95.81 16 HIS B CA 1
ATOM 2976 C C . HIS B 1 16 ? 12.789 18.359 13.773 1 95.81 16 HIS B C 1
ATOM 2978 O O . HIS B 1 16 ? 12.867 17.141 13.609 1 95.81 16 HIS B O 1
ATOM 2984 N N . PRO B 1 17 ? 13.594 19.188 13.148 1 92.5 17 PRO B N 1
ATOM 2985 C CA . PRO B 1 17 ? 14.57 18.688 12.172 1 92.5 17 PRO B CA 1
ATOM 2986 C C . PRO B 1 17 ? 15.562 17.719 12.789 1 92.5 17 PRO B C 1
ATOM 2988 O O . PRO B 1 17 ? 16.156 16.906 12.078 1 92.5 17 PRO B O 1
ATOM 2991 N N . HIS B 1 18 ? 15.742 17.75 14.148 1 93 18 HIS B N 1
ATOM 2992 C CA . HIS B 1 18 ? 16.703 16.875 14.805 1 93 18 HIS B CA 1
ATOM 2993 C C . HIS B 1 18 ? 16.016 15.883 15.734 1 93 18 HIS B C 1
ATOM 2995 O O . HIS B 1 18 ? 16.641 15.336 16.656 1 93 18 HIS B O 1
ATOM 3001 N N . SER B 1 19 ? 14.734 15.672 15.492 1 95.88 19 SER B N 1
ATOM 3002 C CA . SER B 1 19 ? 13.969 14.773 16.359 1 95.88 19 SER B CA 1
ATOM 3003 C C . SER B 1 19 ? 14.578 13.375 16.375 1 95.88 19 SER B C 1
ATOM 3005 O O . SER B 1 19 ? 14.477 12.664 17.375 1 95.88 19 SER B O 1
ATOM 3007 N N . TRP B 1 20 ? 15.281 12.961 15.297 1 96.06 20 TRP B N 1
ATOM 3008 C CA . TRP B 1 20 ? 15.922 11.648 15.234 1 96.06 20 TRP B CA 1
ATOM 3009 C C . TRP B 1 20 ? 17.016 11.523 16.297 1 96.06 20 TRP B C 1
ATOM 3011 O O . TRP B 1 20 ? 17.234 10.438 16.844 1 96.06 20 TRP B O 1
ATOM 3021 N N . ARG B 1 21 ? 17.656 12.633 16.625 1 95.69 21 ARG B N 1
ATOM 3022 C CA . ARG B 1 21 ? 18.734 12.586 17.609 1 95.69 21 ARG B CA 1
ATOM 3023 C C . ARG B 1 21 ? 18.188 12.188 18.984 1 95.69 21 ARG B C 1
ATOM 3025 O O . ARG B 1 21 ? 18.781 11.344 19.656 1 95.69 21 ARG B O 1
ATOM 3032 N N . TYR B 1 22 ? 17.125 12.758 19.312 1 95.12 22 TYR B N 1
ATOM 3033 C CA . TYR B 1 22 ? 16.484 12.359 20.562 1 95.12 22 TYR B CA 1
ATOM 3034 C C . TYR B 1 22 ? 16.094 10.883 20.516 1 95.12 22 TYR B C 1
ATOM 3036 O O . TYR B 1 22 ? 16.359 10.141 21.469 1 95.12 22 TYR B O 1
ATOM 3044 N N . ALA B 1 23 ? 15.383 10.516 19.406 1 95.81 23 ALA B N 1
ATOM 3045 C CA . ALA B 1 23 ? 14.859 9.156 19.297 1 95.81 23 ALA B CA 1
ATOM 3046 C C . ALA B 1 23 ? 15.969 8.125 19.469 1 95.81 23 ALA B C 1
ATOM 3048 O O . ALA B 1 23 ? 15.805 7.152 20.219 1 95.81 23 ALA B O 1
ATOM 3049 N N . PHE B 1 24 ? 17.125 8.297 18.906 1 95.19 24 PHE B N 1
ATOM 3050 C CA . PHE B 1 24 ? 18.203 7.312 18.938 1 95.19 24 PHE B CA 1
ATOM 3051 C C . PHE B 1 24 ? 19 7.434 20.234 1 95.19 24 PHE B C 1
ATOM 3053 O O . PHE B 1 24 ? 19.5 6.434 20.75 1 95.19 24 PHE B O 1
ATOM 3060 N N . ALA B 1 25 ? 19.078 8.672 20.766 1 95.5 25 ALA B N 1
ATOM 3061 C CA . ALA B 1 25 ? 19.781 8.875 22.031 1 95.5 25 ALA B CA 1
ATOM 3062 C C . ALA B 1 25 ? 19.031 8.219 23.188 1 95.5 25 ALA B C 1
ATOM 3064 O O . ALA B 1 25 ? 19.656 7.777 24.156 1 95.5 25 ALA B O 1
ATOM 3065 N N . HIS B 1 26 ? 17.75 8.062 23.078 1 94.38 26 HIS B N 1
ATOM 3066 C CA . HIS B 1 26 ? 16.953 7.609 24.219 1 94.38 26 HIS B CA 1
ATOM 3067 C C . HIS B 1 26 ? 16.266 6.281 23.906 1 94.38 26 HIS B C 1
ATOM 3069 O O . HIS B 1 26 ? 15.305 5.898 24.594 1 94.38 26 HIS B O 1
ATOM 3075 N N . ASN B 1 27 ? 16.625 5.617 22.812 1 90.25 27 ASN B N 1
ATOM 3076 C CA . ASN B 1 27 ? 16.078 4.336 22.375 1 90.25 27 ASN B CA 1
ATOM 3077 C C . ASN B 1 27 ? 14.578 4.41 22.172 1 90.25 27 ASN B C 1
ATOM 3079 O O . ASN B 1 27 ? 13.844 3.512 22.578 1 90.25 27 ASN B O 1
ATOM 3083 N N . ALA B 1 28 ? 14.156 5.523 21.703 1 91.19 28 ALA B N 1
ATOM 3084 C CA . ALA B 1 28 ? 12.734 5.766 21.438 1 91.19 28 ALA B CA 1
ATOM 3085 C C . ALA B 1 28 ? 12.422 5.578 19.953 1 91.19 28 ALA B C 1
ATOM 3087 O O . ALA B 1 28 ? 11.656 6.348 19.375 1 91.19 28 ALA B O 1
ATOM 3088 N N . THR B 1 29 ? 13.062 4.605 19.359 1 89.44 29 THR B N 1
ATOM 3089 C CA . THR B 1 29 ? 12.906 4.457 17.906 1 89.44 29 THR B CA 1
ATOM 3090 C C . THR B 1 29 ? 11.852 3.406 17.578 1 89.44 29 THR B C 1
ATOM 3092 O O . THR B 1 29 ? 11.312 3.387 16.469 1 89.44 29 THR B O 1
ATOM 3095 N N . GLY B 1 30 ? 11.617 2.426 18.562 1 85.69 30 GLY B N 1
ATOM 3096 C CA . GLY B 1 30 ? 10.688 1.338 18.297 1 85.69 30 GLY B CA 1
ATOM 3097 C C . GLY B 1 30 ? 11.031 0.554 17.047 1 85.69 30 GLY B C 1
ATOM 3098 O O . GLY B 1 30 ? 10.156 0.23 16.25 1 85.69 30 GLY B O 1
ATOM 3099 N N . GLY B 1 31 ? 12.289 0.3 16.719 1 87.12 31 GLY B N 1
ATOM 3100 C CA . GLY B 1 31 ? 12.711 -0.412 15.531 1 87.12 31 GLY B CA 1
ATOM 3101 C C . GLY B 1 31 ? 12.961 0.503 14.344 1 87.12 31 GLY B C 1
ATOM 3102 O O . GLY B 1 31 ? 13.32 0.04 13.258 1 87.12 31 GLY B O 1
ATOM 3103 N N . GLY B 1 32 ? 12.797 1.839 14.57 1 92.56 32 GLY B N 1
ATOM 3104 C CA . GLY B 1 32 ? 13.039 2.812 13.523 1 92.56 32 GLY B CA 1
ATOM 3105 C C . GLY B 1 32 ? 11.781 3.201 12.766 1 92.56 32 GLY B C 1
ATOM 3106 O O . GLY B 1 32 ? 10.797 2.455 12.766 1 92.56 32 GLY B O 1
ATOM 3107 N N . GLN B 1 33 ? 11.852 4.32 12.062 1 93.56 33 GLN B N 1
ATOM 3108 C CA . GLN B 1 33 ? 10.672 4.898 11.422 1 93.56 33 GLN B CA 1
ATOM 3109 C C . GLN B 1 33 ? 10.273 4.098 10.188 1 93.56 33 GLN B C 1
ATOM 3111 O O . GLN B 1 33 ? 9.219 4.344 9.602 1 93.56 33 GLN B O 1
ATOM 3116 N N . LEU B 1 34 ? 11.117 3.141 9.789 1 94.81 34 LEU B N 1
ATOM 3117 C CA . LEU B 1 34 ? 10.758 2.291 8.664 1 94.81 34 LEU B CA 1
ATOM 3118 C C . LEU B 1 34 ? 10.148 0.978 9.141 1 94.81 34 LEU B C 1
ATOM 3120 O O . LEU B 1 34 ? 9.664 0.181 8.336 1 94.81 34 LEU B O 1
ATOM 3124 N N . SER B 1 35 ? 10.18 0.899 10.469 1 90.94 35 SER B N 1
ATOM 3125 C CA . SER B 1 35 ? 9.602 -0.317 11.031 1 90.94 35 SER B CA 1
ATOM 3126 C C . SER B 1 35 ? 8.094 -0.165 11.25 1 90.94 35 SER B C 1
ATOM 3128 O O . SER B 1 35 ? 7.629 0.895 11.672 1 90.94 35 SER B O 1
ATOM 3130 N N . GLY B 1 36 ? 7.289 -1.117 10.961 1 90.94 36 GLY B N 1
ATOM 3131 C CA . GLY B 1 36 ? 5.855 -1.106 11.211 1 90.94 36 GLY B CA 1
ATOM 3132 C C . GLY B 1 36 ? 5.508 -0.977 12.68 1 90.94 36 GLY B C 1
ATOM 3133 O O . GLY B 1 36 ? 4.512 -0.34 13.031 1 90.94 36 GLY B O 1
ATOM 3134 N N . GLN B 1 37 ? 6.41 -1.433 13.523 1 94.69 37 GLN B N 1
ATOM 3135 C CA . GLN B 1 37 ? 6.145 -1.409 14.953 1 94.69 37 GLN B CA 1
ATOM 3136 C C . GLN B 1 37 ? 6.195 0.015 15.5 1 94.69 37 GLN B C 1
ATOM 3138 O O . GLN B 1 37 ? 5.398 0.381 16.375 1 94.69 37 GLN B O 1
ATOM 3143 N N . TYR B 1 38 ? 7.117 0.817 15 1 96.75 38 TYR B N 1
ATOM 3144 C CA . TYR B 1 38 ? 7.23 2.217 15.391 1 96.75 38 TYR B CA 1
ATOM 3145 C C . TYR B 1 38 ? 5.922 2.957 15.156 1 96.75 38 TYR B C 1
ATOM 3147 O O . TYR B 1 38 ? 5.391 3.602 16.062 1 96.75 38 TYR B O 1
ATOM 3155 N N . TRP B 1 39 ? 5.363 2.777 14.062 1 97.56 39 TRP B N 1
ATOM 3156 C CA . TRP B 1 39 ? 4.137 3.473 13.68 1 97.56 39 TRP B CA 1
ATOM 3157 C C . TRP B 1 39 ? 2.934 2.9 14.422 1 97.56 39 TRP B C 1
ATOM 3159 O O . TRP B 1 39 ? 1.997 3.631 14.758 1 97.56 39 TRP B O 1
ATOM 3169 N N . ALA B 1 40 ? 2.973 1.602 14.656 1 97.56 40 ALA B N 1
ATOM 3170 C CA . ALA B 1 40 ? 1.903 0.977 15.438 1 97.56 40 ALA B CA 1
ATOM 3171 C C . ALA B 1 40 ? 1.828 1.567 16.844 1 97.56 40 ALA B C 1
ATOM 3173 O O . ALA B 1 40 ? 0.739 1.861 17.344 1 97.56 40 ALA B O 1
ATOM 3174 N N . ASP B 1 41 ? 2.973 1.751 17.422 1 97.75 41 ASP B N 1
ATOM 3175 C CA . ASP B 1 41 ? 3.025 2.309 18.781 1 97.75 41 ASP B CA 1
ATOM 3176 C C . ASP B 1 41 ? 2.504 3.744 18.797 1 97.75 41 ASP B C 1
ATOM 3178 O O . ASP B 1 41 ? 1.77 4.129 19.719 1 97.75 41 ASP B O 1
ATOM 3182 N N . LEU B 1 42 ? 2.881 4.504 17.797 1 98.38 42 LEU B N 1
ATOM 3183 C CA . LEU B 1 42 ? 2.389 5.871 17.703 1 98.38 42 LEU B CA 1
ATOM 3184 C C . LEU B 1 42 ? 0.874 5.895 17.516 1 98.38 42 LEU B C 1
ATOM 3186 O O . LEU B 1 42 ? 0.176 6.668 18.172 1 98.38 42 LEU B O 1
ATOM 3190 N N . ALA B 1 43 ? 0.389 5.031 16.656 1 98.62 43 ALA B N 1
ATOM 3191 C CA . ALA B 1 43 ? -1.043 4.973 16.375 1 98.62 43 ALA B CA 1
ATOM 3192 C C . ALA B 1 43 ? -1.829 4.566 17.625 1 98.62 43 ALA B C 1
ATOM 3194 O O . ALA B 1 43 ? -2.879 5.145 17.906 1 98.62 43 ALA B O 1
ATOM 3195 N N . ARG B 1 44 ? -1.324 3.6 18.359 1 98.62 44 ARG B N 1
ATOM 3196 C CA . ARG B 1 44 ? -1.982 3.15 19.578 1 98.62 44 ARG B CA 1
ATOM 3197 C C . ARG B 1 44 ? -2.021 4.262 20.625 1 98.62 44 ARG B C 1
ATOM 3199 O O . ARG B 1 44 ? -3.021 4.43 21.328 1 98.62 44 ARG B O 1
ATOM 3206 N N . THR B 1 45 ? -0.897 4.977 20.703 1 98.75 45 THR B N 1
ATOM 3207 C CA . THR B 1 45 ? -0.854 6.102 21.625 1 98.75 45 THR B CA 1
ATOM 3208 C C . THR B 1 45 ? -1.896 7.152 21.25 1 98.75 45 THR B C 1
ATOM 3210 O O . THR B 1 45 ? -2.668 7.598 22.109 1 98.75 45 THR B O 1
ATOM 3213 N N . ALA B 1 46 ? -1.958 7.5 19.984 1 98.88 46 ALA B N 1
ATOM 3214 C CA . ALA B 1 46 ? -2.928 8.484 19.516 1 98.88 46 ALA B CA 1
ATOM 3215 C C . ALA B 1 46 ? -4.355 8.008 19.75 1 98.88 46 ALA B C 1
ATOM 3217 O O . ALA B 1 46 ? -5.227 8.797 20.125 1 98.88 46 ALA B O 1
ATOM 3218 N N . GLU B 1 47 ? -4.613 6.727 19.531 1 98.81 47 GLU B N 1
ATOM 3219 C CA . GLU B 1 47 ? -5.941 6.152 19.734 1 98.81 47 GLU B CA 1
ATOM 3220 C C . GLU B 1 47 ? -6.336 6.191 21.203 1 98.81 47 GLU B C 1
ATOM 3222 O O . GLU B 1 47 ? -7.488 6.48 21.531 1 98.81 47 GLU B O 1
ATOM 3227 N N . ARG B 1 48 ? -5.383 5.891 22.062 1 98.5 48 ARG B N 1
ATOM 3228 C CA . ARG B 1 48 ? -5.637 5.949 23.5 1 98.5 48 ARG B CA 1
ATOM 3229 C C . ARG B 1 48 ? -6.094 7.344 23.922 1 98.5 48 ARG B C 1
ATOM 3231 O O . ARG B 1 48 ? -6.922 7.488 24.812 1 98.5 48 ARG B O 1
ATOM 3238 N N . GLY B 1 49 ? -5.598 8.359 23.188 1 98.75 49 GLY B N 1
ATOM 3239 C CA . GLY B 1 49 ? -5.969 9.742 23.469 1 98.75 49 GLY B CA 1
ATOM 3240 C C . GLY B 1 49 ? -7.27 10.156 22.812 1 98.75 49 GLY B C 1
ATOM 3241 O O . GLY B 1 49 ? -7.676 11.312 22.891 1 98.75 49 GLY B O 1
ATOM 3242 N N . LEU B 1 50 ? -7.898 9.203 22.062 1 98.62 50 LEU B N 1
ATOM 3243 C CA . LEU B 1 50 ? -9.195 9.406 21.422 1 98.62 50 LEU B CA 1
ATOM 3244 C C . LEU B 1 50 ? -9.086 10.414 20.281 1 98.62 50 LEU B C 1
ATOM 3246 O O . LEU B 1 50 ? -10.047 11.117 19.969 1 98.62 50 LEU B O 1
ATOM 3250 N N . LEU B 1 51 ? -7.871 10.562 19.719 1 98.88 51 LEU B N 1
ATOM 3251 C CA . LEU B 1 51 ? -7.688 11.445 18.578 1 98.88 51 LEU B CA 1
ATOM 3252 C C . LEU B 1 51 ? -8.516 10.977 17.375 1 98.88 51 LEU B C 1
ATOM 3254 O O . LEU B 1 51 ? -8.781 9.781 17.234 1 98.88 51 LEU B O 1
ATOM 3258 N N . ASP B 1 52 ? -8.969 11.906 16.547 1 98.69 52 ASP B N 1
ATOM 3259 C CA . ASP B 1 52 ? -9.82 11.594 15.398 1 98.69 52 ASP B CA 1
ATOM 3260 C C . ASP B 1 52 ? -9.078 10.734 14.375 1 98.69 52 ASP B C 1
ATOM 3262 O O . ASP B 1 52 ? -9.617 9.734 13.891 1 98.69 52 ASP B O 1
ATOM 3266 N N . PHE B 1 53 ? -7.918 11.18 14 1 98.88 53 PHE B N 1
ATOM 3267 C CA . PHE B 1 53 ? -7.102 10.5 13.008 1 98.88 53 PHE B CA 1
ATOM 3268 C C . PHE B 1 53 ? -5.645 10.938 13.109 1 98.88 53 PHE B C 1
ATOM 3270 O O . PHE B 1 53 ? -5.336 11.938 13.758 1 98.88 53 PHE B O 1
ATOM 3277 N N . LEU B 1 54 ? -4.789 10.125 12.664 1 98.94 54 LEU B N 1
ATOM 3278 C CA . LEU B 1 54 ? -3.4 10.516 12.43 1 98.94 54 LEU B CA 1
ATOM 3279 C C . LEU B 1 54 ? -3.107 10.609 10.938 1 98.94 54 LEU B C 1
ATOM 3281 O O . LEU B 1 54 ? -3.66 9.844 10.141 1 98.94 54 LEU B O 1
ATOM 3285 N N . THR B 1 55 ? -2.373 11.594 10.539 1 98.88 55 THR B N 1
ATOM 3286 C CA . THR B 1 55 ? -1.831 11.633 9.188 1 98.88 55 THR B CA 1
ATOM 3287 C C . THR B 1 55 ? -0.399 11.109 9.156 1 98.88 55 THR B C 1
ATOM 3289 O O . THR B 1 55 ? 0.353 11.297 10.117 1 98.88 55 THR B O 1
ATOM 3292 N N . ILE B 1 56 ? -0.092 10.414 8.164 1 98.31 56 ILE B N 1
ATOM 3293 C CA . ILE B 1 56 ? 1.266 9.945 7.914 1 98.31 56 ILE B CA 1
ATOM 3294 C C . ILE B 1 56 ? 1.865 10.711 6.738 1 98.31 56 ILE B C 1
ATOM 3296 O O . ILE B 1 56 ? 1.436 10.547 5.594 1 98.31 56 ILE B O 1
ATOM 3300 N N . ASP B 1 57 ? 2.814 11.508 7.035 1 95.81 57 ASP B N 1
ATOM 3301 C CA . ASP B 1 57 ? 3.396 12.375 6.016 1 95.81 57 ASP B CA 1
ATOM 3302 C C . ASP B 1 57 ? 4.215 11.562 5.008 1 95.81 57 ASP B C 1
ATOM 3304 O O . ASP B 1 57 ? 4.742 10.5 5.344 1 95.81 57 ASP B O 1
ATOM 3308 N N . ASP B 1 58 ? 4.215 12.023 3.797 1 93.5 58 ASP B N 1
ATOM 3309 C CA . ASP B 1 58 ? 4.965 11.438 2.689 1 93.5 58 ASP B CA 1
ATOM 3310 C C . ASP B 1 58 ? 5.312 12.492 1.643 1 93.5 58 ASP B C 1
ATOM 3312 O O . ASP B 1 58 ? 4.605 13.5 1.507 1 93.5 58 ASP B O 1
ATOM 3316 N N . THR B 1 59 ? 6.461 12.336 1.059 1 90.81 59 THR B N 1
ATOM 3317 C CA . THR B 1 59 ? 6.895 13.156 -0.067 1 90.81 59 THR B CA 1
ATOM 3318 C C . THR B 1 59 ? 7.633 12.305 -1.1 1 90.81 59 THR B C 1
ATOM 3320 O O . THR B 1 59 ? 7.957 11.148 -0.843 1 90.81 59 THR B O 1
ATOM 3323 N N . LEU B 1 60 ? 7.84 12.859 -2.279 1 91.75 60 LEU B N 1
ATOM 3324 C CA . LEU B 1 60 ? 8.586 12.156 -3.316 1 91.75 60 LEU B CA 1
ATOM 3325 C C . LEU B 1 60 ? 10.086 12.375 -3.152 1 91.75 60 LEU B C 1
ATOM 3327 O O . LEU B 1 60 ? 10.883 11.844 -3.93 1 91.75 60 LEU B O 1
ATOM 3331 N N . ASP B 1 61 ? 10.438 13.016 -1.982 1 90.44 61 ASP B N 1
ATOM 3332 C CA . ASP B 1 61 ? 11.844 13.297 -1.742 1 90.44 61 ASP B CA 1
ATOM 3333 C C . ASP B 1 61 ? 12.383 12.477 -0.576 1 90.44 61 ASP B C 1
ATOM 3335 O O . ASP B 1 61 ? 11.617 12.047 0.291 1 90.44 61 ASP B O 1
ATOM 3339 N N . VAL B 1 62 ? 13.711 12.367 -0.577 1 91.75 62 VAL B N 1
ATOM 3340 C CA . VAL B 1 62 ? 14.43 11.617 0.445 1 91.75 62 VAL B CA 1
ATOM 3341 C C . VAL B 1 62 ? 14.266 12.297 1.801 1 91.75 62 VAL B C 1
ATOM 3343 O O . VAL B 1 62 ? 14.266 11.633 2.842 1 91.75 62 VAL B O 1
ATOM 3346 N N . GLN B 1 63 ? 14.172 13.656 1.752 1 89.56 63 GLN B N 1
ATOM 3347 C CA . GLN B 1 63 ? 14.047 14.484 2.947 1 89.56 63 GLN B CA 1
ATOM 3348 C C . GLN B 1 63 ? 12.859 15.445 2.83 1 89.56 63 GLN B C 1
ATOM 3350 O O . GLN B 1 63 ? 12.477 15.828 1.725 1 89.56 63 GLN B O 1
ATOM 3355 N N . PRO B 1 64 ? 12.312 15.648 4.027 1 80.12 64 PRO B N 1
ATOM 3356 C CA . PRO B 1 64 ? 11.289 16.703 3.969 1 80.12 64 PRO B CA 1
ATOM 3357 C C . PRO B 1 64 ? 11.836 18.016 3.426 1 80.12 64 PRO B C 1
ATOM 3359 O O . PRO B 1 64 ? 13 18.359 3.662 1 80.12 64 PRO B O 1
ATOM 3362 N N . GLY B 1 65 ? 10.969 18.734 2.686 1 77.38 65 GLY B N 1
ATOM 3363 C CA . GLY B 1 65 ? 11.352 20.016 2.123 1 77.38 65 GLY B CA 1
ATOM 3364 C C . GLY B 1 65 ? 11.297 20.047 0.608 1 77.38 65 GLY B C 1
ATOM 3365 O O . GLY B 1 65 ? 10.898 19.062 -0.022 1 77.38 65 GLY B O 1
ATOM 3366 N N . ARG B 1 66 ? 11.68 21.109 -0.018 1 78.69 66 ARG B N 1
ATOM 3367 C CA . ARG B 1 66 ? 11.531 21.266 -1.461 1 78.69 66 ARG B CA 1
ATOM 3368 C C . ARG B 1 66 ? 12.891 21.438 -2.137 1 78.69 66 ARG B C 1
ATOM 3370 O O . ARG B 1 66 ? 12.961 21.656 -3.346 1 78.69 66 ARG B O 1
ATOM 3377 N N . GLN B 1 67 ? 13.93 21.266 -1.316 1 84.88 67 GLN B N 1
ATOM 3378 C CA . GLN B 1 67 ? 15.273 21.422 -1.86 1 84.88 67 GLN B CA 1
ATOM 3379 C C . GLN B 1 67 ? 15.852 20.078 -2.295 1 84.88 67 GLN B C 1
ATOM 3381 O O . GLN B 1 67 ? 15.633 19.062 -1.636 1 84.88 67 GLN B O 1
ATOM 3386 N N . PRO B 1 68 ? 16.562 20.094 -3.328 1 86.75 68 PRO B N 1
ATOM 3387 C CA . PRO B 1 68 ? 17.141 18.844 -3.832 1 86.75 68 PRO B CA 1
ATOM 3388 C C . PRO B 1 68 ? 18.312 18.359 -2.986 1 86.75 68 PRO B C 1
ATOM 3390 O O . PRO B 1 68 ? 18.625 17.156 -2.996 1 86.75 68 PRO B O 1
ATOM 3393 N N . GLU B 1 69 ? 18.938 19.312 -2.309 1 90 69 GLU B N 1
ATOM 3394 C CA . GLU B 1 69 ? 20.109 18.953 -1.522 1 90 69 GLU B CA 1
ATOM 3395 C C . GLU B 1 69 ? 19.734 18.078 -0.329 1 90 69 GLU B C 1
ATOM 3397 O O . GLU B 1 69 ? 18.75 18.359 0.362 1 90 69 GLU B O 1
ATOM 3402 N N . ILE B 1 70 ? 20.469 17.047 -0.167 1 92.25 70 ILE B N 1
ATOM 3403 C CA . ILE B 1 70 ? 20.281 16.141 0.964 1 92.25 70 ILE B CA 1
ATOM 3404 C C . ILE B 1 70 ? 21.234 16.531 2.096 1 92.25 70 ILE B C 1
ATOM 3406 O O . ILE B 1 70 ? 22.453 16.422 1.954 1 92.25 70 ILE B O 1
ATOM 3410 N N . SER B 1 71 ? 20.672 17.016 3.141 1 93.12 71 SER B N 1
ATOM 3411 C CA . SER B 1 71 ? 21.469 17.344 4.32 1 93.12 71 SER B CA 1
ATOM 3412 C C . SER B 1 71 ? 21.875 16.094 5.086 1 93.12 71 SER B C 1
ATOM 3414 O O . SER B 1 71 ? 21.031 15.258 5.41 1 93.12 71 SER B O 1
ATOM 3416 N N . PRO B 1 72 ? 23.141 16 5.465 1 95.06 72 PRO B N 1
ATOM 3417 C CA . PRO B 1 72 ? 23.562 14.844 6.242 1 95.06 72 PRO B CA 1
ATOM 3418 C C . PRO B 1 72 ? 22.984 14.828 7.656 1 95.06 72 PRO B C 1
ATOM 3420 O O . PRO B 1 72 ? 23.078 13.812 8.352 1 95.06 72 PRO B O 1
ATOM 3423 N N . ARG B 1 73 ? 22.422 15.977 8.086 1 93.81 73 ARG B N 1
ATOM 3424 C CA . ARG B 1 73 ? 22.062 16.125 9.492 1 93.81 73 ARG B CA 1
ATOM 3425 C C . ARG B 1 73 ? 20.578 15.891 9.711 1 93.81 73 ARG B C 1
ATOM 3427 O O . ARG B 1 73 ? 20.109 15.828 10.852 1 93.81 73 ARG B O 1
ATOM 3434 N N . ARG B 1 74 ? 19.859 15.711 8.695 1 92.94 74 ARG B N 1
ATOM 3435 C CA . ARG B 1 74 ? 18.422 15.508 8.789 1 92.94 74 ARG B CA 1
ATOM 3436 C C . ARG B 1 74 ? 18.047 14.055 8.516 1 92.94 74 ARG B C 1
ATOM 3438 O O . ARG B 1 74 ? 18.781 13.344 7.82 1 92.94 74 ARG B O 1
ATOM 3445 N N . LEU B 1 75 ? 16.938 13.664 9.117 1 94.25 75 LEU B N 1
ATOM 3446 C CA . LEU B 1 75 ? 16.375 12.359 8.773 1 94.25 75 LEU B CA 1
ATOM 3447 C C . LEU B 1 75 ? 16.266 12.195 7.262 1 94.25 75 LEU B C 1
ATOM 3449 O O . LEU B 1 75 ? 15.836 13.117 6.562 1 94.25 75 LEU B O 1
ATOM 3453 N N . ALA B 1 76 ? 16.781 11.086 6.758 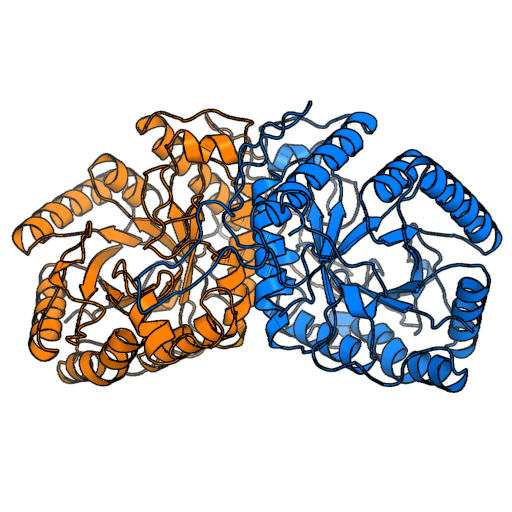1 94.44 76 ALA B N 1
ATOM 3454 C CA . ALA B 1 76 ? 16.641 10.727 5.352 1 94.44 76 ALA B CA 1
ATOM 3455 C C . ALA B 1 76 ? 16 9.344 5.195 1 94.44 76 ALA B C 1
ATOM 3457 O O . ALA B 1 76 ? 16.281 8.43 5.969 1 94.44 76 ALA B O 1
ATOM 3458 N N . GLY B 1 77 ? 15.172 9.266 4.16 1 94.75 77 GLY B N 1
ATOM 3459 C CA . GLY B 1 77 ? 14.484 8.016 3.895 1 94.75 77 GLY B CA 1
ATOM 3460 C C . GLY B 1 77 ? 13.055 7.992 4.406 1 94.75 77 GLY B C 1
ATOM 3461 O O . GLY B 1 77 ? 12.773 8.492 5.496 1 94.75 77 GLY B O 1
ATOM 3462 N N . ARG B 1 78 ? 12.164 7.41 3.617 1 94.5 78 ARG B N 1
ATOM 3463 C CA . ARG B 1 78 ? 10.75 7.348 3.961 1 94.5 78 ARG B CA 1
ATOM 3464 C C . ARG B 1 78 ? 10.109 6.078 3.414 1 94.5 78 ARG B C 1
ATOM 3466 O O . ARG B 1 78 ? 10.562 5.531 2.406 1 94.5 78 ARG B O 1
ATOM 3473 N N . ALA B 1 79 ? 9.188 5.637 4.168 1 96.62 79 ALA B N 1
ATOM 3474 C CA . ALA B 1 79 ? 8.32 4.566 3.674 1 96.62 79 ALA B CA 1
ATOM 3475 C C . ALA B 1 79 ? 7.094 5.137 2.965 1 96.62 79 ALA B C 1
ATOM 3477 O O . ALA B 1 79 ? 6.793 6.328 3.09 1 96.62 79 ALA B O 1
ATOM 3478 N N . ASP B 1 80 ? 6.477 4.293 2.162 1 97.62 80 ASP B N 1
ATOM 3479 C CA . ASP B 1 80 ? 5.188 4.637 1.563 1 97.62 80 ASP B CA 1
ATOM 3480 C C . ASP B 1 80 ? 4.113 4.797 2.633 1 97.62 80 ASP B C 1
ATOM 3482 O O . ASP B 1 80 ? 3.779 3.838 3.336 1 97.62 80 ASP B O 1
ATOM 3486 N N . ALA B 1 81 ? 3.562 5.934 2.709 1 98.19 81 ALA B N 1
ATOM 3487 C CA . ALA B 1 81 ? 2.648 6.262 3.801 1 98.19 81 ALA B CA 1
ATOM 3488 C C . ALA B 1 81 ? 1.39 5.402 3.74 1 98.19 81 ALA B C 1
ATOM 3490 O O . ALA B 1 81 ? 0.836 5.027 4.777 1 98.19 81 ALA B O 1
ATOM 3491 N N . VAL B 1 82 ? 0.911 5.09 2.545 1 98.69 82 VAL B N 1
ATOM 3492 C CA . VAL B 1 82 ? -0.306 4.301 2.402 1 98.69 82 VAL B CA 1
ATOM 3493 C C . VAL B 1 82 ? -0.052 2.871 2.875 1 98.69 82 VAL B C 1
ATOM 3495 O O . VAL B 1 82 ? -0.902 2.268 3.535 1 98.69 82 VAL B O 1
ATOM 3498 N N . LEU B 1 83 ? 1.112 2.369 2.58 1 98.69 83 LEU B N 1
ATOM 3499 C CA . LEU B 1 83 ? 1.458 1.022 3.021 1 98.69 83 LEU B CA 1
ATOM 3500 C C . LEU B 1 83 ? 1.651 0.978 4.531 1 98.69 83 LEU B C 1
ATOM 3502 O O . LEU B 1 83 ? 1.26 0.006 5.184 1 98.69 83 LEU B O 1
ATOM 3506 N N . VAL B 1 84 ? 2.246 2.029 5.098 1 98.56 84 VAL B N 1
ATOM 3507 C CA . VAL B 1 84 ? 2.389 2.109 6.547 1 98.56 84 VAL B CA 1
ATOM 3508 C C . VAL B 1 84 ? 1.009 2.127 7.203 1 98.56 84 VAL B C 1
ATOM 3510 O O . VAL B 1 84 ? 0.777 1.434 8.195 1 98.56 84 VAL B O 1
ATOM 3513 N N . ALA B 1 85 ? 0.117 2.895 6.598 1 98.81 85 ALA B N 1
ATOM 3514 C CA . ALA B 1 85 ? -1.245 2.961 7.121 1 98.81 85 ALA B CA 1
ATOM 3515 C C . ALA B 1 85 ? -1.913 1.589 7.086 1 98.81 85 ALA B C 1
ATOM 3517 O O . ALA B 1 85 ? -2.564 1.184 8.047 1 98.81 85 ALA B O 1
ATOM 3518 N N . ALA B 1 86 ? -1.729 0.879 5.957 1 98.62 86 ALA B N 1
ATOM 3519 C CA . ALA B 1 86 ? -2.295 -0.463 5.848 1 98.62 86 ALA B CA 1
ATOM 3520 C C . ALA B 1 86 ? -1.702 -1.396 6.898 1 98.62 86 ALA B C 1
ATOM 3522 O O . ALA B 1 86 ? -2.424 -2.182 7.52 1 98.62 86 ALA B O 1
ATOM 3523 N N . ARG B 1 87 ? -0.414 -1.293 7.113 1 98.44 87 ARG B N 1
ATOM 3524 C CA . ARG B 1 87 ? 0.308 -2.152 8.047 1 98.44 87 ARG B CA 1
ATOM 3525 C C . ARG B 1 87 ? -0.191 -1.953 9.477 1 98.44 87 ARG B C 1
ATOM 3527 O O . ARG B 1 87 ? -0.254 -2.906 10.258 1 98.44 87 ARG B O 1
ATOM 3534 N N . ILE B 1 88 ? -0.606 -0.738 9.852 1 98.25 88 ILE B N 1
ATOM 3535 C CA . ILE B 1 88 ? -0.929 -0.492 11.25 1 98.25 88 ILE B CA 1
ATOM 3536 C C . ILE B 1 88 ? -2.439 -0.583 11.461 1 98.25 88 ILE B C 1
ATOM 3538 O O . ILE B 1 88 ? -2.918 -0.606 12.594 1 98.25 88 ILE B O 1
ATOM 3542 N N . ALA B 1 89 ? -3.189 -0.696 10.352 1 98.38 89 ALA B N 1
ATOM 3543 C CA . ALA B 1 89 ? -4.648 -0.721 10.391 1 98.38 89 ALA B CA 1
ATOM 3544 C C . ALA B 1 89 ? -5.152 -1.8 11.352 1 98.38 89 ALA B C 1
ATOM 3546 O O . ALA B 1 89 ? -6 -1.535 12.203 1 98.38 89 ALA B O 1
ATOM 3547 N N . PRO B 1 90 ? -4.543 -3.061 11.289 1 97.44 90 PRO B N 1
ATOM 3548 C CA . PRO B 1 90 ? -5.09 -4.109 12.148 1 97.44 90 PRO B CA 1
ATOM 3549 C C . PRO B 1 90 ? -4.621 -3.988 13.594 1 97.44 90 PRO B C 1
ATOM 3551 O O . PRO B 1 90 ? -5.051 -4.762 14.453 1 97.44 90 PRO B O 1
ATOM 3554 N N . LEU B 1 91 ? -3.82 -3.02 13.914 1 97.62 91 LEU B N 1
ATOM 3555 C CA . LEU B 1 91 ? -3.234 -2.902 15.242 1 97.62 91 LEU B CA 1
ATOM 3556 C C . LEU B 1 91 ? -3.904 -1.787 16.031 1 97.62 91 LEU B C 1
ATOM 3558 O O . LEU B 1 91 ? -3.496 -1.485 17.156 1 97.62 91 LEU B O 1
ATOM 3562 N N . THR B 1 92 ? -4.91 -1.125 15.422 1 97.56 92 THR B N 1
ATOM 3563 C CA . THR B 1 92 ? -5.809 -0.167 16.062 1 97.56 92 THR B CA 1
ATOM 3564 C C . THR B 1 92 ? -7.262 -0.476 15.703 1 97.56 92 THR B C 1
ATOM 3566 O O . THR B 1 92 ? -7.531 -1.3 14.828 1 97.56 92 THR B O 1
ATOM 3569 N N . GLU B 1 93 ? -8.164 0.194 16.375 1 97.12 93 GLU B N 1
ATOM 3570 C CA . GLU B 1 93 ? -9.562 -0.174 16.203 1 97.12 93 GLU B CA 1
ATOM 3571 C C . GLU B 1 93 ? -10.391 1.018 15.742 1 97.12 93 GLU B C 1
ATOM 3573 O O . GLU B 1 93 ? -11.375 0.85 15.016 1 97.12 93 GLU B O 1
ATOM 3578 N N . HIS B 1 94 ? -10 2.244 16.172 1 98.19 94 HIS B N 1
ATOM 3579 C CA . HIS B 1 94 ? -10.922 3.359 16.016 1 98.19 94 HIS B CA 1
ATOM 3580 C C . HIS B 1 94 ? -10.273 4.504 15.242 1 98.19 94 HIS B C 1
ATOM 3582 O O . HIS B 1 94 ? -10.914 5.121 14.383 1 98.19 94 HIS B O 1
ATOM 3588 N N . ILE B 1 95 ? -9.023 4.762 15.469 1 98.75 95 ILE B N 1
ATOM 3589 C CA . ILE B 1 95 ? -8.383 5.984 15 1 98.75 95 ILE B CA 1
ATOM 3590 C C . ILE B 1 95 ? -8.32 5.98 13.469 1 98.75 95 ILE B C 1
ATOM 3592 O O . ILE B 1 95 ? -8.086 4.941 12.859 1 98.75 95 ILE B O 1
ATOM 3596 N N . GLY B 1 96 ? -8.672 7.09 12.883 1 98.88 96 GLY B N 1
ATOM 3597 C CA . GLY B 1 96 ? -8.555 7.234 11.445 1 98.88 96 GLY B CA 1
ATOM 3598 C C . GLY B 1 96 ? -7.117 7.227 10.961 1 98.88 96 GLY B C 1
ATOM 3599 O O . GLY B 1 96 ? -6.219 7.715 11.648 1 98.88 96 GLY B O 1
ATOM 3600 N N . LEU B 1 97 ? -6.887 6.703 9.797 1 98.94 97 LEU B N 1
ATOM 3601 C CA . LEU B 1 97 ? -5.582 6.621 9.148 1 98.94 97 LEU B CA 1
ATOM 3602 C C . LEU B 1 97 ? -5.57 7.406 7.844 1 98.94 97 LEU B C 1
ATOM 3604 O O . LEU B 1 97 ? -6.223 7.016 6.871 1 98.94 97 LEU B O 1
ATOM 3608 N N . VAL B 1 98 ? -4.82 8.516 7.836 1 98.94 98 VAL B N 1
ATOM 3609 C CA . VAL B 1 98 ? -4.852 9.43 6.695 1 98.94 98 VAL B CA 1
ATOM 3610 C C . VAL B 1 98 ? -3.438 9.617 6.148 1 98.94 98 VAL B C 1
ATOM 3612 O O . VAL B 1 98 ? -2.736 10.555 6.543 1 98.94 98 VAL B O 1
ATOM 3615 N N . PRO B 1 99 ? -3.043 8.766 5.211 1 98.81 99 PRO B N 1
ATOM 3616 C CA . PRO B 1 99 ? -1.725 8.922 4.594 1 98.81 99 PRO B CA 1
ATOM 3617 C C . PRO B 1 99 ? -1.697 10.023 3.535 1 98.81 99 PRO B C 1
ATOM 3619 O O . PRO B 1 99 ? -2.727 10.328 2.926 1 98.81 99 PRO B O 1
ATOM 3622 N N . VAL B 1 100 ? -0.535 10.586 3.385 1 98.06 100 VAL B N 1
ATOM 3623 C CA . VAL B 1 100 ? -0.293 11.43 2.221 1 98.06 100 VAL B CA 1
ATOM 3624 C C . VAL B 1 100 ? -0.063 10.562 0.988 1 98.06 100 VAL B C 1
ATOM 3626 O O . VAL B 1 100 ? 0.722 9.609 1.029 1 98.06 100 VAL B O 1
ATOM 3629 N N . ALA B 1 101 ? -0.749 10.789 -0.051 1 97.5 101 ALA B N 1
ATOM 3630 C CA . ALA B 1 101 ? -0.478 10.258 -1.383 1 97.5 101 ALA B CA 1
ATOM 3631 C C . ALA B 1 101 ? -0.439 11.375 -2.424 1 97.5 101 ALA B C 1
ATOM 3633 O O . ALA B 1 101 ? -1.44 12.055 -2.648 1 97.5 101 ALA B O 1
ATOM 3634 N N . THR B 1 102 ? 0.722 11.539 -3.045 1 95.62 102 THR B N 1
ATOM 3635 C CA . THR B 1 102 ? 0.936 12.617 -4.008 1 95.62 102 THR B CA 1
ATOM 3636 C C . THR B 1 102 ? 0.267 12.289 -5.34 1 95.62 102 THR B C 1
ATOM 3638 O O . THR B 1 102 ? 0.336 11.148 -5.812 1 95.62 102 THR B O 1
ATOM 3641 N N . ILE B 1 103 ? -0.313 13.258 -6.035 1 92.88 103 ILE B N 1
ATOM 3642 C CA . ILE B 1 103 ? -1.127 12.969 -7.211 1 92.88 103 ILE B CA 1
ATOM 3643 C C . ILE B 1 103 ? -0.382 13.398 -8.477 1 92.88 103 ILE B C 1
ATOM 3645 O O . ILE B 1 103 ? -0.693 12.938 -9.57 1 92.88 103 ILE B O 1
ATOM 3649 N N . THR B 1 104 ? 0.559 14.453 -8.625 1 90.19 104 THR B N 1
ATOM 3650 C CA . THR B 1 104 ? 1.203 14.977 -9.82 1 90.19 104 THR B CA 1
ATOM 3651 C C . THR B 1 104 ? 1.923 13.867 -10.586 1 90.19 104 THR B C 1
ATOM 3653 O O . THR B 1 104 ? 1.857 13.805 -11.812 1 90.19 104 THR B O 1
ATOM 3656 N N . HIS B 1 105 ? 2.467 12.891 -10.188 1 88.81 105 HIS B N 1
ATOM 3657 C CA . HIS B 1 105 ? 3.199 11.812 -10.836 1 88.81 105 HIS B CA 1
ATOM 3658 C C . HIS B 1 105 ? 2.605 10.453 -10.477 1 88.81 105 HIS B C 1
ATOM 3660 O O . HIS B 1 105 ? 3.295 9.43 -10.531 1 88.81 105 HIS B O 1
ATOM 3666 N N . THR B 1 106 ? 1.351 10.438 -10.172 1 92.31 106 THR B N 1
ATOM 3667 C CA . THR B 1 106 ? 0.634 9.227 -9.789 1 92.31 106 THR B CA 1
ATOM 3668 C C . THR B 1 106 ? -0.707 9.141 -10.516 1 92.31 106 THR B C 1
ATOM 3670 O O . THR B 1 106 ? -1.484 10.094 -10.508 1 92.31 106 THR B O 1
ATOM 3673 N N . GLU B 1 107 ? -0.99 8.07 -11.219 1 93.69 107 GLU B N 1
ATOM 3674 C CA . GLU B 1 107 ? -2.285 7.891 -11.867 1 93.69 107 GLU B CA 1
ATOM 3675 C C . GLU B 1 107 ? -3.412 7.82 -10.844 1 93.69 107 GLU B C 1
ATOM 3677 O O . GLU B 1 107 ? -3.334 7.051 -9.883 1 93.69 107 GLU B O 1
ATOM 3682 N N . PRO B 1 108 ? -4.469 8.594 -11.086 1 96.44 108 PRO B N 1
ATOM 3683 C CA . PRO B 1 108 ? -5.559 8.602 -10.109 1 96.44 108 PRO B CA 1
ATOM 3684 C C . PRO B 1 108 ? -6.184 7.223 -9.906 1 96.44 108 PRO B C 1
ATOM 3686 O O . PRO B 1 108 ? -6.672 6.914 -8.82 1 96.44 108 PRO B O 1
ATOM 3689 N N . PHE B 1 109 ? -6.082 6.363 -10.93 1 96.31 109 PHE B N 1
ATOM 3690 C CA . PHE B 1 109 ? -6.57 4.996 -10.812 1 96.31 109 PHE B CA 1
ATOM 3691 C C . PHE B 1 109 ? -5.895 4.273 -9.656 1 96.31 109 PHE B C 1
ATOM 3693 O O . PHE B 1 109 ? -6.559 3.617 -8.852 1 96.31 109 PHE B O 1
ATOM 3700 N N . HIS B 1 110 ? -4.594 4.41 -9.516 1 96.56 110 HIS B N 1
ATOM 3701 C CA . HIS B 1 110 ? -3.826 3.754 -8.469 1 96.56 110 HIS B CA 1
ATOM 3702 C C . HIS B 1 110 ? -4.18 4.312 -7.094 1 96.56 110 HIS B C 1
ATOM 3704 O O . HIS B 1 110 ? -4.324 3.557 -6.129 1 96.56 110 HIS B O 1
ATOM 3710 N N . VAL B 1 111 ? -4.371 5.609 -7.043 1 97.81 111 VAL B N 1
ATOM 3711 C CA . VAL B 1 111 ? -4.727 6.238 -5.777 1 97.81 111 VAL B CA 1
ATOM 3712 C C . VAL B 1 111 ? -6.105 5.766 -5.332 1 97.81 111 VAL B C 1
ATOM 3714 O O . VAL B 1 111 ? -6.305 5.422 -4.164 1 97.81 111 VAL B O 1
ATOM 3717 N N . SER B 1 112 ? -7.043 5.715 -6.277 1 98.31 112 SER B N 1
ATOM 3718 C CA . SER B 1 112 ? -8.398 5.281 -5.977 1 98.31 112 SER B CA 1
ATOM 3719 C C . SER B 1 112 ? -8.414 3.875 -5.391 1 98.31 112 SER B C 1
ATOM 3721 O O . SER B 1 112 ? -9.023 3.641 -4.34 1 98.31 112 SER B O 1
ATOM 3723 N N . LYS B 1 113 ? -7.719 3.004 -6.039 1 97.75 113 LYS B N 1
ATOM 3724 C CA . LYS B 1 113 ? -7.664 1.607 -5.617 1 97.75 113 LYS B CA 1
ATOM 3725 C C . LYS B 1 113 ? -6.98 1.47 -4.262 1 97.75 113 LYS B C 1
ATOM 3727 O O . LYS B 1 113 ? -7.457 0.737 -3.393 1 97.75 113 LYS B O 1
ATOM 3732 N N . SER B 1 114 ? -5.902 2.162 -4.07 1 98.25 114 SER B N 1
ATOM 3733 C CA . SER B 1 114 ? -5.113 2.039 -2.848 1 98.25 114 SER B CA 1
ATOM 3734 C C . SER B 1 114 ? -5.883 2.561 -1.638 1 98.25 114 SER B C 1
ATOM 3736 O O . SER B 1 114 ? -5.949 1.893 -0.604 1 98.25 114 SER B O 1
ATOM 3738 N N . ILE B 1 115 ? -6.496 3.695 -1.798 1 98.81 115 ILE B N 1
ATOM 3739 C CA . ILE B 1 115 ? -7.215 4.301 -0.682 1 98.81 115 ILE B CA 1
ATOM 3740 C C . ILE B 1 115 ? -8.492 3.512 -0.401 1 98.81 115 ILE B C 1
ATOM 3742 O O . ILE B 1 115 ? -8.883 3.338 0.756 1 98.81 115 ILE B O 1
ATOM 3746 N N . ALA B 1 116 ? -9.156 3.047 -1.444 1 98.69 116 ALA B N 1
ATOM 3747 C CA . ALA B 1 116 ? -10.312 2.176 -1.251 1 98.69 116 ALA B CA 1
ATOM 3748 C C . ALA B 1 116 ? -9.922 0.914 -0.484 1 98.69 116 ALA B C 1
ATOM 3750 O O . ALA B 1 116 ? -10.625 0.505 0.444 1 98.69 116 ALA B O 1
ATOM 3751 N N . THR B 1 117 ? -8.797 0.302 -0.873 1 98.62 117 THR B N 1
ATOM 3752 C CA . THR B 1 117 ? -8.305 -0.879 -0.174 1 98.62 117 THR B CA 1
ATOM 3753 C C . THR B 1 117 ? -8.031 -0.565 1.294 1 98.62 117 THR B C 1
ATOM 3755 O O . THR B 1 117 ? -8.43 -1.32 2.182 1 98.62 117 THR B O 1
ATOM 3758 N N . LEU B 1 118 ? -7.383 0.574 1.538 1 98.81 118 LEU B N 1
ATOM 3759 C CA . LEU B 1 118 ? -7.109 0.985 2.91 1 98.81 118 LEU B CA 1
ATOM 3760 C C . LEU B 1 118 ? -8.406 1.125 3.707 1 98.81 118 LEU B C 1
ATOM 3762 O O . LEU B 1 118 ? -8.453 0.76 4.883 1 98.81 118 LEU B O 1
ATOM 3766 N N . ASP B 1 119 ? -9.422 1.662 3.078 1 98.75 119 ASP B N 1
ATOM 3767 C CA . ASP B 1 119 ? -10.703 1.825 3.76 1 98.75 119 ASP B CA 1
ATOM 3768 C C . ASP B 1 119 ? -11.305 0.471 4.117 1 98.75 119 ASP B C 1
ATOM 3770 O O . ASP B 1 119 ? -11.828 0.29 5.223 1 98.75 119 ASP B O 1
ATOM 3774 N N . TYR B 1 120 ? -11.195 -0.478 3.234 1 98.25 120 TYR B N 1
ATOM 3775 C CA . TYR B 1 120 ? -11.711 -1.817 3.502 1 98.25 120 TYR B CA 1
ATOM 3776 C C . TYR B 1 120 ? -10.93 -2.482 4.629 1 98.25 120 TYR B C 1
ATOM 3778 O O . TYR B 1 120 ? -11.516 -2.977 5.594 1 98.25 120 TYR B O 1
ATOM 3786 N N . VAL B 1 121 ? -9.578 -2.42 4.551 1 97.62 121 VAL B N 1
ATOM 3787 C CA . VAL B 1 121 ? -8.781 -3.211 5.48 1 97.62 121 VAL B CA 1
ATOM 3788 C C . VAL B 1 121 ? -8.758 -2.537 6.852 1 97.62 121 VAL B C 1
ATOM 3790 O O . VAL B 1 121 ? -8.352 -3.146 7.844 1 97.62 121 VAL B O 1
ATOM 3793 N N . SER B 1 122 ? -9.156 -1.285 6.91 1 97.81 122 SER B N 1
ATOM 3794 C CA . SER B 1 122 ? -9.258 -0.578 8.18 1 97.81 122 SER B CA 1
ATOM 3795 C C . SER B 1 122 ? -10.703 -0.509 8.664 1 97.81 122 SER B C 1
ATOM 3797 O O . SER B 1 122 ? -10.984 0.015 9.742 1 97.81 122 SER B O 1
ATOM 3799 N N . HIS B 1 123 ? -11.664 -0.978 7.914 1 96.5 123 HIS B N 1
ATOM 3800 C CA . HIS B 1 123 ? -13.086 -1.042 8.242 1 96.5 123 HIS B CA 1
ATOM 3801 C C . HIS B 1 123 ? -13.688 0.354 8.359 1 96.5 123 HIS B C 1
ATOM 3803 O O . HIS B 1 123 ? -14.367 0.659 9.344 1 96.5 123 HIS B O 1
ATOM 3809 N N . GLY B 1 124 ? -13.312 1.195 7.375 1 97.88 124 GLY B N 1
ATOM 3810 C CA . GLY B 1 124 ? -13.953 2.496 7.246 1 97.88 124 GLY B CA 1
ATOM 3811 C C . GLY B 1 124 ? -13.227 3.596 7.992 1 97.88 124 GLY B C 1
ATOM 3812 O O . GLY B 1 124 ? -13.844 4.555 8.453 1 97.88 124 GLY B O 1
ATOM 3813 N N . ARG B 1 125 ? -11.93 3.508 8.148 1 98.5 125 ARG B N 1
ATOM 3814 C CA . ARG B 1 125 ? -11.188 4.484 8.938 1 98.5 125 ARG B CA 1
ATOM 3815 C C . ARG B 1 125 ? -10.18 5.234 8.07 1 98.5 125 ARG B C 1
ATOM 3817 O O . ARG B 1 125 ? -9.367 6.004 8.578 1 98.5 125 ARG B O 1
ATOM 3824 N N . ALA B 1 126 ? -10.25 5.062 6.742 1 98.75 126 ALA B N 1
ATOM 3825 C CA . ALA B 1 126 ? -9.219 5.602 5.863 1 98.75 126 ALA B CA 1
ATOM 3826 C C . ALA B 1 126 ? -9.539 7.035 5.453 1 98.75 126 ALA B C 1
ATOM 3828 O O . ALA B 1 126 ? -10.703 7.395 5.289 1 98.75 126 ALA B O 1
ATOM 3829 N N . GLY B 1 127 ? -8.508 7.812 5.254 1 98.81 127 GLY B N 1
ATOM 3830 C CA . GLY B 1 127 ? -8.531 9.062 4.508 1 98.81 127 GLY B CA 1
ATOM 3831 C C . GLY B 1 127 ? -7.375 9.195 3.537 1 98.81 127 GLY B C 1
ATOM 3832 O O . GLY B 1 127 ? -6.617 8.25 3.33 1 98.81 127 GLY B O 1
ATOM 3833 N N . TRP B 1 128 ? -7.383 10.305 2.926 1 98.81 128 TRP B N 1
ATOM 3834 C CA . TRP B 1 128 ? -6.359 10.617 1.934 1 98.81 128 TRP B CA 1
ATOM 3835 C C . TRP B 1 128 ? -5.984 12.094 1.983 1 98.81 128 TRP B C 1
ATOM 3837 O O . TRP B 1 128 ? -6.848 12.969 1.833 1 98.81 128 TRP B O 1
ATOM 3847 N N . GLN B 1 129 ? -4.742 12.367 2.354 1 98.75 129 GLN B N 1
ATOM 3848 C CA . GLN B 1 129 ? -4.258 13.734 2.184 1 98.75 129 GLN B CA 1
ATOM 3849 C C . GLN B 1 129 ? -3.643 13.93 0.8 1 98.75 129 GLN B C 1
ATOM 3851 O O . GLN B 1 129 ? -2.574 13.391 0.508 1 98.75 129 GLN B O 1
ATOM 3856 N N . VAL B 1 130 ? -4.27 14.766 0.016 1 98.06 130 VAL B N 1
ATOM 3857 C CA . VAL B 1 130 ? -3.832 15.047 -1.346 1 98.06 130 VAL B CA 1
ATOM 3858 C C . VAL B 1 130 ? -2.646 16.016 -1.313 1 98.06 130 VAL B C 1
ATOM 3860 O O . VAL B 1 130 ? -2.674 17.016 -0.601 1 98.06 130 VAL B O 1
ATOM 3863 N N . ARG B 1 131 ? -1.673 15.633 -2.021 1 95.25 131 ARG B N 1
ATOM 3864 C CA . ARG B 1 131 ? -0.493 16.484 -2.121 1 95.25 131 ARG B CA 1
ATOM 3865 C C . ARG B 1 131 ? -0.044 16.641 -3.57 1 95.25 131 ARG B C 1
ATOM 3867 O O . ARG B 1 131 ? -0.073 15.672 -4.336 1 95.25 131 ARG B O 1
ATOM 3874 N N . VAL B 1 132 ? 0.362 17.828 -3.963 1 93.62 132 VAL B N 1
ATOM 3875 C CA . VAL B 1 132 ? 0.928 18.078 -5.281 1 93.62 132 VAL B CA 1
ATOM 3876 C C . VAL B 1 132 ? 2.451 18.156 -5.188 1 93.62 132 VAL B C 1
ATOM 3878 O O . VAL B 1 132 ? 3.002 18.359 -4.105 1 93.62 132 VAL B O 1
ATOM 3881 N N . SER B 1 133 ? 3.115 17.844 -6.18 1 91 133 SER B N 1
ATOM 3882 C CA . SER B 1 133 ? 4.566 17.891 -6.301 1 91 133 SER B CA 1
ATOM 3883 C C . SER B 1 133 ? 4.992 18.672 -7.547 1 91 133 SER B C 1
ATOM 3885 O O . SER B 1 133 ? 4.684 18.266 -8.664 1 91 133 SER B O 1
ATOM 3887 N N . GLY B 1 134 ? 5.816 19.828 -7.367 1 88.94 134 GLY B N 1
ATOM 3888 C CA . GLY B 1 134 ? 6.039 20.688 -8.516 1 88.94 134 GLY B CA 1
ATOM 3889 C C . GLY B 1 134 ? 7.508 20.938 -8.805 1 88.94 134 GLY B C 1
ATOM 3890 O O . GLY B 1 134 ? 7.852 21.734 -9.68 1 88.94 134 GLY B O 1
ATOM 3891 N N . THR B 1 135 ? 8.414 20.188 -8.078 1 89.88 135 THR B N 1
ATOM 3892 C CA . THR B 1 135 ? 9.828 20.5 -8.258 1 89.88 135 THR B CA 1
ATOM 3893 C C . THR B 1 135 ? 10.43 19.641 -9.359 1 89.88 135 THR B C 1
ATOM 3895 O O . THR B 1 135 ? 9.945 18.547 -9.641 1 89.88 135 THR B O 1
ATOM 3898 N N . ALA B 1 136 ? 11.508 20.141 -9.906 1 90.75 136 ALA B N 1
ATOM 3899 C CA . ALA B 1 136 ? 12.188 19.453 -11 1 90.75 136 ALA B CA 1
ATOM 3900 C C . ALA B 1 136 ? 12.828 18.156 -10.508 1 90.75 136 ALA B C 1
ATOM 3902 O O . ALA B 1 136 ? 12.828 17.141 -11.219 1 90.75 136 ALA B O 1
ATOM 3903 N N . HIS B 1 137 ? 13.383 18.219 -9.359 1 91.12 137 HIS B N 1
ATOM 3904 C CA . HIS B 1 137 ? 14.07 17.047 -8.852 1 91.12 137 HIS B CA 1
ATOM 3905 C C . HIS B 1 137 ? 13.086 15.93 -8.523 1 91.12 137 HIS B C 1
ATOM 3907 O O . HIS B 1 137 ? 13.398 14.742 -8.688 1 91.12 137 HIS B O 1
ATOM 3913 N N . GLU B 1 138 ? 11.883 16.219 -8.125 1 91.88 138 GLU B N 1
ATOM 3914 C CA . GLU B 1 138 ? 10.852 15.203 -7.926 1 91.88 138 GLU B CA 1
ATOM 3915 C C . GLU B 1 138 ? 10.398 14.609 -9.258 1 91.88 138 GLU B C 1
ATOM 3917 O O . GLU B 1 138 ? 10.203 13.398 -9.367 1 91.88 138 GLU B O 1
ATOM 3922 N N . ALA B 1 139 ? 10.281 15.477 -10.266 1 92.06 139 ALA B N 1
ATOM 3923 C CA . ALA B 1 139 ? 9.883 15.016 -11.594 1 92.06 139 ALA B CA 1
ATOM 3924 C C . ALA B 1 139 ? 10.906 14.047 -12.172 1 92.06 139 ALA B C 1
ATOM 3926 O O . ALA B 1 139 ? 10.555 13.109 -12.883 1 92.06 139 ALA B O 1
ATOM 3927 N N . ALA B 1 140 ? 12.125 14.234 -11.805 1 92.81 140 ALA B N 1
ATOM 3928 C CA . ALA B 1 140 ? 13.227 13.43 -12.336 1 92.81 140 ALA B CA 1
ATOM 3929 C C . ALA B 1 140 ? 13.18 12 -11.805 1 92.81 140 ALA B C 1
ATOM 3931 O O . ALA B 1 140 ? 13.844 11.109 -12.328 1 92.81 140 ALA B O 1
ATOM 3932 N N . LEU B 1 141 ? 12.398 11.734 -10.789 1 92.5 141 LEU B N 1
ATOM 3933 C CA . LEU B 1 141 ? 12.234 10.398 -10.219 1 92.5 141 LEU B CA 1
ATOM 3934 C C . LEU B 1 141 ? 11.375 9.523 -11.133 1 92.5 141 LEU B C 1
ATOM 3936 O O . LEU B 1 141 ? 11.367 8.297 -10.984 1 92.5 141 LEU B O 1
ATOM 3940 N N . PHE B 1 142 ? 10.664 10.078 -12.023 1 90.75 142 PHE B N 1
ATOM 3941 C CA . PHE B 1 142 ? 9.734 9.352 -12.875 1 90.75 142 PHE B CA 1
ATOM 3942 C C . PHE B 1 142 ? 10.211 9.352 -14.32 1 90.75 142 PHE B C 1
ATOM 3944 O O . PHE B 1 142 ? 10.289 8.297 -14.953 1 90.75 142 PHE B O 1
ATOM 3951 N N . GLY B 1 143 ? 10.594 10.516 -14.82 1 80.88 143 GLY B N 1
ATOM 3952 C CA . GLY B 1 143 ? 11.312 10.641 -16.078 1 80.88 143 GLY B CA 1
ATOM 3953 C C . GLY B 1 143 ? 10.398 10.68 -17.297 1 80.88 143 GLY B C 1
ATOM 3954 O O . GLY B 1 143 ? 10.867 10.75 -18.422 1 80.88 143 GLY B O 1
ATOM 3955 N N . ARG B 1 144 ? 9.078 10.547 -17.062 1 79.44 144 ARG B N 1
ATOM 3956 C CA . ARG B 1 144 ? 8.203 10.547 -18.219 1 79.44 144 ARG B CA 1
ATOM 3957 C C . ARG B 1 144 ? 7.676 11.945 -18.516 1 79.44 144 ARG B C 1
ATOM 3959 O O . ARG B 1 144 ? 7.574 12.344 -19.672 1 79.44 144 ARG B O 1
ATOM 3966 N N . ARG B 1 145 ? 7.422 12.695 -17.453 1 79.94 145 ARG B N 1
ATOM 3967 C CA . ARG B 1 145 ? 6.883 14.047 -17.562 1 79.94 145 ARG B CA 1
ATOM 3968 C C . ARG B 1 145 ? 7.758 15.047 -16.812 1 79.94 145 ARG B C 1
ATOM 3970 O O . ARG B 1 145 ? 8.281 14.75 -15.742 1 79.94 145 ARG B O 1
ATOM 3977 N N . GLY B 1 146 ? 7.934 16.266 -17.328 1 76.12 146 GLY B N 1
ATOM 3978 C CA . GLY B 1 146 ? 8.656 17.328 -16.656 1 76.12 146 GLY B CA 1
ATOM 3979 C C . GLY B 1 146 ? 7.836 18 -15.578 1 76.12 146 GLY B C 1
ATOM 3980 O O . GLY B 1 146 ? 6.691 17.625 -15.32 1 76.12 146 GLY B O 1
ATOM 3981 N N . PRO B 1 147 ? 8.445 19.047 -14.852 1 77.31 147 PRO B N 1
ATOM 3982 C CA . PRO B 1 147 ? 7.719 19.797 -13.828 1 77.31 147 PRO B CA 1
ATOM 3983 C C . PRO B 1 147 ? 6.629 20.688 -14.414 1 77.31 147 PRO B C 1
ATOM 3985 O O . PRO B 1 147 ? 6.781 21.203 -15.531 1 77.31 147 PRO B O 1
ATOM 3988 N N . ALA B 1 148 ? 5.531 20.781 -13.719 1 73.06 148 ALA B N 1
ATOM 3989 C CA . ALA B 1 148 ? 4.418 21.625 -14.148 1 73.06 148 ALA B CA 1
ATOM 3990 C C . ALA B 1 148 ? 4.395 22.938 -13.375 1 73.06 148 ALA B C 1
ATOM 3992 O O . ALA B 1 148 ? 4.887 23 -12.25 1 73.06 148 ALA B O 1
ATOM 3993 N N . ALA B 1 149 ? 3.758 23.984 -14.023 1 69.62 149 ALA B N 1
ATOM 3994 C CA . ALA B 1 149 ? 3.463 25.219 -13.32 1 69.62 149 ALA B CA 1
ATOM 3995 C C . ALA B 1 149 ? 2.396 25 -12.25 1 69.62 149 ALA B C 1
ATOM 3997 O O . ALA B 1 149 ? 1.613 24.062 -12.328 1 69.62 149 ALA B O 1
ATOM 3998 N N . ASP B 1 150 ? 2.449 25.938 -11.188 1 72.12 150 ASP B N 1
ATOM 3999 C CA . ASP B 1 150 ? 1.568 25.812 -10.031 1 72.12 150 ASP B CA 1
ATOM 4000 C C . ASP B 1 150 ? 0.11 25.672 -10.461 1 72.12 150 ASP B C 1
ATOM 4002 O O . ASP B 1 150 ? -0.614 24.812 -9.945 1 72.12 150 ASP B O 1
ATOM 4006 N N . ARG B 1 151 ? -0.35 26.531 -11.258 1 74.19 151 ARG B N 1
ATOM 4007 C CA . ARG B 1 151 ? -1.733 26.484 -11.719 1 74.19 151 ARG B CA 1
ATOM 4008 C C . ARG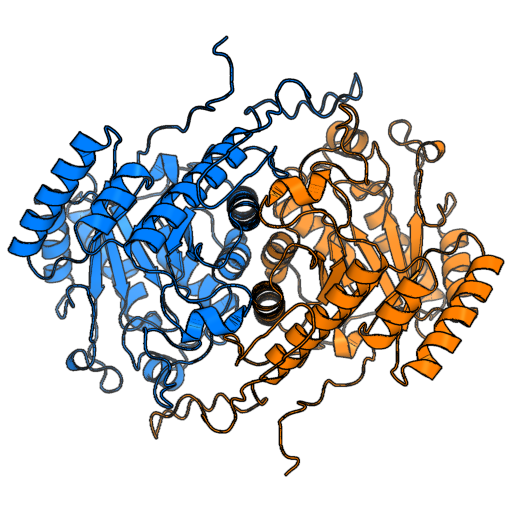 B 1 151 ? -2.049 25.141 -12.359 1 74.19 151 ARG B C 1
ATOM 4010 O O . ARG B 1 151 ? -3.111 24.562 -12.117 1 74.19 151 ARG B O 1
ATOM 4017 N N . ASP B 1 152 ? -1.197 24.641 -12.984 1 86.19 152 ASP B N 1
ATOM 4018 C CA . ASP B 1 152 ? -1.372 23.359 -13.648 1 86.19 152 ASP B CA 1
ATOM 4019 C C . ASP B 1 152 ? -1.391 22.219 -12.633 1 86.19 152 ASP B C 1
ATOM 4021 O O . ASP B 1 152 ? -2.15 21.25 -12.789 1 86.19 152 ASP B O 1
ATOM 4025 N N . LEU B 1 153 ? -0.654 22.547 -11.547 1 90.62 153 LEU B N 1
ATOM 4026 C CA . LEU B 1 153 ? -0.573 21.5 -10.523 1 90.62 153 LEU B CA 1
ATOM 4027 C C . LEU B 1 153 ? -1.925 21.312 -9.852 1 90.62 153 LEU B C 1
ATOM 4029 O O . LEU B 1 153 ? -2.383 20.172 -9.688 1 90.62 153 LEU B O 1
ATOM 4033 N N . PHE B 1 154 ? -2.605 22.359 -9.5 1 93.06 154 PHE B N 1
ATOM 4034 C CA . PHE B 1 154 ? -3.854 22.25 -8.758 1 93.06 154 PHE B CA 1
ATOM 4035 C C . PHE B 1 154 ? -5.008 21.891 -9.68 1 93.06 154 PHE B C 1
ATOM 4037 O O . PHE B 1 154 ? -5.941 21.188 -9.266 1 93.06 154 PHE B O 1
ATOM 4044 N N . ASP B 1 155 ? -4.949 22.297 -10.961 1 93.5 155 ASP B N 1
ATOM 4045 C CA . ASP B 1 155 ? -5.949 21.844 -11.93 1 93.5 155 ASP B CA 1
ATOM 4046 C C . ASP B 1 155 ? -5.871 20.344 -12.141 1 93.5 155 ASP B C 1
ATOM 4048 O O . ASP B 1 155 ? -6.902 19.656 -12.195 1 93.5 155 ASP B O 1
ATOM 4052 N N . GLU B 1 156 ? -4.691 19.922 -12.266 1 93.88 156 GLU B N 1
ATOM 4053 C CA . GLU B 1 156 ? -4.5 18.484 -12.398 1 93.88 156 GLU B CA 1
ATOM 4054 C C . GLU B 1 156 ? -4.977 17.75 -11.156 1 93.88 156 GLU B C 1
ATOM 4056 O O . GLU B 1 156 ? -5.609 16.688 -11.258 1 93.88 156 GLU B O 1
ATOM 4061 N N . ALA B 1 157 ? -4.625 18.328 -10.047 1 95.81 157 ALA B N 1
ATOM 4062 C CA . ALA B 1 157 ? -5.051 17.734 -8.781 1 95.81 157 ALA B CA 1
ATOM 4063 C C . ALA B 1 157 ? -6.57 17.672 -8.688 1 95.81 157 ALA B C 1
ATOM 4065 O O . ALA B 1 157 ? -7.129 16.688 -8.203 1 95.81 157 ALA B O 1
ATOM 4066 N N . ALA B 1 158 ? -7.215 18.719 -9.078 1 95.31 158 ALA B N 1
ATOM 4067 C CA . ALA B 1 158 ? -8.672 18.75 -9.062 1 95.31 158 ALA B CA 1
ATOM 4068 C C . ALA B 1 158 ? -9.258 17.656 -9.938 1 95.31 158 ALA B C 1
ATOM 4070 O O . ALA B 1 158 ? -10.195 16.953 -9.531 1 95.31 158 ALA B O 1
ATOM 4071 N N . ASP B 1 159 ? -8.719 17.469 -11.156 1 95.56 159 ASP B N 1
ATOM 4072 C CA . ASP B 1 159 ? -9.133 16.391 -12.047 1 95.56 159 ASP B CA 1
ATOM 4073 C C . ASP B 1 159 ? -8.906 15.023 -11.391 1 95.56 159 ASP B C 1
ATOM 4075 O O . ASP B 1 159 ? -9.773 14.148 -11.453 1 95.56 159 ASP B O 1
ATOM 4079 N N . ALA B 1 160 ? -7.766 14.875 -10.789 1 96.44 160 ALA B N 1
ATOM 4080 C CA . ALA B 1 160 ? -7.422 13.602 -10.164 1 96.44 160 ALA B CA 1
ATOM 4081 C C . ALA B 1 160 ? -8.391 13.266 -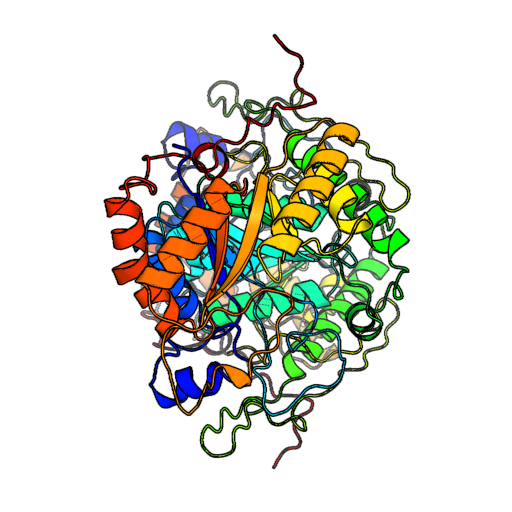9.039 1 96.44 160 ALA B C 1
ATOM 4083 O O . ALA B 1 160 ? -8.875 12.133 -8.945 1 96.44 160 ALA B O 1
ATOM 4084 N N . VAL B 1 161 ? -8.695 14.234 -8.195 1 97.5 161 VAL B N 1
ATOM 4085 C CA . VAL B 1 161 ? -9.609 14.031 -7.078 1 97.5 161 VAL B CA 1
ATOM 4086 C C . VAL B 1 161 ? -10.992 13.656 -7.609 1 97.5 161 VAL B C 1
ATOM 4088 O O . VAL B 1 161 ? -11.641 12.742 -7.086 1 97.5 161 VAL B O 1
ATOM 4091 N N . GLU B 1 162 ? -11.391 14.328 -8.641 1 96.69 162 GLU B N 1
ATOM 4092 C CA . GLU B 1 162 ? -12.688 14.031 -9.234 1 96.69 162 GLU B CA 1
ATOM 4093 C C . GLU B 1 162 ? -12.727 12.617 -9.797 1 96.69 162 GLU B C 1
ATOM 4095 O O . GLU B 1 162 ? -13.703 11.891 -9.602 1 96.69 162 GLU B O 1
ATOM 4100 N N . VAL B 1 163 ? -11.711 12.219 -10.508 1 97.62 163 VAL B N 1
ATOM 4101 C CA . VAL B 1 163 ? -11.625 10.867 -11.039 1 97.62 163 VAL B CA 1
ATOM 4102 C C . VAL B 1 163 ? -11.719 9.852 -9.898 1 97.62 163 VAL B C 1
ATOM 4104 O O . VAL B 1 163 ? -12.469 8.883 -9.984 1 97.62 163 VAL B O 1
ATOM 4107 N N . VAL B 1 164 ? -10.969 10.055 -8.812 1 98.25 164 VAL B N 1
ATOM 4108 C CA . VAL B 1 164 ? -10.945 9.141 -7.68 1 98.25 164 VAL B CA 1
ATOM 4109 C C . VAL B 1 164 ? -12.352 9.016 -7.086 1 98.25 164 VAL B C 1
ATOM 4111 O O . VAL B 1 164 ? -12.836 7.906 -6.863 1 98.25 164 VAL B O 1
ATOM 4114 N N . ARG B 1 165 ? -13.031 10.148 -6.887 1 97.75 165 ARG B N 1
ATOM 4115 C CA . ARG B 1 165 ? -14.383 10.148 -6.324 1 97.75 165 ARG B CA 1
ATOM 4116 C C . ARG B 1 165 ? -15.352 9.406 -7.234 1 97.75 165 ARG B C 1
ATOM 4118 O O . ARG B 1 165 ? -16.188 8.641 -6.762 1 97.75 165 ARG B O 1
ATOM 4125 N N . ARG B 1 166 ? -15.211 9.641 -8.516 1 97.88 166 ARG B N 1
ATOM 4126 C CA . ARG B 1 166 ? -16.078 8.969 -9.469 1 97.88 166 ARG B CA 1
ATOM 4127 C C . ARG B 1 166 ? -15.82 7.469 -9.492 1 97.88 166 ARG B C 1
ATOM 4129 O O . ARG B 1 166 ? -16.766 6.672 -9.594 1 97.88 166 ARG B O 1
ATOM 4136 N N . LEU B 1 167 ? -14.602 7.094 -9.43 1 98.31 167 LEU B N 1
ATOM 4137 C CA . LEU B 1 167 ? -14.266 5.676 -9.391 1 98.31 167 LEU B CA 1
ATOM 4138 C C . LEU B 1 167 ? -14.859 5.016 -8.148 1 98.31 167 LEU B C 1
ATOM 4140 O O . LEU B 1 167 ? -15.461 3.941 -8.234 1 98.31 167 LEU B O 1
ATOM 4144 N N . TRP B 1 168 ? -14.758 5.664 -6.984 1 98.31 168 TRP B N 1
ATOM 4145 C CA . TRP B 1 168 ? -15.344 5.125 -5.762 1 98.31 168 TRP B CA 1
ATOM 4146 C C . TRP B 1 168 ? -16.844 4.945 -5.918 1 98.31 168 TRP B C 1
ATOM 4148 O O . TRP B 1 168 ? -17.422 3.982 -5.406 1 98.31 168 TRP B O 1
ATOM 4158 N N . ASP B 1 169 ? -17.453 5.816 -6.641 1 97.94 169 ASP B N 1
ATOM 4159 C CA . ASP B 1 169 ? -18.906 5.805 -6.805 1 97.94 169 ASP B CA 1
ATOM 4160 C C . ASP B 1 169 ? -19.328 4.867 -7.938 1 97.94 169 ASP B C 1
ATOM 4162 O O . ASP B 1 169 ? -20.516 4.633 -8.148 1 97.94 169 ASP B O 1
ATOM 4166 N N . SER B 1 170 ? -18.391 4.324 -8.672 1 98 170 SER B N 1
ATOM 4167 C CA . SER B 1 170 ? -18.703 3.549 -9.867 1 98 170 SER B CA 1
ATOM 4168 C C . SER B 1 170 ? -19.391 2.238 -9.5 1 98 170 SER B C 1
ATOM 4170 O O . SER B 1 170 ? -19.938 1.552 -10.375 1 98 170 SER B O 1
ATOM 4172 N N . TRP B 1 171 ? -19.344 1.835 -8.273 1 97.81 171 TRP B N 1
ATOM 4173 C CA . TRP B 1 171 ? -20.125 0.729 -7.727 1 97.81 171 TRP B CA 1
ATOM 4174 C C . TRP B 1 171 ? -21.25 1.244 -6.848 1 97.81 171 TRP B C 1
ATOM 4176 O O . TRP B 1 171 ? -21.031 2.043 -5.938 1 97.81 171 TRP B O 1
ATOM 4186 N N . GLU B 1 172 ? -22.453 0.826 -7.156 1 97.62 172 GLU B N 1
ATOM 4187 C CA . GLU B 1 172 ? -23.5 1.096 -6.172 1 97.62 172 GLU B CA 1
ATOM 4188 C C . GLU B 1 172 ? -23.281 0.285 -4.898 1 97.62 172 GLU B C 1
ATOM 4190 O O . GLU B 1 172 ? -22.562 -0.719 -4.91 1 97.62 172 GLU B O 1
ATOM 4195 N N . ASP B 1 173 ? -23.875 0.677 -3.793 1 94.88 173 ASP B N 1
ATOM 4196 C CA . ASP B 1 173 ? -23.656 0.068 -2.484 1 94.88 173 ASP B CA 1
ATOM 4197 C C . ASP B 1 173 ? -24.062 -1.404 -2.49 1 94.88 173 ASP B C 1
ATOM 4199 O O . ASP B 1 173 ? -23.453 -2.223 -1.793 1 94.88 173 ASP B O 1
ATOM 4203 N N . ASP B 1 174 ? -25.031 -1.765 -3.234 1 94.44 174 ASP B N 1
ATOM 4204 C CA . ASP B 1 174 ? -25.547 -3.125 -3.225 1 94.44 174 ASP B CA 1
ATOM 4205 C C . ASP B 1 174 ? -25.25 -3.846 -4.535 1 94.44 174 ASP B C 1
ATOM 4207 O O . ASP B 1 174 ? -25.969 -4.766 -4.93 1 94.44 174 ASP B O 1
ATOM 4211 N N . ALA B 1 175 ? -24.156 -3.352 -5.227 1 96.5 175 ALA B N 1
ATOM 4212 C CA . ALA B 1 175 ? -23.766 -3.961 -6.496 1 96.5 175 ALA B CA 1
ATOM 4213 C C . ALA B 1 175 ? -23.359 -5.422 -6.305 1 96.5 175 ALA B C 1
ATOM 4215 O O . ALA B 1 175 ? -23.641 -6.262 -7.164 1 96.5 175 ALA B O 1
ATOM 4216 N N . VAL B 1 176 ? -22.719 -5.758 -5.242 1 95.19 176 VAL B N 1
ATOM 4217 C CA . VAL B 1 176 ? -22.312 -7.125 -4.926 1 95.19 176 VAL B CA 1
ATOM 4218 C C . VAL B 1 176 ? -23.484 -7.867 -4.27 1 95.19 176 VAL B C 1
ATOM 4220 O O . VAL B 1 176 ? -23.875 -7.547 -3.148 1 95.19 176 VAL B O 1
ATOM 4223 N N . ILE B 1 177 ? -23.984 -8.875 -4.93 1 94.62 177 ILE B N 1
ATOM 4224 C CA . ILE B 1 177 ? -25.203 -9.547 -4.52 1 94.62 177 ILE B CA 1
ATOM 4225 C C . ILE B 1 177 ? -24.859 -10.836 -3.777 1 94.62 177 ILE B C 1
ATOM 4227 O O . ILE B 1 177 ? -25.484 -11.172 -2.77 1 94.62 177 ILE B O 1
ATOM 4231 N N . ARG B 1 178 ? -23.922 -11.562 -4.23 1 94.56 178 ARG B N 1
ATOM 4232 C CA . ARG B 1 178 ? -23.484 -12.844 -3.689 1 94.56 178 ARG B CA 1
ATOM 4233 C C . ARG B 1 178 ? -24.656 -13.773 -3.449 1 94.56 178 ARG B C 1
ATOM 4235 O O . ARG B 1 178 ? -24.828 -14.312 -2.352 1 94.56 178 ARG B O 1
ATOM 4242 N N . ASP B 1 179 ? -25.531 -13.844 -4.457 1 95.62 179 ASP B N 1
ATOM 4243 C CA . ASP B 1 179 ? -26.672 -14.742 -4.395 1 95.62 179 ASP B CA 1
ATOM 4244 C C . ASP B 1 179 ? -26.266 -16.188 -4.699 1 95.62 179 ASP B C 1
ATOM 4246 O O . ASP B 1 179 ? -26.219 -16.578 -5.867 1 95.62 179 ASP B O 1
ATOM 4250 N N . VAL B 1 180 ? -26.094 -16.984 -3.695 1 95.31 180 VAL B N 1
ATOM 4251 C CA . VAL B 1 180 ? -25.578 -18.328 -3.818 1 95.31 180 VAL B CA 1
ATOM 4252 C C . VAL B 1 180 ? -26.562 -19.203 -4.605 1 95.31 180 VAL B C 1
ATOM 4254 O O . VAL B 1 180 ? -26.156 -20 -5.453 1 95.31 180 VAL B O 1
ATOM 4257 N N . ALA B 1 181 ? -27.812 -19 -4.387 1 94.25 181 ALA B N 1
ATOM 4258 C CA . ALA B 1 181 ? -28.844 -19.828 -4.992 1 94.25 181 ALA B CA 1
ATOM 4259 C C . ALA B 1 181 ? -28.844 -19.688 -6.512 1 94.25 181 ALA B C 1
ATOM 4261 O O . ALA B 1 181 ? -28.922 -20.688 -7.23 1 94.25 181 ALA B O 1
ATOM 4262 N N . THR B 1 182 ? -28.688 -18.484 -7.039 1 93.69 182 THR B N 1
ATOM 4263 C CA . THR B 1 182 ? -28.75 -18.25 -8.477 1 93.69 182 THR B CA 1
ATOM 4264 C C . THR B 1 182 ? -27.344 -18.219 -9.086 1 93.69 182 THR B C 1
ATOM 4266 O O . THR B 1 182 ? -27.203 -18.219 -10.312 1 93.69 182 THR B O 1
ATOM 4269 N N . GLY B 1 183 ? -26.328 -18.172 -8.25 1 93.94 183 GLY B N 1
ATOM 4270 C CA . GLY B 1 183 ? -24.953 -18.125 -8.719 1 93.94 183 GLY B CA 1
ATOM 4271 C C . GLY B 1 183 ? -24.531 -16.766 -9.211 1 93.94 183 GLY B C 1
ATOM 4272 O O . GLY B 1 183 ? -23.578 -16.641 -9.969 1 93.94 183 GLY B O 1
ATOM 4273 N N . ARG B 1 184 ? -25.297 -15.727 -8.797 1 95.75 184 ARG B N 1
ATOM 4274 C CA . ARG B 1 184 ? -24.969 -14.367 -9.211 1 95.75 184 ARG B CA 1
ATOM 4275 C C . ARG B 1 184 ? -24.188 -13.633 -8.125 1 95.75 184 ARG B C 1
ATOM 4277 O O . ARG B 1 184 ? -24.672 -13.508 -6.996 1 95.75 184 ARG B O 1
ATOM 4284 N N . TYR B 1 185 ? -23.031 -13.219 -8.461 1 96.31 185 TYR B N 1
ATOM 4285 C CA . TYR B 1 185 ? -22.172 -12.547 -7.496 1 96.31 185 TYR B CA 1
ATOM 4286 C C . TYR B 1 185 ? -22.391 -11.039 -7.523 1 96.31 185 TYR B C 1
ATOM 4288 O O . TYR B 1 185 ? -22.438 -10.391 -6.473 1 96.31 185 TYR B O 1
ATOM 4296 N N . ILE B 1 186 ? -22.562 -10.484 -8.656 1 96.69 186 ILE B N 1
ATOM 4297 C CA . ILE B 1 186 ? -22.672 -9.039 -8.805 1 96.69 186 ILE B CA 1
ATOM 4298 C C . ILE B 1 186 ? -23.875 -8.703 -9.703 1 96.69 186 ILE B C 1
ATOM 4300 O O . ILE B 1 186 ? -24.25 -9.508 -10.547 1 96.69 186 ILE B O 1
ATOM 4304 N N . ASP B 1 187 ? -24.531 -7.598 -9.492 1 96.56 187 ASP B N 1
ATOM 4305 C CA . ASP B 1 187 ? -25.453 -6.98 -10.43 1 96.56 187 ASP B CA 1
ATOM 4306 C C . ASP B 1 187 ? -24.734 -6.043 -11.398 1 96.56 187 ASP B C 1
ATOM 4308 O O . ASP B 1 187 ? -24.406 -4.91 -11.039 1 96.56 187 ASP B O 1
ATOM 4312 N N . ARG B 1 188 ? -24.531 -6.508 -12.547 1 94.25 188 ARG B N 1
ATOM 4313 C CA . ARG B 1 188 ? -23.734 -5.781 -13.523 1 94.25 188 ARG B CA 1
ATOM 4314 C C . ARG B 1 188 ? -24.344 -4.41 -13.82 1 94.25 188 ARG B C 1
ATOM 4316 O O . ARG B 1 188 ? -23.609 -3.461 -14.125 1 94.25 188 ARG B O 1
ATOM 4323 N N . GLU B 1 189 ? -25.547 -4.223 -13.664 1 95.19 189 GLU B N 1
ATOM 4324 C CA . GLU B 1 189 ? -26.234 -2.965 -13.961 1 95.19 189 GLU B CA 1
ATOM 4325 C C . GLU B 1 189 ? -25.922 -1.908 -12.906 1 95.19 189 GLU B C 1
ATOM 4327 O O . GLU B 1 189 ? -26.188 -0.723 -13.109 1 95.19 189 GLU B O 1
ATOM 4332 N N . LYS B 1 190 ? -25.375 -2.4 -11.828 1 96.75 190 LYS B N 1
ATOM 4333 C CA . LYS B 1 190 ? -25.047 -1.487 -10.742 1 96.75 190 LYS B CA 1
ATOM 4334 C C . LYS B 1 190 ? -23.562 -1.13 -10.734 1 96.75 190 LYS B C 1
ATOM 4336 O O . LYS B 1 190 ? -23.062 -0.558 -9.773 1 96.75 190 LYS B O 1
ATOM 4341 N N . LEU B 1 191 ? -22.875 -1.523 -11.719 1 96.19 191 LEU B N 1
ATOM 4342 C CA . LEU B 1 191 ? -21.516 -1.089 -12.039 1 96.19 191 LEU B CA 1
ATOM 4343 C C . LEU B 1 191 ? -21.531 -0.077 -13.18 1 96.19 191 LEU B C 1
ATOM 4345 O O . LEU B 1 191 ? -22.141 -0.322 -14.227 1 96.19 191 LEU B O 1
ATOM 4349 N N . HIS B 1 192 ? -20.875 1.061 -12.945 1 97 192 HIS B N 1
ATOM 4350 C CA . HIS B 1 192 ? -20.984 2.156 -13.898 1 97 192 HIS B CA 1
ATOM 4351 C C . HIS B 1 192 ? -19.609 2.574 -14.414 1 97 192 HIS B C 1
ATOM 4353 O O . HIS B 1 192 ? -18.656 2.674 -13.641 1 97 192 HIS B O 1
ATOM 4359 N N . TYR B 1 193 ? -19.531 2.768 -15.648 1 96.12 193 TYR B N 1
ATOM 4360 C CA . TYR B 1 193 ? -18.375 3.475 -16.219 1 96.12 193 TYR B CA 1
ATOM 4361 C C . TYR B 1 193 ? -18.406 4.949 -15.836 1 96.12 193 TYR B C 1
ATOM 4363 O O . TYR B 1 193 ? -19.469 5.578 -15.844 1 96.12 193 TYR B O 1
ATOM 4371 N N . ILE B 1 194 ? -17.281 5.453 -15.453 1 97.19 194 ILE B N 1
ATOM 4372 C CA . ILE B 1 194 ? -17.266 6.852 -15.039 1 97.19 194 ILE B CA 1
ATOM 4373 C C . ILE B 1 194 ? -17.062 7.75 -16.25 1 97.19 194 ILE B C 1
ATOM 4375 O O . ILE B 1 194 ? -17.406 8.93 -16.234 1 97.19 194 ILE B O 1
ATOM 4379 N N . ASP B 1 195 ? -16.391 7.301 -17.312 1 96.69 195 ASP B N 1
ATOM 4380 C CA . ASP B 1 195 ? -16.172 7.988 -18.578 1 96.69 195 ASP B CA 1
ATOM 4381 C C . ASP B 1 195 ? -15.719 9.43 -18.359 1 96.69 195 ASP B C 1
ATOM 4383 O O . ASP B 1 195 ? -16.281 10.367 -18.922 1 96.69 195 ASP B O 1
ATOM 4387 N N . PHE B 1 196 ? -14.773 9.609 -17.484 1 97.38 196 PHE B N 1
ATOM 4388 C CA . PHE B 1 196 ? -14.227 10.938 -17.203 1 97.38 196 PHE B CA 1
ATOM 4389 C C . PHE B 1 196 ? -13.289 11.375 -18.328 1 97.38 196 PHE B C 1
ATOM 4391 O O . PHE B 1 196 ? -12.406 10.617 -18.734 1 97.38 196 PHE B O 1
ATOM 4398 N N . ALA B 1 197 ? -13.445 12.531 -18.859 1 95.75 197 ALA B N 1
ATOM 4399 C CA . ALA B 1 197 ? -12.555 13.164 -19.812 1 95.75 197 ALA B CA 1
ATOM 4400 C C . ALA B 1 197 ? -12.203 14.586 -19.391 1 95.75 197 ALA B C 1
ATOM 4402 O O . ALA B 1 197 ? -13.055 15.484 -19.438 1 95.75 197 ALA B O 1
ATOM 4403 N N . GLY B 1 198 ? -11.016 14.719 -18.891 1 93 198 GLY B N 1
ATOM 4404 C CA . GLY B 1 198 ? -10.523 16.031 -18.516 1 93 198 GLY B CA 1
ATOM 4405 C C . GLY B 1 198 ? -9.258 16.438 -19.25 1 93 198 GLY B C 1
ATOM 4406 O O . GLY B 1 198 ? -8.828 15.75 -20.188 1 93 198 GLY B O 1
ATOM 4407 N N . ARG B 1 199 ? -8.664 17.578 -18.922 1 91.19 199 ARG B N 1
ATOM 4408 C CA . ARG B 1 199 ? -7.465 18.109 -19.562 1 91.19 199 ARG B CA 1
ATOM 4409 C C . ARG B 1 199 ? -6.277 17.172 -19.375 1 91.19 199 ARG B C 1
ATOM 4411 O O . ARG B 1 199 ? -5.434 17.047 -20.266 1 91.19 199 ARG B O 1
ATOM 4418 N N . TYR B 1 200 ? -6.289 16.469 -18.203 1 89.44 200 TYR B N 1
ATOM 4419 C CA . TYR B 1 200 ? -5.066 15.758 -17.828 1 89.44 200 TYR B CA 1
ATOM 4420 C C . TYR B 1 200 ? -5.273 14.25 -17.891 1 89.44 200 TYR B C 1
ATOM 4422 O O . TYR B 1 200 ? -4.309 13.492 -18.016 1 89.44 200 TYR B O 1
ATOM 4430 N N . PHE B 1 201 ? -6.566 13.82 -17.719 1 89.06 201 PHE B N 1
ATOM 4431 C CA . PHE B 1 201 ? -6.859 12.391 -17.641 1 89.06 201 PHE B CA 1
ATOM 4432 C C . PHE B 1 201 ? -8.078 12.047 -18.484 1 89.06 201 PHE B C 1
ATOM 4434 O O . PHE B 1 201 ? -8.992 12.859 -18.625 1 89.06 201 PHE B O 1
ATOM 4441 N N . SER B 1 202 ? -8.062 10.867 -19.062 1 93.56 202 SER B N 1
ATOM 4442 C CA . SER B 1 202 ? -9.242 10.18 -19.562 1 93.56 202 SER B CA 1
ATOM 4443 C C . SER B 1 202 ? -9.383 8.789 -18.953 1 93.56 202 SER B C 1
ATOM 4445 O O . SER B 1 202 ? -8.57 7.902 -19.25 1 93.56 202 SER B O 1
ATOM 4447 N N . VAL B 1 203 ? -10.305 8.625 -18.094 1 96.06 203 VAL B N 1
ATOM 4448 C CA . VAL B 1 203 ? -10.453 7.391 -17.328 1 96.06 203 VAL B CA 1
ATOM 4449 C C . VAL B 1 203 ? -11.836 6.793 -17.562 1 96.06 203 VAL B C 1
ATOM 4451 O O . VAL B 1 203 ? -12.852 7.434 -17.297 1 96.06 203 VAL B O 1
ATOM 4454 N N . LYS B 1 204 ? -11.859 5.59 -17.984 1 95.19 204 LYS B N 1
ATOM 4455 C CA . LYS B 1 204 ? -13.109 4.934 -18.359 1 95.19 204 LYS B CA 1
ATOM 4456 C C . LYS B 1 204 ? -13.82 4.355 -17.141 1 95.19 204 LYS B C 1
ATOM 4458 O O . LYS B 1 204 ? -15.023 4.559 -16.953 1 95.19 204 LYS B O 1
ATOM 4463 N N . GLY B 1 205 ? -13.039 3.648 -16.219 1 93.31 205 GLY B N 1
ATOM 4464 C CA . GLY B 1 205 ? -13.641 2.873 -15.148 1 93.31 205 GLY B CA 1
ATOM 4465 C C . GLY B 1 205 ? -14.242 1.566 -15.625 1 93.31 205 GLY B C 1
ATOM 4466 O O . GLY B 1 205 ? -13.977 1.122 -16.75 1 93.31 205 GLY B O 1
ATOM 4467 N N . PRO B 1 206 ? -15.102 0.859 -14.773 1 95.69 206 PRO B N 1
ATOM 4468 C CA . PRO B 1 206 ? -15.336 1.153 -13.352 1 95.69 206 PRO B CA 1
ATOM 4469 C C . PRO B 1 206 ? -14.109 0.895 -12.492 1 95.69 206 PRO B C 1
ATOM 4471 O O . PRO B 1 206 ? -13.07 0.47 -13 1 95.69 206 PRO B O 1
ATOM 4474 N N . SER B 1 207 ? -14.195 1.28 -11.234 1 96.56 207 SER B N 1
ATOM 4475 C CA . SER B 1 207 ? -13.211 0.877 -10.234 1 96.56 207 SER B CA 1
ATOM 4476 C C . SER B 1 207 ? -13.062 -0.64 -10.188 1 96.56 207 SER B C 1
ATOM 4478 O O . SER B 1 207 ? -13.992 -1.371 -10.531 1 96.56 207 SER B O 1
ATOM 4480 N N . ILE B 1 208 ? -11.914 -1.075 -9.82 1 94.94 208 ILE B N 1
ATOM 4481 C CA . ILE B 1 208 ? -11.75 -2.516 -9.656 1 94.94 208 ILE B CA 1
ATOM 4482 C C . ILE B 1 208 ? -12.086 -2.91 -8.219 1 94.94 208 ILE B C 1
ATOM 4484 O O . ILE B 1 208 ? -12.305 -4.086 -7.93 1 94.94 208 ILE B O 1
ATOM 4488 N N . THR B 1 209 ? -12.062 -1.981 -7.332 1 97.31 209 THR B N 1
ATOM 4489 C CA . THR B 1 209 ? -12.469 -2.18 -5.945 1 97.31 209 THR B CA 1
ATOM 4490 C C . THR B 1 209 ? -13.891 -1.683 -5.727 1 97.31 209 THR B C 1
ATOM 4492 O O . THR B 1 209 ? -14.242 -0.578 -6.145 1 97.31 209 THR B O 1
ATOM 4495 N N . PRO B 1 210 ? -14.727 -2.473 -5.082 1 97.12 210 PRO B N 1
ATOM 4496 C CA . PRO B 1 210 ? -16.078 -2.012 -4.781 1 97.12 210 PRO B CA 1
ATOM 4497 C C . PRO B 1 210 ? -16.094 -0.725 -3.959 1 97.12 210 PRO B C 1
ATOM 4499 O O . PRO B 1 210 ? -15.07 -0.323 -3.414 1 97.12 210 PRO B O 1
ATOM 4502 N N . ARG B 1 211 ? -17.234 -0.085 -3.949 1 97.69 211 ARG B N 1
ATOM 4503 C CA . ARG B 1 211 ? -17.391 1.155 -3.197 1 97.69 211 ARG B CA 1
ATOM 4504 C C . ARG B 1 211 ? -16.953 0.974 -1.747 1 97.69 211 ARG B C 1
ATOM 4506 O O . ARG B 1 211 ? -17.391 0.035 -1.075 1 97.69 211 ARG B O 1
ATOM 4513 N N . PRO B 1 212 ? -16.062 1.851 -1.276 1 97.44 212 PRO B N 1
ATOM 4514 C CA . PRO B 1 212 ? -15.539 1.699 0.081 1 97.44 212 PRO B CA 1
ATOM 4515 C C . PRO B 1 212 ? -16.625 1.785 1.15 1 97.44 212 PRO B C 1
ATOM 4517 O O . PRO B 1 212 ? -17.688 2.355 0.909 1 97.44 212 PRO B O 1
ATOM 4520 N N . PRO B 1 213 ? -16.344 1.296 2.363 1 96.56 213 PRO B N 1
ATOM 4521 C CA . PRO B 1 213 ? -17.281 1.328 3.482 1 96.56 213 PRO B CA 1
ATOM 4522 C C . PRO B 1 213 ? -17.797 2.736 3.789 1 96.56 213 PRO B C 1
ATOM 4524 O O . PRO B 1 213 ? -18.953 2.912 4.156 1 96.56 213 PRO B O 1
ATOM 4527 N N . GLN B 1 214 ? -17.016 3.752 3.588 1 98 214 GLN B N 1
ATOM 4528 C CA . GLN B 1 214 ? -17.406 5.125 3.869 1 98 214 GLN B CA 1
ATOM 4529 C C . GLN B 1 214 ? -18.156 5.738 2.684 1 98 214 GLN B C 1
ATOM 4531 O O . GLN B 1 214 ? -18.625 6.875 2.756 1 98 214 GLN B O 1
ATOM 4536 N N . GLY B 1 215 ? -18.281 4.988 1.604 1 97.38 215 GLY B N 1
ATOM 4537 C CA . GLY B 1 215 ? -18.688 5.574 0.333 1 97.38 215 GLY B CA 1
ATOM 4538 C C . GLY B 1 215 ? -17.547 6.289 -0.372 1 97.38 215 GLY B C 1
ATOM 4539 O O . GLY B 1 215 ? -17.062 5.828 -1.412 1 97.38 215 GLY B O 1
ATOM 4540 N N . GLN B 1 216 ? -17.094 7.281 0.314 1 97.69 216 GLN B N 1
ATOM 4541 C CA . GLN B 1 216 ? -15.891 8.008 -0.091 1 97.69 216 GLN B CA 1
ATOM 4542 C C . GLN B 1 216 ? -14.992 8.297 1.107 1 97.69 216 GLN B C 1
ATOM 4544 O O . GLN B 1 216 ? -15.336 9.109 1.967 1 97.69 216 GLN B O 1
ATOM 4549 N N . PRO B 1 217 ? -13.805 7.633 1.136 1 98.56 217 PRO B N 1
ATOM 4550 C CA . PRO B 1 217 ? -12.852 7.988 2.195 1 98.56 217 PRO B CA 1
ATOM 4551 C C . PRO B 1 217 ? -12.633 9.492 2.307 1 98.56 217 PRO B C 1
ATOM 4553 O O . PRO B 1 217 ? -12.75 10.219 1.312 1 98.56 217 PRO B O 1
ATOM 4556 N N . VAL B 1 218 ? -12.352 9.984 3.51 1 98.69 218 VAL B N 1
ATOM 4557 C CA . VAL B 1 218 ? -12.219 11.406 3.799 1 98.69 218 VAL B CA 1
ATOM 4558 C C . VAL B 1 218 ? -11.023 11.977 3.035 1 98.69 218 VAL B C 1
ATOM 4560 O O . VAL B 1 218 ? -9.914 11.445 3.117 1 98.69 218 VAL B O 1
ATOM 4563 N N . ILE B 1 219 ? -11.242 13.008 2.27 1 98.69 219 ILE B N 1
ATOM 4564 C CA . ILE B 1 219 ? -10.18 13.672 1.52 1 98.69 219 ILE B CA 1
ATOM 4565 C C . ILE B 1 219 ? -9.75 14.945 2.242 1 98.69 219 ILE B C 1
ATOM 4567 O O . ILE B 1 219 ? -10.586 15.797 2.564 1 98.69 219 ILE B O 1
ATOM 4571 N N . THR B 1 220 ? -8.477 15.031 2.506 1 98.75 220 THR B N 1
ATOM 4572 C CA . THR B 1 220 ? -7.914 16.203 3.16 1 98.75 220 THR B CA 1
ATOM 4573 C C . THR B 1 220 ? -6.871 16.875 2.27 1 98.75 220 THR B C 1
ATOM 4575 O O . THR B 1 220 ? -6.336 16.25 1.354 1 98.75 220 THR B O 1
ATOM 4578 N N . ALA B 1 221 ? -6.621 18.125 2.482 1 98.06 221 ALA B N 1
ATOM 4579 C CA . ALA B 1 221 ? -5.594 18.875 1.771 1 98.06 221 ALA B CA 1
ATOM 4580 C C . ALA B 1 221 ? -4.98 19.953 2.668 1 98.06 221 ALA B C 1
ATOM 4582 O O . ALA B 1 221 ? -5.676 20.562 3.482 1 98.06 221 ALA B O 1
ATOM 4583 N N . LEU B 1 222 ? -3.729 20.062 2.568 1 97.19 222 LEU B N 1
ATOM 4584 C CA . LEU B 1 222 ? -3.045 21.203 3.186 1 97.19 222 LEU B CA 1
ATOM 4585 C C . LEU B 1 222 ? -3.049 22.406 2.256 1 97.19 222 LEU B C 1
ATOM 4587 O O . LEU B 1 222 ? -2.748 22.281 1.066 1 97.19 222 LEU B O 1
ATOM 4591 N N . ALA B 1 223 ? -3.451 23.562 2.736 1 95.25 223 ALA B N 1
ATOM 4592 C CA . ALA B 1 223 ? -3.564 24.766 1.902 1 95.25 223 ALA B CA 1
ATOM 4593 C C . ALA B 1 223 ? -2.93 25.969 2.586 1 95.25 223 ALA B C 1
ATOM 4595 O O . ALA B 1 223 ? -3.057 26.141 3.801 1 95.25 223 ALA B O 1
ATOM 4596 N N . HIS B 1 224 ? -2.273 26.812 1.758 1 90.94 224 HIS B N 1
ATOM 4597 C CA . HIS B 1 224 ? -1.508 27.922 2.322 1 90.94 224 HIS B CA 1
ATOM 4598 C C . HIS B 1 224 ? -1.881 29.25 1.662 1 90.94 224 HIS B C 1
ATOM 4600 O O . HIS B 1 224 ? -1.456 30.312 2.113 1 90.94 224 HIS B O 1
ATOM 4606 N N . ALA B 1 225 ? -2.625 29.172 0.596 1 89.94 225 ALA B N 1
ATOM 4607 C CA . ALA B 1 225 ? -2.918 30.359 -0.189 1 89.94 225 ALA B CA 1
ATOM 4608 C C . ALA B 1 225 ? -4.262 30.234 -0.902 1 89.94 225 ALA B C 1
ATOM 4610 O O . ALA B 1 225 ? -4.938 29.203 -0.789 1 89.94 225 ALA B O 1
ATOM 4611 N N . SER B 1 226 ? -4.605 31.281 -1.604 1 89.06 226 SER B N 1
ATOM 4612 C CA . SER B 1 226 ? -5.922 31.375 -2.223 1 89.06 226 SER B CA 1
ATOM 4613 C C . SER B 1 226 ? -6.172 30.203 -3.17 1 89.06 226 SER B C 1
ATOM 4615 O O . SER B 1 226 ? -7.23 29.578 -3.117 1 89.06 226 SER B O 1
ATOM 4617 N N . ARG B 1 227 ? -5.219 29.922 -3.994 1 89.56 227 ARG B N 1
ATOM 4618 C CA . ARG B 1 227 ? -5.402 28.859 -4.98 1 89.56 227 ARG B CA 1
ATOM 4619 C C . ARG B 1 227 ? -5.617 27.516 -4.297 1 89.56 227 ARG B C 1
ATOM 4621 O O . ARG B 1 227 ? -6.48 26.734 -4.711 1 89.56 227 ARG B O 1
ATOM 4628 N N . SER B 1 228 ? -4.812 27.25 -3.297 1 92.88 228 SER B N 1
ATOM 4629 C CA . SER B 1 228 ? -4.957 25.984 -2.582 1 92.88 228 SER B CA 1
ATOM 4630 C C . SER B 1 228 ? -6.234 25.969 -1.75 1 92.88 228 SER B C 1
ATOM 4632 O O . SER B 1 228 ? -6.836 24.906 -1.561 1 92.88 228 SER B O 1
ATOM 4634 N N . TYR B 1 229 ? -6.711 27.156 -1.305 1 95 229 TYR B N 1
ATOM 4635 C CA . TYR B 1 229 ? -8 27.219 -0.626 1 95 229 TYR B CA 1
ATOM 4636 C C . TYR B 1 229 ? -9.133 26.875 -1.579 1 95 229 TYR B C 1
ATOM 4638 O O . TYR B 1 229 ? -10.055 26.141 -1.214 1 95 229 TYR B O 1
ATOM 4646 N N . GLU B 1 230 ? -9.055 27.391 -2.744 1 93.5 230 GLU B N 1
ATOM 4647 C CA . GLU B 1 230 ? -10.062 27.109 -3.766 1 93.5 230 GLU B CA 1
ATOM 4648 C C . GLU B 1 230 ? -10.078 25.625 -4.113 1 93.5 230 GLU B C 1
ATOM 4650 O O . GLU B 1 230 ? -11.141 25.016 -4.219 1 93.5 230 GLU B O 1
ATOM 4655 N N . PHE B 1 231 ? -8.898 25.094 -4.258 1 94.69 231 PHE B N 1
ATOM 4656 C CA . PHE B 1 231 ? -8.781 23.672 -4.539 1 94.69 231 PHE B CA 1
ATOM 4657 C C . PHE B 1 231 ? -9.422 22.844 -3.43 1 94.69 231 PHE B C 1
ATOM 4659 O O . PHE B 1 231 ? -10.234 21.953 -3.699 1 94.69 231 PHE B O 1
ATOM 4666 N N . ALA B 1 232 ? -8.992 23.109 -2.199 1 96.38 232 ALA B N 1
ATOM 4667 C CA . ALA B 1 232 ? -9.523 22.375 -1.057 1 96.38 232 ALA B CA 1
ATOM 4668 C C . ALA B 1 232 ? -11.039 22.5 -0.985 1 96.38 232 ALA B C 1
ATOM 4670 O O . ALA B 1 232 ? -11.734 21.5 -0.761 1 96.38 232 ALA B O 1
ATOM 4671 N N . SER B 1 233 ? -11.562 23.672 -1.216 1 95.44 233 SER B N 1
ATOM 4672 C CA . SER B 1 233 ? -13 23.922 -1.095 1 95.44 233 SER B CA 1
ATOM 4673 C C . SER B 1 233 ? -13.781 23.203 -2.186 1 95.44 233 SER B C 1
ATOM 4675 O O . SER B 1 233 ? -14.938 22.828 -1.987 1 95.44 233 SER B O 1
ATOM 4677 N N . ALA B 1 234 ? -13.078 22.953 -3.264 1 93.44 234 ALA B N 1
ATOM 4678 C CA . ALA B 1 234 ? -13.742 22.312 -4.391 1 93.44 234 ALA B CA 1
ATOM 4679 C C . ALA B 1 234 ? -13.727 20.781 -4.246 1 93.44 234 ALA B C 1
ATOM 4681 O O . ALA B 1 234 ? -14.609 20.094 -4.758 1 93.44 234 ALA B O 1
ATOM 4682 N N . GLY B 1 235 ? -12.773 20.312 -3.475 1 94.5 235 GLY B N 1
ATOM 4683 C CA . GLY B 1 235 ? -12.625 18.875 -3.631 1 94.5 235 GLY B CA 1
ATOM 4684 C C . GLY B 1 235 ? -12.352 18.156 -2.322 1 94.5 235 GLY B C 1
ATOM 4685 O O . GLY B 1 235 ? -12.477 16.938 -2.244 1 94.5 235 GLY B O 1
ATOM 4686 N N . ALA B 1 236 ? -11.969 18.828 -1.246 1 97.25 236 ALA B N 1
ATOM 4687 C CA . ALA B 1 236 ? -11.594 18.172 0.003 1 97.25 236 ALA B CA 1
ATOM 4688 C C . ALA B 1 236 ? -12.742 18.203 1.008 1 97.25 236 ALA B C 1
ATOM 4690 O O . ALA B 1 236 ? -13.711 18.938 0.828 1 97.25 236 ALA B O 1
ATOM 4691 N N . ASP B 1 237 ? -12.711 17.312 1.96 1 97.94 237 ASP B N 1
ATOM 4692 C CA . ASP B 1 237 ? -13.633 17.312 3.096 1 97.94 237 ASP B CA 1
ATOM 4693 C C . ASP B 1 237 ? -13.07 18.141 4.25 1 97.94 237 ASP B C 1
ATOM 4695 O O . ASP B 1 237 ? -13.828 18.734 5.016 1 97.94 237 ASP B O 1
ATOM 4699 N N . ILE B 1 238 ? -11.734 18.125 4.355 1 98.44 238 ILE B N 1
ATOM 4700 C CA . ILE B 1 238 ? -11.023 18.844 5.406 1 98.44 238 ILE B CA 1
ATOM 4701 C C . ILE B 1 238 ? -9.852 19.609 4.797 1 98.44 238 ILE B C 1
ATOM 4703 O O . ILE B 1 238 ? -9.125 19.078 3.957 1 98.44 238 ILE B O 1
ATOM 4707 N N . VAL B 1 239 ? -9.742 20.859 5.156 1 98.69 239 VAL B N 1
ATOM 4708 C CA . VAL B 1 239 ? -8.562 21.625 4.793 1 98.69 239 VAL B CA 1
ATOM 4709 C C . VAL B 1 239 ? -7.715 21.906 6.035 1 98.69 239 VAL B C 1
ATOM 4711 O O . VAL B 1 239 ? -8.242 22.297 7.078 1 98.69 239 VAL B O 1
ATOM 4714 N N . PHE B 1 240 ? -6.469 21.516 5.977 1 98.69 240 PHE B N 1
ATOM 4715 C CA . PHE B 1 240 ? -5.496 21.938 6.98 1 98.69 240 PHE B CA 1
ATOM 4716 C C . PHE B 1 240 ? -4.953 23.328 6.66 1 98.69 240 PHE B C 1
ATOM 4718 O O . PHE B 1 240 ? -4.473 23.562 5.551 1 98.69 240 PHE B O 1
ATOM 4725 N N . ILE B 1 241 ? -5 24.219 7.602 1 98.38 241 ILE B N 1
ATOM 4726 C CA . ILE B 1 241 ? -4.488 25.578 7.449 1 98.38 241 ILE B CA 1
ATOM 4727 C C . ILE B 1 241 ? -3.363 25.828 8.453 1 98.38 241 ILE B C 1
ATOM 4729 O O . ILE B 1 241 ? -3.242 25.109 9.445 1 98.38 241 ILE B O 1
ATOM 4733 N N . THR B 1 242 ? -2.535 26.797 8.164 1 97.81 242 THR B N 1
ATOM 4734 C CA . THR B 1 242 ? -1.354 27.016 8.992 1 97.81 242 THR B CA 1
ATOM 4735 C C . THR B 1 242 ? -1.307 28.453 9.492 1 97.81 242 THR B C 1
ATOM 4737 O O . THR B 1 242 ? -0.407 29.219 9.133 1 97.81 242 THR B O 1
ATOM 4740 N N . PRO B 1 243 ? -2.162 28.812 10.438 1 96.62 243 PRO B N 1
ATOM 4741 C CA . PRO B 1 243 ? -2.102 30.172 11 1 96.62 243 PRO B CA 1
ATOM 4742 C C . PRO B 1 243 ? -0.824 30.422 11.797 1 96.62 243 PRO B C 1
ATOM 4744 O O . PRO B 1 243 ? -0.319 29.516 12.461 1 96.62 243 PRO B O 1
ATOM 4747 N N . ARG B 1 244 ? -0.393 31.625 11.766 1 93.75 244 ARG B N 1
ATOM 4748 C CA . ARG B 1 244 ? 0.807 32.031 12.5 1 93.75 244 ARG B CA 1
ATOM 4749 C C . ARG B 1 244 ? 0.45 32.594 13.867 1 93.75 244 ARG B C 1
ATOM 4751 O O . ARG B 1 244 ? 1.263 32.562 14.789 1 93.75 244 ARG B O 1
ATOM 4758 N N . ASN B 1 245 ? -0.691 33.156 13.875 1 91.94 245 ASN B N 1
ATOM 4759 C CA . ASN B 1 245 ? -1.268 33.781 15.07 1 91.94 245 ASN B CA 1
ATOM 4760 C C . ASN B 1 245 ? -2.783 33.906 14.953 1 91.94 245 ASN B C 1
ATOM 4762 O O . ASN B 1 245 ? -3.377 33.469 13.969 1 91.94 245 ASN B O 1
ATOM 4766 N N . ASP B 1 246 ? -3.381 34.5 15.977 1 93.31 246 ASP B N 1
ATOM 4767 C CA . ASP B 1 246 ? -4.836 34.594 16.031 1 93.31 246 ASP B CA 1
ATOM 4768 C C . ASP B 1 246 ? -5.363 35.438 14.875 1 93.31 246 ASP B C 1
ATOM 4770 O O . ASP B 1 246 ? -6.406 35.125 14.289 1 93.31 246 ASP B O 1
ATOM 4774 N N . ASP B 1 247 ? -4.68 36.531 14.562 1 94.25 247 ASP B N 1
ATOM 4775 C CA . ASP B 1 247 ? -5.113 37.406 13.477 1 94.25 247 ASP B CA 1
ATOM 4776 C C . ASP B 1 247 ? -5.066 36.688 12.133 1 94.25 247 ASP B C 1
ATOM 4778 O O . ASP B 1 247 ? -6 36.781 11.336 1 94.25 247 ASP B O 1
ATOM 4782 N N . SER B 1 248 ? -4 36 11.953 1 95.62 248 SER B N 1
ATOM 4783 C CA . SER B 1 248 ? -3.875 35.25 10.711 1 95.62 248 SER B CA 1
ATOM 4784 C C . SER B 1 248 ? -4.914 34.156 10.625 1 95.62 248 SER B C 1
ATOM 4786 O O . SER B 1 248 ? -5.41 33.844 9.539 1 95.62 248 SER B O 1
ATOM 4788 N N . LEU B 1 249 ? -5.238 33.562 11.75 1 97.31 249 LEU B N 1
ATOM 4789 C CA . LEU B 1 249 ? -6.27 32.531 11.773 1 97.31 249 LEU B CA 1
ATOM 4790 C C . LEU B 1 249 ? -7.605 33.094 11.297 1 97.31 249 LEU B C 1
ATOM 4792 O O . LEU B 1 249 ? -8.266 32.5 10.445 1 97.31 249 LEU B O 1
ATOM 4796 N N . ARG B 1 250 ? -7.965 34.25 11.828 1 96.69 250 ARG B N 1
ATOM 4797 C CA . ARG B 1 250 ? -9.234 34.875 11.469 1 96.69 250 ARG B CA 1
ATOM 4798 C C . ARG B 1 250 ? -9.281 35.188 9.984 1 96.69 250 ARG B C 1
ATOM 4800 O O . ARG B 1 250 ? -10.297 35 9.32 1 96.69 250 ARG B O 1
ATOM 4807 N N . SER B 1 251 ? -8.172 35.719 9.523 1 96.88 251 SER B N 1
ATOM 4808 C CA . SER B 1 251 ? -8.078 36.062 8.109 1 96.88 251 SER B CA 1
ATOM 4809 C C . SER B 1 251 ? -8.234 34.812 7.23 1 96.88 251 SER B C 1
ATOM 4811 O O . SER B 1 251 ? -8.961 34.844 6.234 1 96.88 251 SER B O 1
ATOM 4813 N N . ILE B 1 252 ? -7.539 33.75 7.578 1 97.62 252 ILE B N 1
ATOM 4814 C CA . ILE B 1 252 ? -7.578 32.531 6.809 1 97.62 252 ILE B CA 1
ATOM 4815 C C . ILE B 1 252 ? -8.992 31.938 6.836 1 97.62 252 ILE B C 1
ATOM 4817 O O . ILE B 1 252 ? -9.508 31.5 5.809 1 97.62 252 ILE B O 1
ATOM 4821 N N . LEU B 1 253 ? -9.633 31.969 7.996 1 97.62 253 LEU B N 1
ATOM 4822 C CA . LEU B 1 253 ? -10.984 31.438 8.117 1 97.62 253 LEU B CA 1
ATOM 4823 C C . LEU B 1 253 ? -11.961 32.219 7.234 1 97.62 253 LEU B C 1
ATOM 4825 O O . LEU B 1 253 ? -12.891 31.641 6.676 1 97.62 253 LEU B O 1
ATOM 4829 N N . ALA B 1 254 ? -11.695 33.531 7.137 1 97 254 ALA B N 1
ATOM 4830 C CA . ALA B 1 254 ? -12.516 34.344 6.238 1 97 254 ALA B CA 1
ATOM 4831 C C . ALA B 1 254 ? -12.32 33.906 4.785 1 97 254 ALA B C 1
ATOM 4833 O O . ALA B 1 254 ? -13.281 33.844 4.023 1 97 254 ALA B O 1
ATOM 4834 N N . ASP B 1 255 ? -11.109 33.688 4.422 1 96.62 255 ASP B N 1
ATOM 4835 C CA . ASP B 1 255 ? -10.797 33.219 3.072 1 96.62 255 ASP B CA 1
ATOM 4836 C C . ASP B 1 255 ? -11.461 31.859 2.793 1 96.62 255 ASP B C 1
ATOM 4838 O O . ASP B 1 255 ? -12 31.641 1.704 1 96.62 255 ASP B O 1
ATOM 4842 N N . ILE B 1 256 ? -11.383 30.969 3.729 1 96.81 256 ILE B N 1
ATOM 4843 C CA . ILE B 1 256 ? -11.984 29.656 3.588 1 96.81 256 ILE B CA 1
ATOM 4844 C C . ILE B 1 256 ? -13.5 29.781 3.449 1 96.81 256 ILE B C 1
ATOM 4846 O O . ILE B 1 256 ? -14.117 29.094 2.631 1 96.81 256 ILE B O 1
ATOM 4850 N N . ALA B 1 257 ? -14.07 30.688 4.293 1 96.19 257 ALA B N 1
ATOM 4851 C CA . ALA B 1 257 ? -15.516 30.906 4.219 1 96.19 257 ALA B CA 1
ATOM 4852 C C . ALA B 1 257 ? -15.922 31.391 2.826 1 96.19 257 ALA B C 1
ATOM 4854 O O . ALA B 1 257 ? -16.938 30.953 2.291 1 96.19 257 ALA B O 1
ATOM 4855 N N . ASN B 1 258 ? -15.172 32.219 2.258 1 95.81 258 ASN B N 1
ATOM 4856 C CA . ASN B 1 258 ? -15.438 32.719 0.912 1 95.81 258 ASN B CA 1
ATOM 4857 C C . ASN B 1 258 ? -15.32 31.609 -0.128 1 95.81 258 ASN B C 1
ATOM 4859 O O . ASN B 1 258 ? -16.172 31.484 -1.015 1 95.81 258 ASN B O 1
ATOM 4863 N N . ALA B 1 259 ? -14.273 30.844 0.001 1 94.56 259 ALA B N 1
ATOM 4864 C CA . ALA B 1 259 ? -14.047 29.734 -0.932 1 94.56 259 ALA B CA 1
ATOM 4865 C C . ALA B 1 259 ? -15.18 28.703 -0.847 1 94.56 259 ALA B C 1
ATOM 4867 O O . ALA B 1 259 ? -15.617 28.172 -1.867 1 94.56 259 ALA B O 1
ATOM 4868 N N . ARG B 1 260 ? -15.672 28.469 0.338 1 94.12 260 ARG B N 1
ATOM 4869 C CA . ARG B 1 260 ? -16.781 27.547 0.576 1 94.12 260 ARG B CA 1
ATOM 4870 C C . ARG B 1 260 ? -18.047 28.031 -0.138 1 94.12 260 ARG B C 1
ATOM 4872 O O . ARG B 1 260 ? -18.75 27.234 -0.758 1 94.12 260 ARG B O 1
ATOM 4879 N N . ARG B 1 261 ? -18.266 29.203 0.019 1 94.69 261 ARG B N 1
ATOM 4880 C CA . ARG B 1 261 ? -19.453 29.781 -0.601 1 94.69 261 ARG B CA 1
ATOM 4881 C C . ARG B 1 261 ? -19.406 29.656 -2.119 1 94.69 261 ARG B C 1
ATOM 4883 O O . ARG B 1 261 ? -20.406 29.328 -2.758 1 94.69 261 ARG B O 1
ATOM 4890 N N . THR B 1 262 ? -18.297 29.875 -2.615 1 93.94 262 THR B N 1
ATOM 4891 C CA . THR B 1 262 ? -18.125 29.797 -4.062 1 93.94 262 THR B CA 1
ATOM 4892 C C . THR B 1 262 ? -18.266 28.375 -4.562 1 93.94 262 THR B C 1
ATOM 4894 O O . THR B 1 262 ? -18.906 28.125 -5.59 1 93.94 262 THR B O 1
ATOM 4897 N N . ALA B 1 263 ? -17.703 27.438 -3.855 1 93.5 263 ALA B N 1
ATOM 4898 C CA . ALA B 1 263 ? -17.719 26.031 -4.258 1 93.5 263 ALA B CA 1
ATOM 4899 C C . ALA B 1 263 ? -19.078 25.406 -3.977 1 93.5 263 ALA B C 1
ATOM 4901 O O . ALA B 1 263 ? -19.469 24.438 -4.629 1 93.5 263 ALA B O 1
ATOM 4902 N N . GLY B 1 264 ? -19.781 25.906 -2.932 1 93.5 264 GLY B N 1
ATOM 4903 C CA . GLY B 1 264 ? -21.094 25.391 -2.559 1 93.5 264 GLY B CA 1
ATOM 4904 C C . GLY B 1 264 ? -21.016 24.047 -1.856 1 93.5 264 GLY B C 1
ATOM 4905 O O . GLY B 1 264 ? -21.938 23.234 -1.982 1 93.5 264 GLY B O 1
ATOM 4906 N N . ARG B 1 265 ? -19.953 23.703 -1.278 1 91.25 265 ARG B N 1
ATOM 4907 C CA . ARG B 1 265 ? -19.766 22.453 -0.569 1 91.25 265 ARG B CA 1
ATOM 4908 C C . ARG B 1 265 ? -19.188 22.688 0.824 1 91.25 265 ARG B C 1
ATOM 4910 O O . ARG B 1 265 ? -18.406 23.609 1.028 1 91.25 265 ARG B O 1
ATOM 4917 N N . PRO B 1 266 ? -19.578 21.844 1.709 1 92.56 266 PRO B N 1
ATOM 4918 C CA . PRO B 1 266 ? -19 21.984 3.051 1 92.56 266 PRO B CA 1
ATOM 4919 C C . PRO B 1 266 ? -17.516 21.625 3.105 1 92.56 266 PRO B C 1
ATOM 4921 O O . PRO B 1 266 ? -17.062 20.781 2.336 1 92.56 266 PRO B O 1
ATOM 4924 N N . LEU B 1 267 ? -16.812 22.234 3.941 1 96.75 267 LEU B N 1
ATOM 4925 C CA . LEU B 1 267 ? -15.383 22.031 4.168 1 96.75 267 LEU B CA 1
ATOM 4926 C C . LEU B 1 267 ? -15.016 22.312 5.621 1 96.75 267 LEU B C 1
ATOM 4928 O O . LEU B 1 267 ? -15.289 23.406 6.133 1 96.75 267 LEU B O 1
ATOM 4932 N N . LYS B 1 268 ? -14.547 21.359 6.27 1 97.44 268 LYS B N 1
ATOM 4933 C CA . LYS B 1 268 ? -14.07 21.594 7.629 1 97.44 268 LYS B CA 1
ATOM 4934 C C . LYS B 1 268 ? -12.664 22.172 7.629 1 97.44 268 LYS B C 1
ATOM 4936 O O . LYS B 1 268 ? -11.828 21.797 6.801 1 97.44 268 LYS B O 1
ATOM 4941 N N . ALA B 1 269 ? -12.398 23.062 8.531 1 98.12 269 ALA B N 1
ATOM 4942 C CA . ALA B 1 269 ? -11.086 23.703 8.641 1 98.12 269 ALA B CA 1
ATOM 4943 C C . ALA B 1 269 ? -10.359 23.234 9.906 1 98.12 269 ALA B C 1
ATOM 4945 O O . ALA B 1 269 ? -10.883 23.375 11.016 1 98.12 269 ALA B O 1
ATOM 4946 N N . TYR B 1 270 ? -9.25 22.656 9.742 1 98.56 270 TYR B N 1
ATOM 4947 C CA . TYR B 1 270 ? -8.367 22.25 10.828 1 98.56 270 TYR B CA 1
ATOM 4948 C C . TYR B 1 270 ? -7.113 23.109 10.867 1 98.56 270 TYR B C 1
ATOM 4950 O O . TYR B 1 270 ? -6.457 23.297 9.844 1 98.56 270 TYR B O 1
ATOM 4958 N N . ALA B 1 271 ? -6.758 23.641 12.008 1 98.62 271 ALA B N 1
ATOM 4959 C CA . ALA B 1 271 ? -5.535 24.438 12.148 1 98.62 271 ALA B CA 1
ATOM 4960 C C . ALA B 1 271 ? -4.355 23.547 12.539 1 98.62 271 ALA B C 1
ATOM 4962 O O . ALA B 1 271 ? -4.438 22.781 13.5 1 98.62 271 ALA B O 1
ATOM 4963 N N . ASP B 1 272 ? -3.316 23.625 11.773 1 98.56 272 ASP B N 1
ATOM 4964 C CA . ASP B 1 272 ? -2.078 22.938 12.125 1 98.56 272 ASP B CA 1
ATOM 4965 C C . ASP B 1 272 ? -1.311 23.703 13.195 1 98.56 272 ASP B C 1
ATOM 4967 O O . ASP B 1 272 ? -1.263 24.938 13.172 1 98.56 272 ASP B O 1
ATOM 4971 N N . LEU B 1 273 ? -0.743 22.984 14.086 1 98.5 273 LEU B N 1
ATOM 4972 C CA . LEU B 1 273 ? 0.051 23.562 15.172 1 98.5 273 LEU B CA 1
ATOM 4973 C C . LEU B 1 273 ? 1.201 22.641 15.547 1 98.5 273 LEU B C 1
ATOM 4975 O O . LEU B 1 273 ? 0.977 21.484 15.938 1 98.5 273 LEU B O 1
ATOM 4979 N N . VAL B 1 274 ? 2.469 23.109 15.406 1 98.12 274 VAL B N 1
ATOM 4980 C CA . VAL B 1 274 ? 3.607 22.344 15.914 1 98.12 274 VAL B CA 1
ATOM 4981 C C . VAL B 1 274 ? 3.695 22.5 17.438 1 98.12 274 VAL B C 1
ATOM 4983 O O . VAL B 1 274 ? 3.566 23.609 17.953 1 98.12 274 VAL B O 1
ATOM 4986 N N . VAL B 1 275 ? 3.875 21.422 18.125 1 98.31 275 VAL B N 1
ATOM 4987 C CA . VAL B 1 275 ? 3.941 21.516 19.578 1 98.31 275 VAL B CA 1
ATOM 4988 C C . VAL B 1 275 ? 5.258 20.922 20.062 1 98.31 275 VAL B C 1
ATOM 4990 O O . VAL B 1 275 ? 5.609 19.797 19.719 1 98.31 275 VAL B O 1
ATOM 4993 N N . ALA B 1 276 ? 6.008 21.656 20.766 1 97.69 276 ALA B N 1
ATOM 4994 C CA . ALA B 1 276 ? 7.207 21.266 21.5 1 97.69 276 ALA B CA 1
ATOM 4995 C C . ALA B 1 276 ? 7.004 21.422 23 1 97.69 276 ALA B C 1
ATOM 4997 O O . ALA B 1 276 ? 7.207 22.5 23.547 1 97.69 276 ALA B O 1
ATOM 4998 N N . LEU B 1 277 ? 6.68 20.328 23.672 1 96.06 277 LEU B N 1
ATOM 4999 C CA . LEU B 1 277 ? 6.125 20.406 25.016 1 96.06 277 LEU B CA 1
ATOM 5000 C C . LEU B 1 277 ? 7.207 20.172 26.062 1 96.06 277 LEU B C 1
ATOM 5002 O O . LEU B 1 277 ? 6.996 20.422 27.25 1 96.06 277 LEU B O 1
ATOM 5006 N N . ALA B 1 278 ? 8.297 19.609 25.688 1 89.62 278 ALA B N 1
ATOM 5007 C CA . ALA B 1 278 ? 9.422 19.406 26.594 1 89.62 278 ALA B CA 1
ATOM 5008 C C . ALA B 1 278 ? 10.703 20.016 26.031 1 89.62 278 ALA B C 1
ATOM 5010 O O . ALA B 1 278 ? 10.914 20.016 24.828 1 89.62 278 ALA B O 1
ATOM 5011 N N . ASP B 1 279 ? 11.43 20.547 26.938 1 86.88 279 ASP B N 1
ATOM 5012 C CA . ASP B 1 279 ? 12.734 21.062 26.531 1 86.88 279 ASP B CA 1
ATOM 5013 C C . ASP B 1 279 ? 13.789 19.953 26.562 1 86.88 279 ASP B C 1
ATOM 5015 O O . ASP B 1 279 ? 14.07 19.391 27.625 1 86.88 279 ASP B O 1
ATOM 5019 N N . ASP B 1 280 ? 14.156 19.641 25.453 1 89.5 280 ASP B N 1
ATOM 5020 C CA . ASP B 1 280 ? 15.219 18.656 25.281 1 89.5 280 ASP B CA 1
ATOM 5021 C C . ASP B 1 280 ? 16.438 19.266 24.609 1 89.5 280 ASP B C 1
ATOM 5023 O O . ASP B 1 280 ? 16.328 19.875 23.531 1 89.5 280 ASP B O 1
ATOM 5027 N N . PRO B 1 281 ? 17.609 19.125 25.234 1 91.56 281 PRO B N 1
ATOM 5028 C CA . PRO B 1 281 ? 18.812 19.75 24.703 1 91.56 281 PRO B CA 1
ATOM 5029 C C . PRO B 1 281 ? 19.141 19.297 23.281 1 91.56 281 PRO B C 1
ATOM 5031 O O . PRO B 1 281 ? 19.75 20.047 22.516 1 91.56 281 PRO B O 1
ATOM 5034 N N . LEU B 1 282 ? 18.75 18.125 22.906 1 92.5 282 LEU B N 1
ATOM 5035 C CA . LEU B 1 282 ? 19.047 17.594 21.578 1 92.5 282 LEU B CA 1
ATOM 5036 C C . LEU B 1 282 ? 18.078 18.141 20.531 1 92.5 282 LEU B C 1
ATOM 5038 O O . LEU B 1 282 ? 18.344 18.078 19.344 1 92.5 282 LEU B O 1
ATOM 5042 N N . THR B 1 283 ? 16.969 18.625 21.031 1 93.19 283 THR B N 1
ATOM 5043 C CA . THR B 1 283 ? 15.922 19.109 20.141 1 93.19 283 THR B CA 1
ATOM 5044 C C . THR B 1 283 ? 15.375 20.453 20.641 1 93.19 283 THR B C 1
ATOM 5046 O O . THR B 1 283 ? 14.195 20.547 21 1 93.19 283 THR B O 1
ATOM 5049 N N . PRO B 1 284 ? 16.25 21.453 20.547 1 93.62 284 PRO B N 1
ATOM 5050 C CA . PRO B 1 284 ? 15.805 22.766 21 1 93.62 284 PRO B CA 1
ATOM 5051 C C . PRO B 1 284 ? 14.703 23.359 20.125 1 93.62 284 PRO B C 1
ATOM 5053 O O . PRO B 1 284 ? 14.805 23.328 18.891 1 93.62 284 PRO B O 1
ATOM 5056 N N . ALA B 1 285 ? 13.727 23.906 20.703 1 93.06 285 ALA B N 1
ATOM 5057 C CA . ALA B 1 285 ? 12.562 24.438 20 1 93.06 285 ALA B CA 1
ATOM 5058 C C . ALA B 1 285 ? 12.961 25.516 19.016 1 93.06 285 ALA B C 1
ATOM 5060 O O . ALA B 1 285 ? 12.336 25.672 17.953 1 93.06 285 ALA B O 1
ATOM 5061 N N . ALA B 1 286 ? 13.984 26.219 19.281 1 91.5 286 ALA B N 1
ATOM 5062 C CA . ALA B 1 286 ? 14.43 27.344 18.469 1 91.5 286 ALA B CA 1
ATOM 5063 C C . ALA B 1 286 ? 14.828 26.875 17.062 1 91.5 286 ALA B C 1
ATOM 5065 O O . ALA B 1 286 ? 14.883 27.672 16.125 1 91.5 286 ALA B O 1
ATOM 5066 N N . ALA B 1 287 ? 15.094 25.609 16.953 1 91.44 287 ALA B N 1
ATOM 5067 C CA . ALA B 1 287 ? 15.562 25.062 15.68 1 91.44 287 ALA B CA 1
ATOM 5068 C C . ALA B 1 287 ? 14.391 24.688 14.781 1 91.44 287 ALA B C 1
ATOM 5070 O O . ALA B 1 287 ? 14.586 24.297 13.625 1 91.44 287 ALA B O 1
ATOM 5071 N N . ILE B 1 288 ? 13.203 24.797 15.266 1 94.25 288 ILE B N 1
ATOM 5072 C CA . ILE B 1 288 ? 12.031 24.406 14.492 1 94.25 288 ILE B CA 1
ATOM 5073 C C . ILE B 1 288 ? 11.641 25.531 13.539 1 94.25 288 ILE B C 1
ATOM 5075 O O . ILE B 1 288 ? 11.328 26.641 13.969 1 94.25 288 ILE B O 1
ATOM 5079 N N . SER B 1 289 ? 11.797 25.266 12.273 1 89.62 289 SER B N 1
ATOM 5080 C CA . SER B 1 289 ? 11.219 26.109 11.227 1 89.62 289 SER B CA 1
ATOM 5081 C C . SER B 1 289 ? 10.008 25.438 10.586 1 89.62 289 SER B C 1
ATOM 5083 O O . SER B 1 289 ? 10.094 24.297 10.117 1 89.62 289 SER B O 1
ATOM 5085 N N . SER B 1 290 ? 8.898 26.141 10.672 1 92.19 290 SER B N 1
ATOM 5086 C CA . SER B 1 290 ? 7.664 25.5 10.219 1 92.19 290 SER B CA 1
ATOM 5087 C C . SER B 1 290 ? 6.758 26.484 9.492 1 92.19 290 SER B C 1
ATOM 5089 O O . SER B 1 290 ? 6.883 27.703 9.68 1 92.19 290 SER B O 1
ATOM 5091 N N . ASP B 1 291 ? 5.953 25.984 8.625 1 90.94 291 ASP B N 1
ATOM 5092 C CA . ASP B 1 291 ? 4.902 26.766 7.977 1 90.94 291 ASP B CA 1
ATOM 5093 C C . ASP B 1 291 ? 3.74 27.031 8.93 1 90.94 291 ASP B C 1
ATOM 5095 O O . ASP B 1 291 ? 2.877 27.859 8.656 1 90.94 291 ASP B O 1
ATOM 5099 N N . ALA B 1 292 ? 3.717 26.344 10.094 1 93.38 292 ALA B N 1
ATOM 5100 C CA . ALA B 1 292 ? 2.66 26.484 11.094 1 93.38 292 ALA B CA 1
ATOM 5101 C C . ALA B 1 292 ? 3.199 27.109 12.375 1 93.38 292 ALA B C 1
ATOM 5103 O O . ALA B 1 292 ? 4.414 27.156 12.586 1 93.38 292 ALA B O 1
ATOM 5104 N N . HIS B 1 293 ? 2.281 27.656 13.18 1 95.88 293 HIS B N 1
ATOM 5105 C CA . HIS B 1 293 ? 2.654 28.188 14.484 1 95.88 293 HIS B CA 1
ATOM 5106 C C . HIS B 1 293 ? 3.33 27.109 15.336 1 95.88 293 HIS B C 1
ATOM 5108 O O . HIS B 1 293 ? 2.879 25.969 15.367 1 95.88 293 HIS B O 1
ATOM 5114 N N . VAL B 1 294 ? 4.484 27.484 15.93 1 96.62 294 VAL B N 1
ATOM 5115 C CA . VAL B 1 294 ? 5.203 26.609 16.844 1 96.62 294 VAL B CA 1
ATOM 5116 C C . VAL B 1 294 ? 4.895 26.984 18.281 1 96.62 294 VAL B C 1
ATOM 5118 O O . VAL B 1 294 ? 5.281 28.062 18.75 1 96.62 294 VAL B O 1
ATOM 5121 N N . PHE B 1 295 ? 4.246 26.156 18.953 1 97.44 295 PHE B N 1
ATOM 5122 C CA . PHE B 1 295 ? 3.896 26.406 20.359 1 97.44 295 PHE B CA 1
ATOM 5123 C C . PHE B 1 295 ? 4.945 25.797 21.281 1 97.44 295 PHE B C 1
ATOM 5125 O O . PHE B 1 295 ? 5.25 24.609 21.203 1 97.44 295 PHE B O 1
ATOM 5132 N N . VAL B 1 296 ? 5.48 26.609 22.062 1 96.25 296 VAL B N 1
ATOM 5133 C CA . VAL B 1 296 ? 6.355 26.219 23.172 1 96.25 296 VAL B CA 1
ATOM 5134 C C . VAL B 1 296 ? 5.773 26.719 24.5 1 96.25 296 VAL B C 1
ATOM 5136 O O . VAL B 1 296 ? 5.547 27.922 24.656 1 96.25 296 VAL B O 1
ATOM 5139 N N . GLY B 1 297 ? 5.441 25.828 25.422 1 92.94 297 GLY B N 1
ATOM 5140 C CA . GLY B 1 297 ? 4.844 26.25 26.672 1 92.94 297 GLY B CA 1
ATOM 5141 C C . GLY B 1 297 ? 4.215 25.109 27.438 1 92.94 297 GLY B C 1
ATOM 5142 O O . GLY B 1 297 ? 4.504 23.938 27.172 1 92.94 297 GLY B O 1
ATOM 5143 N N . CYS B 1 298 ? 3.457 25.438 28.406 1 94.62 298 CYS B N 1
ATOM 5144 C CA . CYS B 1 298 ? 2.852 24.406 29.25 1 94.62 298 CYS B CA 1
ATOM 5145 C C . CYS B 1 298 ? 1.527 23.938 28.656 1 94.62 298 CYS B C 1
ATOM 5147 O O . CYS B 1 298 ? 0.941 24.609 27.812 1 94.62 298 CYS B O 1
ATOM 5149 N N . LEU B 1 299 ? 1.065 22.875 29.141 1 97 299 LEU B N 1
ATOM 5150 C CA . LEU B 1 299 ? -0.088 22.172 28.594 1 97 299 LEU B CA 1
ATOM 5151 C C . LEU B 1 299 ? -1.369 22.969 28.828 1 97 299 LEU B C 1
ATOM 5153 O O . LEU B 1 299 ? -2.283 22.938 28 1 97 299 LEU B O 1
ATOM 5157 N N . SER B 1 300 ? -1.433 23.672 29.922 1 97.44 300 SER B N 1
ATOM 5158 C CA . SER B 1 300 ? -2.613 24.484 30.203 1 97.44 300 SER B CA 1
ATOM 5159 C C . SER B 1 300 ? -2.762 25.609 29.172 1 97.44 300 SER B C 1
ATOM 5161 O O . SER B 1 300 ? -3.869 25.891 28.719 1 97.44 300 SER B O 1
ATOM 5163 N N . ASP B 1 301 ? -1.624 26.234 28.859 1 97.69 301 ASP B N 1
ATOM 5164 C CA . ASP B 1 301 ? -1.637 27.281 27.844 1 97.69 301 ASP B CA 1
ATOM 5165 C C . ASP B 1 301 ? -2.002 26.719 26.469 1 97.69 301 ASP B C 1
ATOM 5167 O O . ASP B 1 301 ? -2.688 27.375 25.688 1 97.69 301 ASP B O 1
ATOM 5171 N N . LEU B 1 302 ? -1.487 25.547 26.188 1 98.12 302 LEU B N 1
ATOM 5172 C CA . LEU B 1 302 ? -1.829 24.891 24.938 1 98.12 302 LEU B CA 1
ATOM 5173 C C . LEU B 1 302 ? -3.328 24.609 24.844 1 98.12 302 LEU B C 1
ATOM 5175 O O . LEU B 1 302 ? -3.959 24.891 23.828 1 98.12 302 LEU B O 1
ATOM 5179 N N . ALA B 1 303 ? -3.898 24.094 25.922 1 98.31 303 ALA B N 1
ATOM 5180 C CA . ALA B 1 303 ? -5.332 23.828 25.953 1 98.31 303 ALA B CA 1
ATOM 5181 C C . ALA B 1 303 ? -6.137 25.094 25.703 1 98.31 303 ALA B C 1
ATOM 5183 O O . ALA B 1 303 ? -7.098 25.094 24.938 1 98.31 303 ALA B O 1
ATOM 5184 N N . GLN B 1 304 ? -5.691 26.188 26.359 1 97.38 304 GLN B N 1
ATOM 5185 C CA . GLN B 1 304 ? -6.371 27.469 26.188 1 97.38 304 GLN B CA 1
ATOM 5186 C C . GLN B 1 304 ? -6.293 27.938 24.734 1 97.38 304 GLN B C 1
ATOM 5188 O O . GLN B 1 304 ? -7.273 28.453 24.188 1 97.38 304 GLN B O 1
ATOM 5193 N N . LEU B 1 305 ? -5.16 27.766 24.156 1 97.56 305 LEU B N 1
ATOM 5194 C CA . LEU B 1 305 ? -4.973 28.156 22.766 1 97.56 305 LEU B CA 1
ATOM 5195 C C . LEU B 1 305 ? -5.898 27.375 21.844 1 97.56 305 LEU B C 1
ATOM 5197 O O . LEU B 1 305 ? -6.547 27.953 20.969 1 97.56 305 LEU B O 1
ATOM 5201 N N . LEU B 1 306 ? -5.93 26.062 22 1 98 306 LEU B N 1
ATOM 5202 C CA . LEU B 1 306 ? -6.77 25.203 21.156 1 98 306 LEU B CA 1
ATOM 5203 C C . LEU B 1 306 ? -8.242 25.594 21.297 1 98 306 LEU B C 1
ATOM 5205 O O . LEU B 1 306 ? -8.969 25.656 20.312 1 98 306 LEU B O 1
ATOM 5209 N N . LEU B 1 307 ? -8.695 25.859 22.516 1 97.19 307 LEU B N 1
ATOM 5210 C CA . LEU B 1 307 ? -10.078 26.219 22.766 1 97.19 307 LEU B CA 1
ATOM 5211 C C . LEU B 1 307 ? -10.398 27.594 22.172 1 97.19 307 LEU B C 1
ATOM 5213 O O . LEU B 1 307 ? -11.484 27.797 21.625 1 97.19 307 LEU B O 1
ATOM 5217 N N . ALA B 1 308 ? -9.414 28.5 22.281 1 96.69 308 ALA B N 1
ATOM 5218 C CA . ALA B 1 308 ? -9.586 29.812 21.672 1 96.69 308 ALA B CA 1
ATOM 5219 C C . ALA B 1 308 ? -9.734 29.688 20.156 1 96.69 308 ALA B C 1
ATOM 5221 O O . ALA B 1 308 ? -10.547 30.391 19.547 1 96.69 308 ALA B O 1
ATOM 5222 N N . TRP B 1 309 ? -8.891 28.828 19.547 1 97.19 309 TRP B N 1
ATOM 5223 C CA . TRP B 1 309 ? -8.977 28.594 18.109 1 97.19 309 TRP B CA 1
ATOM 5224 C C . TRP B 1 309 ? -10.312 27.969 17.734 1 97.19 309 TRP B C 1
ATOM 5226 O O . TRP B 1 309 ? -10.906 28.312 16.703 1 97.19 309 TRP B O 1
ATOM 5236 N N . ASN B 1 310 ? -10.727 27.031 18.516 1 97.19 310 ASN B N 1
ATOM 5237 C CA . ASN B 1 310 ? -12.031 26.438 18.312 1 97.19 310 ASN B CA 1
ATOM 5238 C C . ASN B 1 310 ? -13.148 27.469 18.391 1 97.19 310 ASN B C 1
ATOM 5240 O O . ASN B 1 310 ? -14.055 27.484 17.562 1 97.19 310 ASN B O 1
ATOM 5244 N N . ASP B 1 311 ? -13.07 28.359 19.375 1 96.12 311 ASP B N 1
ATOM 5245 C CA . ASP B 1 311 ? -14.055 29.438 19.547 1 96.12 311 ASP B CA 1
ATOM 5246 C C . ASP B 1 311 ? -14.016 30.406 18.359 1 96.12 311 ASP B C 1
ATOM 5248 O O . ASP B 1 311 ? -15.031 31 18.016 1 96.12 311 ASP B O 1
ATOM 5252 N N . ALA B 1 312 ? -12.828 30.5 17.797 1 96.19 312 ALA B N 1
ATOM 5253 C CA . ALA B 1 312 ? -12.656 31.406 16.672 1 96.19 312 ALA B CA 1
ATOM 5254 C C . ALA B 1 312 ? -13.234 30.797 15.391 1 96.19 312 ALA B C 1
ATOM 5256 O O . ALA B 1 312 ? -13.43 31.5 14.398 1 96.19 312 ALA B O 1
ATOM 5257 N N . GLY B 1 313 ? -13.406 29.469 15.414 1 95.88 313 GLY B N 1
ATOM 5258 C CA . GLY B 1 313 ? -14.172 28.953 14.289 1 95.88 313 GLY B CA 1
ATOM 5259 C C . GLY B 1 313 ? -13.539 27.734 13.641 1 95.88 313 GLY B C 1
ATOM 5260 O O . GLY B 1 313 ? -14.094 27.172 12.703 1 95.88 313 GLY B O 1
ATOM 5261 N N . VAL B 1 314 ? -12.383 27.281 14.133 1 97.44 314 VAL B N 1
ATOM 5262 C CA . VAL B 1 314 ? -11.844 26.062 13.547 1 97.44 314 VAL B CA 1
ATOM 5263 C C . VAL B 1 314 ? -12.656 24.859 14.008 1 97.44 314 VAL B C 1
ATOM 5265 O O . VAL B 1 314 ? -13.133 24.828 15.148 1 97.44 314 VAL B O 1
ATOM 5268 N N . ASP B 1 315 ? -12.852 23.891 13.125 1 96.81 315 ASP B N 1
ATOM 5269 C CA . ASP B 1 315 ? -13.531 22.656 13.469 1 96.81 315 ASP B CA 1
ATOM 5270 C C . ASP B 1 315 ? -12.633 21.734 14.297 1 96.81 315 ASP B C 1
ATOM 5272 O O . ASP B 1 315 ? -13.109 20.969 15.125 1 96.81 315 ASP B O 1
ATOM 5276 N N . GLY B 1 316 ? -11.352 21.812 14.023 1 98.19 316 GLY B N 1
ATOM 5277 C CA . GLY B 1 316 ? -10.383 20.984 14.727 1 98.19 316 GLY B CA 1
ATOM 5278 C C . GLY B 1 316 ? -8.961 21.516 14.609 1 98.19 316 GLY B C 1
ATOM 5279 O O . GLY B 1 316 ? -8.727 22.531 13.969 1 98.19 316 GLY B O 1
ATOM 5280 N N . VAL B 1 317 ? -8.086 20.875 15.344 1 98.75 317 VAL B N 1
ATOM 5281 C CA . VAL B 1 317 ? -6.664 21.172 15.289 1 98.75 317 VAL B CA 1
ATOM 5282 C C . VAL B 1 317 ? -5.875 19.906 14.992 1 98.75 317 VAL B C 1
ATOM 5284 O O . VAL B 1 317 ? -6.164 18.844 15.547 1 98.75 317 VAL B O 1
ATOM 5287 N N . ARG B 1 318 ? -4.965 19.938 14.031 1 98.88 318 ARG B N 1
ATOM 5288 C CA . ARG B 1 318 ? -3.99 18.875 13.812 1 98.88 318 ARG B CA 1
ATOM 5289 C C . ARG B 1 318 ? -2.639 19.234 14.422 1 98.88 318 ARG B C 1
ATOM 5291 O O . ARG B 1 318 ? -1.962 20.141 13.945 1 98.88 318 ARG B O 1
ATOM 5298 N N . LEU B 1 319 ? -2.338 18.516 15.461 1 98.88 319 LEU B N 1
ATOM 5299 C CA . LEU B 1 319 ? -1.089 18.766 16.172 1 98.88 319 LEU B CA 1
ATOM 5300 C C . LEU B 1 319 ? 0.074 18.047 15.492 1 98.88 319 LEU B C 1
ATOM 5302 O O . LEU B 1 319 ? -0.07 16.922 15.039 1 98.88 319 LEU B O 1
ATOM 5306 N N . ARG B 1 320 ? 1.165 18.734 15.359 1 98.62 320 ARG B N 1
ATOM 5307 C CA . ARG B 1 320 ? 2.418 18.219 14.82 1 98.62 320 ARG B CA 1
ATOM 5308 C C . ARG B 1 320 ? 3.486 18.125 15.906 1 98.62 320 ARG B C 1
ATOM 5310 O O . ARG B 1 320 ? 4.18 19.109 16.188 1 98.62 320 ARG B O 1
ATOM 5317 N N . PRO B 1 321 ? 3.662 16.953 16.5 1 98.44 321 PRO B N 1
ATOM 5318 C CA . PRO B 1 321 ? 4.645 16.828 17.578 1 98.44 321 PRO B CA 1
ATOM 5319 C C . PRO B 1 321 ? 6.074 17.094 17.094 1 98.44 321 PRO B C 1
ATOM 5321 O O . PRO B 1 321 ? 6.516 16.516 16.109 1 98.44 321 PRO B O 1
ATOM 5324 N N . ALA B 1 322 ? 6.781 17.969 17.812 1 97.88 322 ALA B N 1
ATOM 5325 C CA . ALA B 1 322 ? 8.188 18.203 17.484 1 97.88 322 ALA B CA 1
ATOM 5326 C C . ALA B 1 322 ? 8.992 16.906 17.578 1 97.88 322 ALA B C 1
ATOM 5328 O O . ALA B 1 322 ? 9.758 16.578 16.672 1 97.88 322 ALA B O 1
ATOM 5329 N N . VAL B 1 323 ? 8.859 16.266 18.641 1 97.31 323 VAL B N 1
ATOM 5330 C CA . VAL B 1 323 ? 9.398 14.93 18.859 1 97.31 323 VAL B CA 1
ATOM 5331 C C . VAL B 1 323 ? 8.273 13.961 19.188 1 97.31 323 VAL B C 1
ATOM 5333 O O . VAL B 1 323 ? 7.699 14.023 20.281 1 97.31 323 VAL B O 1
ATOM 5336 N N . ASN B 1 324 ? 7.988 13 18.312 1 97.94 324 ASN B N 1
ATOM 5337 C CA . ASN B 1 324 ? 6.84 12.117 18.484 1 97.94 324 ASN B CA 1
ATOM 5338 C C . ASN B 1 324 ? 6.875 11.406 19.828 1 97.94 324 ASN B C 1
ATOM 5340 O O . ASN B 1 324 ? 5.891 11.438 20.578 1 97.94 324 ASN B O 1
ATOM 5344 N N . ALA B 1 325 ? 8.008 10.867 20.172 1 96.44 325 ALA B N 1
ATOM 5345 C CA . ALA B 1 325 ? 8.148 10.016 21.344 1 96.44 325 ALA B CA 1
ATOM 5346 C C . ALA B 1 325 ? 7.973 10.82 22.625 1 96.44 325 ALA B C 1
ATOM 5348 O O . ALA B 1 325 ? 7.703 10.258 23.688 1 96.44 325 ALA B O 1
ATOM 5349 N N . ILE B 1 326 ? 8.086 12.141 22.531 1 96.69 326 ILE B N 1
ATOM 5350 C CA . ILE B 1 326 ? 7.977 13 23.703 1 96.69 326 ILE B CA 1
ATOM 5351 C C . ILE B 1 326 ? 6.605 13.672 23.734 1 96.69 326 ILE B C 1
ATOM 5353 O O . ILE B 1 326 ? 5.863 13.539 24.703 1 96.69 326 ILE B O 1
ATOM 5357 N N . ASP B 1 327 ? 6.266 14.242 22.672 1 98.12 327 ASP B N 1
ATOM 5358 C CA . ASP B 1 327 ? 5.141 15.172 22.656 1 98.12 327 ASP B CA 1
ATOM 5359 C C . ASP B 1 327 ? 3.814 14.422 22.516 1 98.12 327 ASP B C 1
ATOM 5361 O O . ASP B 1 327 ? 2.799 14.844 23.078 1 98.12 327 ASP B O 1
ATOM 5365 N N . LEU B 1 328 ? 3.789 13.305 21.766 1 98.5 328 LEU B N 1
ATOM 5366 C CA . LEU B 1 328 ? 2.537 12.586 21.562 1 98.5 328 LEU B CA 1
ATOM 5367 C C . LEU B 1 328 ? 2.008 12.023 22.875 1 98.5 328 LEU B C 1
ATOM 5369 O O . LEU B 1 328 ? 0.831 12.195 23.203 1 98.5 328 LEU B O 1
ATOM 5373 N N . PRO B 1 329 ? 2.855 11.383 23.703 1 98.12 329 PRO B N 1
ATOM 5374 C CA . PRO B 1 329 ? 2.359 10.93 25 1 98.12 329 PRO B CA 1
ATOM 5375 C C . PRO B 1 329 ? 1.839 12.086 25.859 1 98.12 329 PRO B C 1
ATOM 5377 O O . PRO B 1 329 ? 0.837 11.93 26.562 1 98.12 329 PRO B O 1
ATOM 5380 N N . LEU B 1 330 ? 2.486 13.25 25.797 1 98.19 330 LEU B N 1
ATOM 5381 C CA . LEU B 1 330 ? 2.047 14.398 26.578 1 98.19 330 LEU B CA 1
ATOM 5382 C C . LEU B 1 330 ? 0.703 14.922 26.062 1 98.19 330 LEU B C 1
ATOM 5384 O O . LEU B 1 330 ? -0.146 15.328 26.859 1 98.19 330 LEU B O 1
ATOM 5388 N N . ILE B 1 331 ? 0.53 14.906 24.781 1 98.62 331 ILE B N 1
ATOM 5389 C CA . ILE B 1 331 ? -0.748 15.289 24.188 1 98.62 331 ILE B CA 1
ATOM 5390 C C . ILE B 1 331 ? -1.853 14.375 24.719 1 98.62 331 ILE B C 1
ATOM 5392 O O . ILE B 1 331 ? -2.893 14.852 25.172 1 98.62 331 ILE B O 1
ATOM 5396 N N . VAL B 1 332 ? -1.592 13.078 24.75 1 98.62 332 VAL B N 1
ATOM 5397 C CA . VAL B 1 332 ? -2.592 12.055 25.031 1 98.62 332 VAL B CA 1
ATOM 5398 C C . VAL B 1 332 ? -2.848 11.992 26.547 1 98.62 332 VAL B C 1
ATOM 5400 O O . VAL B 1 332 ? -3.998 11.945 26.984 1 98.62 332 VAL B O 1
ATOM 5403 N N . ASP B 1 333 ? -1.82 12.086 27.344 1 98.25 333 ASP B N 1
ATOM 5404 C CA . ASP B 1 333 ? -1.925 11.812 28.766 1 98.25 333 ASP B CA 1
ATOM 5405 C C . ASP B 1 333 ? -2.232 13.086 29.562 1 98.25 333 ASP B C 1
ATOM 5407 O O . ASP B 1 333 ? -2.727 13.016 30.688 1 98.25 333 ASP B O 1
ATOM 5411 N N . GLU B 1 334 ? -1.931 14.234 28.969 1 98.12 334 GLU B N 1
ATOM 5412 C CA . GLU B 1 334 ? -2.062 15.469 29.734 1 98.12 334 GLU B CA 1
ATOM 5413 C C . GLU B 1 334 ? -2.99 16.453 29.047 1 98.12 334 GLU B C 1
ATOM 5415 O O . GLU B 1 334 ? -3.943 16.953 29.656 1 98.12 334 GLU B O 1
ATOM 5420 N N . LEU B 1 335 ? -2.783 16.734 27.797 1 98.56 335 LEU B N 1
ATOM 5421 C CA . LEU B 1 335 ? -3.59 17.734 27.094 1 98.56 335 LEU B CA 1
ATOM 5422 C C . LEU B 1 335 ? -5.039 17.266 26.969 1 98.56 335 LEU B C 1
ATOM 5424 O O . LEU B 1 335 ? -5.965 18.031 27.25 1 98.56 335 LEU B O 1
ATOM 5428 N N . VAL B 1 336 ? -5.254 16 26.5 1 98.56 336 VAL B N 1
ATOM 5429 C CA . VAL B 1 336 ? -6.586 15.477 26.25 1 98.56 336 VAL B CA 1
ATOM 5430 C C . VAL B 1 336 ? -7.434 15.547 27.516 1 98.56 336 VAL B C 1
ATOM 5432 O O . VAL B 1 336 ? -8.555 16.062 27.484 1 98.56 336 VAL B O 1
ATOM 5435 N N . PRO B 1 337 ? -6.895 15.148 28.672 1 98.38 337 PRO B N 1
ATOM 5436 C CA . PRO B 1 337 ? -7.684 15.266 29.891 1 98.38 337 PRO B CA 1
ATOM 5437 C C . PRO B 1 337 ? -8.062 16.719 30.219 1 98.38 337 PRO B C 1
ATOM 5439 O O . PRO B 1 337 ? -9.148 16.969 30.734 1 98.38 337 PRO B O 1
ATOM 5442 N N . LEU B 1 338 ? -7.172 17.688 29.922 1 98.31 338 LEU B N 1
ATOM 5443 C CA . LEU B 1 338 ? -7.477 19.094 30.141 1 98.31 338 LEU B CA 1
ATOM 5444 C C . LEU B 1 338 ? -8.656 19.547 29.281 1 98.31 338 LEU B C 1
ATOM 5446 O O . LEU B 1 338 ? -9.539 20.266 29.766 1 98.31 338 LEU B O 1
ATOM 5450 N N . LEU B 1 339 ? -8.664 19.094 28.062 1 98.38 339 LEU B N 1
ATOM 5451 C CA . LEU B 1 339 ? -9.75 19.438 27.141 1 98.38 339 LEU B CA 1
ATOM 5452 C C . LEU B 1 339 ? -11.047 18.766 27.562 1 98.38 339 LEU B C 1
ATOM 5454 O O . LEU B 1 339 ? -12.125 19.359 27.438 1 98.38 339 LEU B O 1
ATOM 5458 N N . GLN B 1 340 ? -10.977 17.547 28.109 1 98 340 GLN B N 1
ATOM 5459 C CA . GLN B 1 340 ? -12.148 16.812 28.578 1 98 340 GLN B CA 1
ATOM 5460 C C . GLN B 1 340 ? -12.734 17.453 29.828 1 98 340 GLN B C 1
ATOM 5462 O O . GLN B 1 340 ? -13.953 17.578 29.969 1 98 340 GLN B O 1
ATOM 5467 N N . ARG B 1 341 ? -11.875 17.922 30.672 1 97.12 341 ARG B N 1
ATOM 5468 C CA . ARG B 1 341 ? -12.336 18.609 31.875 1 97.12 341 ARG B CA 1
ATOM 5469 C C . ARG B 1 341 ? -13.055 19.906 31.531 1 97.12 341 ARG B C 1
ATOM 5471 O O . ARG B 1 341 ? -13.992 20.312 32.219 1 97.12 341 ARG B O 1
ATOM 5478 N N . ALA B 1 342 ? -12.609 20.469 30.469 1 96.69 342 ALA B N 1
ATOM 5479 C CA . ALA B 1 342 ? -13.25 21.703 30 1 96.69 342 ALA B CA 1
ATOM 5480 C C . ALA B 1 342 ? -14.562 21.391 29.281 1 96.69 342 ALA B C 1
ATOM 5482 O O . ALA B 1 342 ? -15.289 22.312 28.875 1 96.69 342 ALA B O 1
ATOM 5483 N N . GLY B 1 343 ? -14.859 20.062 29.094 1 96.75 343 GLY B N 1
ATOM 5484 C CA . GLY B 1 343 ? -16.078 19.625 28.438 1 96.75 343 GLY B CA 1
ATOM 5485 C C . GLY B 1 343 ? -16.062 19.844 26.938 1 96.75 343 GLY B C 1
ATOM 5486 O O . GLY B 1 343 ? -17.125 20 26.312 1 96.75 343 GLY B O 1
ATOM 5487 N N . ARG B 1 344 ? -14.898 19.922 26.344 1 97.38 344 ARG B N 1
ATOM 5488 C CA . ARG B 1 344 ? -14.789 20.312 24.938 1 97.38 344 ARG B CA 1
ATOM 5489 C C . ARG B 1 344 ? -14.188 19.188 24.109 1 97.38 344 ARG B C 1
ATOM 5491 O O . ARG B 1 344 ? -13.828 19.406 22.953 1 97.38 344 ARG B O 1
ATOM 5498 N N . PHE B 1 345 ? -14 17.969 24.625 1 97.88 345 PHE B N 1
ATOM 5499 C CA . PHE B 1 345 ? -13.438 16.844 23.891 1 97.88 345 PHE B CA 1
ATOM 5500 C C . PHE B 1 345 ? -14.125 15.539 24.297 1 97.88 345 PHE B C 1
ATOM 5502 O O . PHE B 1 345 ? -14.578 15.398 25.438 1 97.88 345 PHE B O 1
ATOM 5509 N N . ARG B 1 346 ? -14.195 14.602 23.438 1 97.19 346 ARG B N 1
ATOM 5510 C CA . ARG B 1 346 ? -14.93 13.352 23.641 1 97.19 346 ARG B CA 1
ATOM 5511 C C . ARG B 1 346 ? -14.289 12.516 24.75 1 97.19 346 ARG B C 1
ATOM 5513 O O . ARG B 1 346 ? -13.094 12.641 25.016 1 97.19 346 ARG B O 1
ATOM 5520 N N . THR B 1 347 ? -15.055 11.609 25.297 1 97.38 347 THR B N 1
ATOM 5521 C CA . THR B 1 347 ? -14.578 10.742 26.375 1 97.38 347 THR B CA 1
ATOM 5522 C C . THR B 1 347 ? -14.594 9.281 25.938 1 97.38 347 THR B C 1
ATOM 5524 O O . THR B 1 347 ? -14.289 8.383 26.719 1 97.38 347 THR B O 1
ATOM 5527 N N . GLY B 1 348 ? -14.875 8.969 24.672 1 97.44 348 GLY B N 1
ATOM 5528 C CA . GLY B 1 348 ? -14.867 7.637 24.078 1 97.44 348 GLY B CA 1
ATOM 5529 C C . GLY B 1 348 ? -15.141 7.641 22.594 1 97.44 348 GLY B C 1
ATOM 5530 O O . GLY B 1 348 ? -15.602 8.641 22.047 1 97.44 348 GLY B O 1
ATOM 5531 N N . TYR B 1 349 ? -14.781 6.547 22 1 97.5 349 TYR B N 1
ATOM 5532 C CA . TYR B 1 349 ? -15.164 6.328 20.609 1 97.5 349 TYR B CA 1
ATOM 5533 C C . TYR B 1 349 ? -16.531 5.672 20.531 1 97.5 349 TYR B C 1
ATOM 5535 O O . TYR B 1 349 ? -16.984 5.035 21.484 1 97.5 349 TYR B O 1
ATOM 5543 N N . SER B 1 350 ? -17.172 5.852 19.375 1 95.81 350 SER B N 1
ATOM 5544 C CA . SER B 1 350 ? -18.375 5.07 19.078 1 95.81 350 SER B CA 1
ATOM 5545 C C . SER B 1 350 ? -18.016 3.787 18.328 1 95.81 350 SER B C 1
ATOM 5547 O O . SER B 1 350 ? -17.297 3.82 17.344 1 95.81 350 SER B O 1
ATOM 5549 N N . VAL B 1 351 ? -18.547 2.689 18.812 1 93.81 351 VAL B N 1
ATOM 5550 C CA . VAL B 1 351 ? -18.234 1.387 18.234 1 93.81 351 VAL B CA 1
ATOM 5551 C C . VAL B 1 351 ? -18.781 1.312 16.812 1 93.81 351 VAL B C 1
ATOM 5553 O O . VAL B 1 351 ? -19.938 1.675 16.562 1 93.81 351 VAL B O 1
ATOM 5556 N N . GLY B 1 352 ? -17.953 0.955 15.898 1 92.38 352 GLY B N 1
ATOM 5557 C CA . GLY B 1 352 ? -18.375 0.686 14.539 1 92.38 352 GLY B CA 1
ATOM 5558 C C . GLY B 1 352 ? -18.484 1.938 13.688 1 92.38 352 GLY B C 1
ATOM 5559 O O . GLY B 1 352 ? -18.781 1.861 12.492 1 92.38 352 GLY B O 1
ATOM 5560 N N . GLU B 1 353 ? -18.109 3.125 14.258 1 96.44 353 GLU B N 1
ATOM 5561 C CA . GLU B 1 353 ? -18.219 4.371 13.5 1 96.44 353 GLU B CA 1
ATOM 5562 C C . GLU B 1 353 ? -17.094 4.5 12.484 1 96.44 353 GLU B C 1
ATOM 5564 O O . GLU B 1 353 ? -15.945 4.137 12.766 1 96.44 353 GLU B O 1
ATOM 5569 N N . THR B 1 354 ? -17.406 4.957 11.297 1 97.81 354 THR B N 1
ATOM 5570 C CA . THR B 1 354 ? -16.391 5.281 10.297 1 97.81 354 THR B CA 1
ATOM 5571 C C . THR B 1 354 ? -15.734 6.617 10.617 1 97.81 354 THR B C 1
ATOM 5573 O O . THR B 1 354 ? -16.203 7.359 11.484 1 97.81 354 THR B O 1
ATOM 5576 N N . LEU B 1 355 ? -14.648 6.934 9.945 1 98.56 355 LEU B N 1
ATOM 5577 C CA . LEU B 1 355 ? -14 8.227 10.117 1 98.56 355 LEU B CA 1
ATOM 5578 C C . LEU B 1 355 ? -14.922 9.359 9.688 1 98.56 355 LEU B C 1
ATOM 5580 O O . LEU B 1 355 ? -14.992 10.398 10.352 1 98.56 355 LEU B O 1
ATOM 5584 N N . ARG B 1 356 ? -15.672 9.188 8.617 1 97.75 356 ARG B N 1
ATOM 5585 C CA . ARG B 1 356 ? -16.609 10.188 8.125 1 97.75 356 ARG B CA 1
ATOM 5586 C C . ARG B 1 356 ? -17.672 10.5 9.172 1 97.75 356 ARG B C 1
ATOM 5588 O O . ARG B 1 356 ? -17.984 11.664 9.422 1 97.75 356 ARG B O 1
ATOM 5595 N N . GLU B 1 357 ? -18.188 9.445 9.758 1 96.94 357 GLU B N 1
ATOM 5596 C CA . GLU B 1 357 ? -19.203 9.609 10.789 1 96.94 357 GLU B CA 1
ATOM 5597 C C . GLU B 1 357 ? -18.625 10.312 12.016 1 96.94 357 GLU B C 1
ATOM 5599 O O . GLU B 1 357 ? -19.25 11.211 12.578 1 96.94 357 GLU B O 1
ATOM 5604 N N . ARG B 1 358 ? -17.438 9.977 12.43 1 96.81 358 ARG B N 1
ATOM 5605 C CA . ARG B 1 358 ? -16.781 10.578 13.594 1 96.81 358 ARG B CA 1
ATOM 5606 C C . ARG B 1 358 ? -16.594 12.086 13.398 1 96.81 358 ARG B C 1
ATOM 5608 O O . ARG B 1 358 ? -16.75 12.859 14.344 1 96.81 358 ARG B O 1
ATOM 5615 N N . LEU B 1 359 ? -16.281 12.469 12.156 1 97.38 359 LEU B N 1
ATOM 5616 C CA . LEU B 1 359 ? -15.969 13.859 11.852 1 97.38 359 LEU B CA 1
ATOM 5617 C C . LEU B 1 359 ? -17.234 14.656 11.562 1 97.38 359 LEU B C 1
ATOM 5619 O O . LEU B 1 359 ? -17.172 15.859 11.297 1 97.38 359 LEU B O 1
ATOM 5623 N N . GLY B 1 360 ? -18.375 13.992 11.617 1 95.75 360 GLY B N 1
ATOM 5624 C CA . GLY B 1 360 ? -19.641 14.664 11.352 1 95.75 360 GLY B CA 1
ATOM 5625 C C . GLY B 1 360 ? -19.781 15.102 9.906 1 95.75 360 GLY B C 1
ATOM 5626 O O . GLY B 1 360 ? -20.422 16.125 9.625 1 95.75 360 GLY B O 1
ATOM 5627 N N . LEU B 1 361 ? -19.109 14.367 9.008 1 95.81 361 LEU B N 1
ATOM 5628 C CA . LEU B 1 361 ? -19.219 14.664 7.582 1 95.81 361 LEU B CA 1
ATOM 5629 C C . LEU B 1 361 ? -20.469 14.023 6.988 1 95.81 361 LEU B C 1
ATOM 5631 O O . LEU B 1 361 ? -20.906 12.969 7.445 1 95.81 361 LEU B O 1
ATOM 5635 N N . ALA B 1 362 ? -20.984 14.656 6.035 1 89.94 362 ALA B N 1
ATOM 5636 C CA . ALA B 1 362 ? -22.156 14.125 5.355 1 89.94 362 ALA B CA 1
ATOM 5637 C C . ALA B 1 362 ? -21.844 12.789 4.684 1 89.94 362 ALA B C 1
ATOM 5639 O O . ALA B 1 362 ? -20.719 12.547 4.277 1 89.94 362 ALA B O 1
ATOM 5640 N N . SER B 1 363 ? -22.875 11.984 4.621 1 88.12 363 SER B N 1
ATOM 5641 C CA . SER B 1 363 ? -22.734 10.766 3.834 1 88.12 363 SER B CA 1
ATOM 5642 C C . SER B 1 363 ? -22.406 11.078 2.377 1 88.12 363 SER B C 1
ATOM 5644 O O . SER B 1 363 ? -22.688 12.188 1.902 1 88.12 363 SER B O 1
ATOM 5646 N N . ALA B 1 364 ? -21.75 10.195 1.731 1 89.5 364 ALA B N 1
ATOM 5647 C CA . ALA B 1 364 ? -21.391 10.359 0.323 1 89.5 364 ALA B CA 1
ATOM 5648 C C . ALA B 1 364 ? -22.375 9.609 -0.575 1 89.5 364 ALA B C 1
ATOM 5650 O O . ALA B 1 364 ? -22.172 8.422 -0.859 1 89.5 364 ALA B O 1
ATOM 5651 N N . PRO B 1 365 ? -23.375 10.266 -1.01 1 90.81 365 PRO B N 1
ATOM 5652 C CA . PRO B 1 365 ? -24.312 9.555 -1.887 1 90.81 365 PRO B CA 1
ATOM 5653 C C . PRO B 1 365 ? -23.656 9.078 -3.18 1 90.81 365 PRO B C 1
ATOM 5655 O O . PRO B 1 365 ? -22.75 9.734 -3.699 1 90.81 365 PRO B O 1
ATOM 5658 N N . ASN B 1 366 ? -24.062 7.953 -3.637 1 95.31 366 ASN B N 1
ATOM 5659 C CA . ASN B 1 366 ? -23.562 7.445 -4.91 1 95.31 366 ASN B CA 1
ATOM 5660 C C . ASN B 1 366 ? -24.109 8.242 -6.09 1 95.31 366 ASN B C 1
ATOM 5662 O O . ASN B 1 366 ? -25.328 8.289 -6.297 1 95.31 366 ASN B O 1
ATOM 5666 N N . ARG B 1 367 ? -23.344 8.797 -6.895 1 94.25 367 ARG B N 1
ATOM 5667 C CA . ARG B 1 367 ? -23.766 9.758 -7.91 1 94.25 367 ARG B CA 1
ATOM 5668 C C . ARG B 1 367 ? -24.391 9.047 -9.109 1 94.25 367 ARG B C 1
ATOM 5670 O O . ARG B 1 367 ? -25.062 9.68 -9.93 1 94.25 367 ARG B O 1
ATOM 5677 N N . TYR B 1 368 ? -24.219 7.75 -9.188 1 95 368 TYR B N 1
ATOM 5678 C CA . TYR B 1 368 ? -24.719 7.031 -10.359 1 95 368 TYR B CA 1
ATOM 5679 C C . TYR B 1 368 ? -25.969 6.23 -10.016 1 95 368 TYR B C 1
ATOM 5681 O O . TYR B 1 368 ? -26.641 5.723 -10.914 1 95 368 TYR B O 1
ATOM 5689 N N . ALA B 1 369 ? -26.141 6.094 -8.742 1 91.75 369 ALA B N 1
ATOM 5690 C CA . ALA B 1 369 ? -27.312 5.34 -8.32 1 91.75 369 ALA B CA 1
ATOM 5691 C C . ALA B 1 369 ? -28.594 6.113 -8.602 1 91.75 369 ALA B C 1
ATOM 5693 O O . ALA B 1 369 ? -28.656 7.324 -8.391 1 91.75 369 ALA B O 1
ATOM 5694 N N . VAL B 1 370 ? -29.609 5.457 -9.273 1 78.88 370 VAL B N 1
ATOM 5695 C CA . VAL B 1 370 ? -30.922 6.07 -9.484 1 78.88 370 VAL B CA 1
ATOM 5696 C C . VAL B 1 370 ? -31.75 5.953 -8.211 1 78.88 370 VAL B C 1
ATOM 5698 O O . VAL B 1 370 ? -31.922 4.855 -7.668 1 78.88 370 VAL B O 1
ATOM 5701 N N . PRO B 1 371 ? -32 7.094 -7.652 1 66.88 371 PRO B N 1
ATOM 5702 C CA . PRO B 1 371 ? -32.844 7.035 -6.445 1 66.88 371 PRO B CA 1
ATOM 5703 C C . PRO B 1 371 ? -34.062 6.156 -6.621 1 66.88 371 PRO B C 1
ATOM 5705 O O . PRO B 1 371 ? -34.719 6.195 -7.672 1 66.88 371 PRO B O 1
ATOM 5708 N N . THR B 1 372 ? -34.25 4.969 -5.945 1 49.81 372 THR B N 1
ATOM 5709 C CA . THR B 1 372 ? -35.531 4.266 -5.973 1 49.81 372 THR B CA 1
ATOM 5710 C C . THR B 1 372 ? -36.625 5.113 -5.34 1 49.81 372 THR B C 1
ATOM 5712 O O . THR B 1 372 ? -36.375 5.832 -4.367 1 49.81 372 THR B O 1
#

Sequence (744 aa):
MTELHLAVGLDGYGWHPHSWRYAFAHNATGGGQLSGQYWADLARTAERGLLDFLTIDDTLDVQPGRQPEISPRRLAGRADAVLVAARIAPLTEHIGLVPVATITHTEPFHVSKSIATLDYVSHGRAGWQVRVSGTAHEAALFGRRGPAADRDLFDEAADAVEVVRRLWDSWEDDAVIRDVATGRYIDREKLHYIDFAGRYFSVKGPSITPRPPQGQPVITALAHASRSYEFASAGADIVFITPRNDDSLRSILADIANARRTAGRPLKAYADLVVALADDPLTPAAAISSDAHVFVGCLSDLAQLLLAWNDAGVDGVRLRPAVNAIDLPLIVDELVPLLQRAGRFRTGYSVGETLRERLGLASAPNRYAVPTMTELHLAVGLDGYGWHPHSWRYAFAHNATGGGQLSGQYWADLARTAERGLLDFLTIDDTLDVQPGRQPEISPRRLAGRADAVLVAARIAPLTEHIGLVPVATITHTEPFHVSKSIATLDYVSHGRAGWQVRVSGTAHEAALFGRRGPAADRDLFDEAADAVEVVRRLWDSWEDDAVIRDVATGRYIDREKLHYIDFAGRYFSVKGPSITPRPPQGQPVITALAHASRSYEFASAGADIVFITPRNDDSLRSILADIANARRTAGRPLKAYADLVVALADDPLTPAAAISSDAHVFVGCLSDLAQLLLAWNDAGVDGVRLRPAVNAIDLPLIVDELVPLLQRAGRFRTGYSVGETLRERLGLASAPNRYAVPT

Foldseek 3Di:
DAFAAEEAEDEFQFLFQQLVVVCVVVVVQQVHSPDLRSVLVLQVLCVLLVHLAYEYEDDLAQFPDQDNDDDPRGHGHDDQQLVSLLSNLVSDQGHAYEYEDEPQQPQLLVVLQSQLVSLVSNLFRYEYEYDFRAHQSSVVVRPPDGGDDPVVRLQSSLLSLVVSLLLLLQADPCQQPPPVVVPDGGNVVRGHFSQDDDPVDGGGDNRPRHRHNLSDHFYEYEDEDLSSLLSCLQRGQEYEYAAQDPVSLLVVVVSNVVSNVVNVDHYAYAYEEEEDEDDDPSRHQVSRDDSHHYDYDHLLVVLVVQVVSVVSPHNYYHYTYRGSSPVSSCCSVPNSVSCVVVVNHDPDDDHSDHSCVVSVHDRDDNPPDDDD/DAFAAEEAEDEFQFLFQLLVVVCVVPVVQLVGSPDLRSVLVLQVLCVLLVHLAYEYEDDLAQFPDQDNDDDPRGHGHDDQQLVSLLSNLVSDQGHAYEYEDEPQLPQLLVVLQSQLVSLVSNLFRYEYEYDYRAHQSSVVVRPPDGGDDPVVRLQSSLLSLVVSLLLLLQADPCQQPCPVVVPDGGNPVRGHFSQDDDPVDGGGDNRPRHRHNLSDHFYEYEDEDLSSLLSCLQRGQEYEYAAQDPVSLLVVVVSNVVSNVVNVDDYAYAYEEEEDEDDDPSRHQVSRDDSHHYDYDHLLVVLVVQVVSVVSPHNYYHYTYRGSSPVSNCCSVPNSVSCVVVVNHDPDDDHSDHSCVVSVHDGDDNPPDDDD

Secondary structure (DSSP, 8-state):
-PPPEEEEEE-TT-SSTTHHHHHHHTT--TT-TTSHHHHHHHHHHHHHTT-SEEEE---SSSSSSS-S---TTS------HHHHHHHHGGG-SSSEEEEEEE-TTS-HHHHHHHHHHHHHHHTS-BEEEEE----HHHHTTT-SS-PPPHHHHHHHHHHHHHHHHHHHHTB-TT-EEEETTTTEEE-GGGB----EE-SS-EE----SSPPPTTSSPEEEEE--SHHHHHHHHHH-SEEEE--SSHHHHHHHHHHHHHHHHHHTS--EEEEEEEEE-S--TTS-GGG---SSEEEES-HHHHHHHHHHHHHHT-SEEEEEESSHHHHHHHIIIIIHHHHHHTT-S-SSPPTT--HHHHTTPPP---TTS---/-PPPEEEEEE-TT-SSTTHHHHHHHTT--TT-TTSHHHHHHHHHHHHHTT-SEEEE---SSSSSSS-S---TTS------HHHHHHHHGGG-SS-EEEEEEE-TTS-HHHHHHHHHHHHHHHTS-BEEEEE----HHHHTTT-SS-PPPHHHHHHHHHHHHHHHHHHHHTB-TT-EEEETTTTEEE-GGGB----EE-SS-EE----SSPPPTTSSPEEEEE--SHHHHHHHHHH-SEEEE--SSHHHHHHHHHHHHHHHHHHTS--EEEEEEEEE-S--TTS-GGG---SSEEEES-HHHHHHHHHHHHHHT-SEEEEEESSHHHHHHHIIIIIHHHHHHTT-S-SSPPTT--HHHHTTPPP---TTS---

Nearest PDB structures (foldseek):
  5tlc-assembly1_C  TM=8.922E-01  e=6.551E-32  Bacillus subtilis
  5xkc-assembly1_C  TM=8.829E-01  e=1.721E-31  Bacillus subtilis
  1tvl-assembly1_A-2  TM=8.836E-01  e=1.513E-30  Bacillus subtilis
  5tlc-assembly1_B  TM=8.721E-01  e=1.692E-29  Bacillus subtilis
  7e36-assembly1_A  TM=8.548E-01  e=2.793E-24  Nocardia tenerifensis

Solvent-accessible surface area (backbone atoms only — not comparable to full-atom values): 38138 Å² total; per-residue (Å²): 132,80,63,50,42,41,30,37,45,46,37,86,47,20,64,26,61,36,18,56,44,45,23,64,74,66,71,51,38,57,82,32,78,59,23,46,60,25,54,32,53,53,50,41,49,42,38,74,38,64,33,54,30,38,33,32,56,56,70,86,47,41,40,92,75,89,63,83,74,79,61,38,52,30,73,67,46,49,48,39,20,56,41,53,45,23,33,30,29,75,69,50,87,68,47,16,42,25,20,29,52,63,46,70,91,40,61,39,54,58,53,36,37,46,45,36,30,37,11,35,39,38,65,16,17,26,30,37,26,54,37,77,68,59,46,59,70,53,27,33,41,56,40,80,55,77,56,54,56,68,70,55,45,54,54,44,45,52,52,34,52,49,51,26,53,40,30,30,30,15,27,38,94,71,19,68,56,63,36,61,91,81,45,32,27,36,44,64,87,35,51,33,66,53,65,44,77,56,98,81,41,30,30,34,55,48,45,31,35,61,39,26,75,51,35,55,62,46,31,29,25,73,32,88,47,70,70,42,38,43,49,29,23,66,69,22,48,31,31,37,34,44,33,73,45,72,68,48,37,53,52,50,51,51,52,46,51,52,29,23,62,72,53,70,36,76,58,42,41,25,38,34,33,32,35,42,65,63,92,38,92,67,47,48,69,88,68,52,78,66,82,33,26,73,47,72,59,56,56,68,60,50,46,50,50,53,51,50,45,39,73,72,63,37,49,26,37,32,36,25,26,21,32,37,82,60,28,46,55,46,42,33,72,47,36,40,55,54,36,35,73,70,68,34,37,80,92,70,82,67,86,89,55,30,41,49,60,75,69,69,47,76,82,51,78,52,84,72,57,72,86,127,132,80,64,51,42,42,31,36,45,45,37,84,47,19,65,26,61,37,18,55,42,46,24,65,74,67,70,55,36,56,78,31,76,56,22,45,60,24,56,33,54,52,49,42,47,43,36,74,38,64,33,55,28,37,32,32,56,56,70,85,46,41,40,91,76,88,65,83,74,79,61,38,51,31,71,68,46,48,49,39,20,56,42,52,45,23,33,30,29,75,70,51,85,70,46,15,41,24,18,28,50,62,46,71,92,38,62,41,55,58,52,36,38,47,47,35,31,36,11,36,41,39,65,16,17,26,30,36,28,53,37,76,68,59,46,60,69,54,26,33,42,54,38,79,54,76,58,54,56,69,71,53,45,55,53,44,45,52,51,35,53,50,51,25,54,40,30,29,28,14,29,36,93,72,18,70,57,64,36,60,90,81,47,34,26,35,44,63,87,36,51,35,67,52,64,43,76,57,98,82,42,31,30,34,56,48,45,30,33,61,40,26,75,51,36,54,62,46,31,30,26,75,32,87,46,70,68,42,37,43,48,28,24,64,68,23,48,30,31,38,33,43,35,73,44,72,67,47,36,54,53,49,52,50,52,48,52,52,30,22,61,73,53,69,38,76,61,43,41,24,40,34,34,33,36,41,65,65,93,36,91,67,48,50,69,86,69,54,79,68,83,33,26,73,47,72,59,55,59,69,59,51,48,52,49,54,51,51,44,40,73,74,61,36,49,25,37,30,36,26,25,23,32,37,81,60,28,46,56,45,43,32,73,49,36,39,54,55,36,36,74,71,68,34,37,81,93,70,83,64,86,88,56,29,40,49,59,73,70,70,46,77,82,53,78,50,84,71,57,73,84,128

Organism: NCBI:txid185642

Radius of gyration: 25.71 Å; Cα contacts (8 Å, |Δi|>4): 1706; chains: 2; bounding box: 72×76×60 Å

InterPro domains:
  IPR011251 Luciferase-like domain [PF00296] (30-281)
  IPR016215 Nitrilotriacetate monooxygenase component A/pristinamycin IIA synthase subunit A [PIRSF000337] (7-366)
  IPR036661 Luciferase-like domain superfamily [G3DSA:3.20.20.30] (1-371)
  IPR036661 Luciferase-like domain superfamily [SSF51679] (4-362)
  IPR051260 Diverse substrate monooxygenases [PTHR30011] (3-268)